Protein AF-A0A927PJQ0-F1 (afdb_monomer_lite)

Secondary structure (DSSP, 8-state):
-HHHHHHHHHHHHHHHHHHHHHHHHHHHHHHHHHHHHHHHHHHHHHHHHHHHTSS-SEEEEEEE----EEEE--HHHHHHHHTS-TT-TTHHHHHHHHS-TTTS-HHHHHHHHHSPTTTTTTEEEEEEEEE-SEEEEEEEEEETTEEEEEEEEEEEEEEE---GGGGGGSPPHHHHHHHHHHIIIII-TTTGGGB-TT-HHHHHHHHT-B-SSEEEEESSSS----SS---GGG-------S---SS-EEEEEE-SSEEEEEEEEEEEEEEEEE-HHHHHHHHHHHHHHHHHHHHHHHHHHHHHHHHHHHHHHHHHHHHHHHHHHH-S--HHHHHHHHT-GGGGBTTB-HHHHHHHHHHHHHHHHS-TT-HHHHHHHHHHHHHHH-PPP--HHHHHHHHHHS-GGGGBTTB-HHHHHHHHHHHHHHHHTTT-HHHHHHHHHHHHHH-

Structure (mmCIF, N/CA/C/O backbone):
data_AF-A0A927PJQ0-F1
#
_entry.id   AF-A0A927PJQ0-F1
#
loop_
_atom_site.group_PDB
_atom_site.id
_atom_site.type_symbol
_atom_site.label_atom_id
_atom_site.label_alt_id
_atom_site.label_comp_id
_atom_site.label_asym_id
_atom_site.label_entity_id
_atom_site.label_seq_id
_atom_site.pdbx_PDB_ins_code
_atom_site.Cartn_x
_atom_site.Cartn_y
_atom_site.Cartn_z
_atom_site.occupancy
_atom_site.B_iso_or_equiv
_atom_site.auth_seq_id
_atom_site.auth_comp_id
_atom_site.auth_asym_id
_atom_site.auth_atom_id
_atom_site.pdbx_PDB_model_num
ATOM 1 N N . MET A 1 1 ? -43.020 -1.971 47.740 1.00 66.44 1 MET A N 1
ATOM 2 C CA . MET A 1 1 ? -41.617 -2.437 47.572 1.00 66.44 1 MET A CA 1
ATOM 3 C C . MET A 1 1 ? -41.436 -3.389 46.393 1.00 66.44 1 MET A C 1
ATOM 5 O O . MET A 1 1 ? -40.556 -3.119 45.593 1.00 66.44 1 MET A O 1
ATOM 9 N N . LYS A 1 2 ? -42.242 -4.454 46.240 1.00 72.25 2 LYS A N 1
ATOM 10 C CA . LYS A 1 2 ? -42.112 -5.414 45.120 1.00 72.25 2 LYS A CA 1
ATOM 11 C C . LYS A 1 2 ? -42.205 -4.730 43.741 1.00 72.25 2 LYS A C 1
ATOM 13 O O . LYS A 1 2 ? -41.282 -4.853 42.950 1.00 72.25 2 LYS A O 1
ATOM 18 N N . ASN A 1 3 ? -43.222 -3.888 43.534 1.00 76.69 3 ASN A N 1
ATOM 19 C CA . ASN A 1 3 ? -43.403 -3.118 42.291 1.00 76.69 3 ASN A CA 1
ATOM 20 C C . ASN A 1 3 ? -42.250 -2.136 42.015 1.00 76.69 3 ASN A C 1
ATOM 22 O O . ASN A 1 3 ? -41.884 -1.923 40.871 1.00 76.69 3 ASN A O 1
ATOM 26 N N . LEU A 1 4 ? -41.633 -1.581 43.062 1.00 76.50 4 LEU A N 1
ATOM 27 C CA . LEU A 1 4 ? -40.524 -0.630 42.939 1.00 76.50 4 LEU A CA 1
ATOM 28 C C . LEU A 1 4 ? -39.221 -1.322 42.500 1.00 76.50 4 LEU A C 1
ATOM 30 O O . LEU A 1 4 ? -38.495 -0.800 41.668 1.00 76.50 4 LEU A O 1
ATOM 34 N N . ILE A 1 5 ? -38.949 -2.520 43.030 1.00 79.31 5 ILE A N 1
ATOM 35 C CA . ILE A 1 5 ? -37.803 -3.343 42.611 1.00 79.31 5 ILE A CA 1
ATOM 36 C C . ILE A 1 5 ? -37.972 -3.773 41.151 1.00 79.31 5 ILE A C 1
ATOM 38 O O . ILE A 1 5 ? -37.015 -3.706 40.389 1.00 79.31 5 ILE A O 1
ATOM 42 N N . ILE A 1 6 ? -39.189 -4.153 40.750 1.00 83.81 6 ILE A N 1
ATOM 43 C CA . ILE A 1 6 ? -39.507 -4.503 39.357 1.00 83.81 6 ILE A CA 1
ATOM 44 C C . ILE A 1 6 ? -39.223 -3.319 38.422 1.00 83.81 6 ILE A C 1
ATOM 46 O O . ILE A 1 6 ? -38.597 -3.513 37.386 1.00 83.81 6 ILE A O 1
ATOM 50 N N . ILE A 1 7 ? -39.605 -2.097 38.812 1.00 86.25 7 ILE A N 1
ATOM 51 C CA . ILE A 1 7 ? -39.316 -0.883 38.033 1.00 86.25 7 ILE A CA 1
ATOM 52 C C . ILE A 1 7 ? -37.805 -0.669 37.878 1.00 86.25 7 ILE A C 1
ATOM 54 O O . ILE A 1 7 ? -37.349 -0.417 36.770 1.00 86.25 7 ILE A O 1
ATOM 58 N N . ILE A 1 8 ? -37.018 -0.806 38.951 1.00 84.19 8 ILE A N 1
ATOM 59 C CA . ILE A 1 8 ? -35.554 -0.635 38.891 1.00 84.19 8 ILE A CA 1
ATOM 60 C C . ILE A 1 8 ? -34.917 -1.680 37.972 1.00 84.19 8 ILE A C 1
ATOM 62 O O . ILE A 1 8 ? -34.094 -1.334 37.131 1.00 84.19 8 ILE A O 1
ATOM 66 N N . VAL A 1 9 ? -35.309 -2.949 38.112 1.00 85.56 9 VAL A N 1
ATOM 67 C CA . VAL A 1 9 ? -34.795 -4.042 37.273 1.00 85.56 9 VAL A CA 1
ATOM 68 C C . VAL A 1 9 ? -35.138 -3.801 35.805 1.00 85.56 9 VAL A C 1
ATOM 70 O O . VAL A 1 9 ? -34.271 -3.939 34.948 1.00 85.56 9 VAL A O 1
ATOM 73 N N . PHE A 1 10 ? -36.368 -3.376 35.511 1.00 89.75 10 PHE A N 1
ATOM 74 C CA . PHE A 1 10 ? -36.773 -3.004 34.159 1.00 89.75 10 PHE A CA 1
ATOM 75 C C . PHE A 1 10 ? -35.923 -1.852 33.604 1.00 89.75 10 PHE A C 1
ATOM 77 O O . PHE A 1 10 ? -35.457 -1.920 32.472 1.00 89.75 10 PHE A O 1
ATOM 84 N N . LEU A 1 11 ? -35.657 -0.827 34.416 1.00 89.44 11 LEU A N 1
ATOM 85 C CA . LEU A 1 11 ? -34.858 0.335 34.023 1.00 89.44 11 LEU A CA 1
ATOM 86 C C . LEU A 1 11 ? -33.400 -0.047 33.723 1.00 89.44 11 LEU A C 1
ATOM 88 O O . LEU A 1 11 ? -32.834 0.436 32.746 1.00 89.44 11 LEU A O 1
ATOM 92 N N . VAL A 1 12 ? -32.822 -0.969 34.500 1.00 89.81 12 VAL A N 1
ATOM 93 C CA . VAL A 1 12 ? -31.501 -1.550 34.215 1.00 89.81 12 VAL A CA 1
ATOM 94 C C . VAL A 1 12 ? -31.517 -2.295 32.880 1.00 89.81 12 VAL A C 1
ATOM 96 O O . VAL A 1 12 ? -30.662 -2.024 32.046 1.00 89.81 12 VAL A O 1
ATOM 99 N N . ILE A 1 13 ? -32.506 -3.163 32.634 1.00 91.06 13 ILE A N 1
ATOM 100 C CA . ILE A 1 13 ? -32.620 -3.914 31.369 1.00 91.06 13 ILE A CA 1
ATOM 101 C C . ILE A 1 13 ? -32.709 -2.964 30.168 1.00 91.06 13 ILE A C 1
ATOM 103 O O . ILE A 1 13 ? -32.013 -3.165 29.174 1.00 91.06 13 ILE A O 1
ATOM 107 N N . VAL A 1 14 ? -33.528 -1.913 30.262 1.00 91.94 14 VAL A N 1
ATOM 108 C CA . VAL A 1 14 ? -33.672 -0.909 29.196 1.00 91.94 14 VAL A CA 1
ATOM 109 C C . VAL A 1 14 ? -32.360 -0.159 28.962 1.00 91.94 14 VAL A C 1
ATOM 111 O O . VAL A 1 14 ? -31.941 -0.021 27.815 1.00 91.94 14 VAL A O 1
ATOM 114 N N . LEU A 1 15 ? -31.677 0.284 30.023 1.00 91.19 15 LEU A N 1
ATOM 115 C CA . LEU A 1 15 ? -30.380 0.960 29.910 1.00 91.19 15 LEU A CA 1
ATOM 116 C C . LEU A 1 15 ? -29.313 0.055 29.287 1.00 91.19 15 LEU A C 1
ATOM 118 O O . LEU A 1 15 ? -28.556 0.508 28.431 1.00 91.19 15 LEU A O 1
ATOM 122 N N . THR A 1 16 ? -29.265 -1.223 29.671 1.00 90.31 16 THR A N 1
ATOM 123 C CA . THR A 1 16 ? -28.353 -2.200 29.064 1.00 90.31 16 THR A CA 1
ATOM 124 C C . THR A 1 16 ? -28.685 -2.419 27.590 1.00 90.31 16 THR A C 1
ATOM 126 O O . THR A 1 16 ? -27.778 -2.442 26.765 1.00 90.31 16 THR A O 1
ATOM 129 N N . GLY A 1 17 ? -29.968 -2.517 27.232 1.00 91.38 17 GLY A N 1
ATOM 130 C CA . GLY A 1 17 ? -30.402 -2.627 25.838 1.00 91.38 17 GLY A CA 1
ATOM 131 C C . GLY A 1 17 ? -29.991 -1.419 24.991 1.00 91.38 17 GLY A C 1
ATOM 132 O O . GLY A 1 17 ? -29.456 -1.589 23.898 1.00 91.38 17 GLY A O 1
ATOM 133 N N . LEU A 1 18 ? -30.162 -0.201 25.516 1.00 90.12 18 LEU A N 1
ATOM 134 C CA . LEU A 1 18 ? -29.728 1.035 24.854 1.00 90.12 18 LEU A CA 1
ATOM 135 C C . LEU A 1 18 ? -28.206 1.111 24.703 1.00 90.12 18 LEU A C 1
ATOM 137 O O . LEU A 1 18 ? -27.717 1.533 23.658 1.00 90.12 18 LEU A O 1
ATOM 141 N N . PHE A 1 19 ? -27.453 0.678 25.714 1.00 91.69 19 PHE A N 1
ATOM 142 C CA . PHE A 1 19 ? -25.995 0.608 25.649 1.00 91.69 19 PHE A CA 1
ATOM 143 C C . PHE A 1 19 ? -25.520 -0.392 24.588 1.00 91.69 19 PHE A C 1
ATOM 145 O O . PHE A 1 19 ? -24.645 -0.068 23.786 1.00 91.69 19 PHE A O 1
ATOM 152 N N . LEU A 1 20 ? -26.156 -1.568 24.519 1.00 90.50 20 LEU A N 1
ATOM 153 C CA . LEU A 1 20 ? -25.865 -2.575 23.499 1.00 90.50 20 LEU A CA 1
ATOM 154 C C . LEU A 1 20 ? -26.170 -2.074 22.084 1.00 90.50 20 LEU A C 1
ATOM 156 O O . LEU A 1 20 ? -25.351 -2.240 21.182 1.00 90.50 20 LEU A O 1
ATOM 160 N N . TYR A 1 21 ? -27.308 -1.403 21.900 1.00 90.62 21 TYR A N 1
ATOM 161 C CA . TYR A 1 21 ? -27.639 -0.734 20.642 1.00 90.62 21 TYR A CA 1
ATOM 162 C C . TYR A 1 21 ? -26.610 0.355 20.287 1.00 90.62 21 TYR A C 1
ATOM 164 O O . TYR A 1 21 ? -26.188 0.479 19.136 1.00 90.62 21 TYR A O 1
ATOM 172 N N . GLY A 1 22 ? -26.140 1.092 21.296 1.00 90.88 22 GLY A N 1
ATOM 173 C CA . GLY A 1 22 ? -25.082 2.088 21.168 1.00 90.88 22 GLY A CA 1
ATOM 174 C C . GLY A 1 22 ? -23.767 1.528 20.617 1.00 90.88 22 GLY A C 1
ATOM 175 O O . GLY A 1 22 ? -23.127 2.220 19.831 1.00 90.88 22 GLY A O 1
ATOM 176 N N . PHE A 1 23 ? -23.375 0.289 20.944 1.00 90.69 23 PHE A N 1
ATOM 177 C CA . PHE A 1 23 ? -22.163 -0.322 20.372 1.00 90.69 23 PHE A CA 1
ATOM 178 C C . PHE A 1 23 ? -22.232 -0.437 18.850 1.00 90.69 23 PHE A C 1
ATOM 180 O O . PHE A 1 23 ? -21.301 -0.015 18.170 1.00 90.69 23 PHE A O 1
ATOM 187 N N . SER A 1 24 ? -23.343 -0.955 18.318 1.00 89.50 24 SER A N 1
ATOM 188 C CA . SER A 1 24 ? -23.518 -1.101 16.868 1.00 89.50 24 SER A CA 1
ATOM 189 C C . SER A 1 24 ? -23.537 0.260 16.167 1.00 89.50 24 SER A C 1
ATOM 191 O O . SER A 1 24 ? -22.940 0.427 15.104 1.00 89.50 24 SER A O 1
ATOM 193 N N . TYR A 1 25 ? -24.151 1.270 16.793 1.00 93.50 25 TYR A N 1
ATOM 194 C CA . TYR A 1 25 ? -24.102 2.638 16.282 1.00 93.50 25 TYR A CA 1
ATOM 195 C C . TYR A 1 25 ? -22.670 3.196 16.254 1.00 93.50 25 TYR A C 1
ATOM 197 O O . TYR A 1 25 ? -22.267 3.785 15.255 1.00 93.50 25 TYR A O 1
ATOM 205 N N . ILE A 1 26 ? -21.887 2.993 17.318 1.00 94.69 26 ILE A N 1
ATOM 206 C CA . ILE A 1 26 ? -20.488 3.445 17.401 1.00 94.69 26 ILE A CA 1
ATOM 207 C C . ILE A 1 26 ? -19.616 2.735 16.360 1.00 94.69 26 ILE A C 1
ATOM 209 O O . ILE A 1 26 ? -18.754 3.372 15.752 1.00 94.69 26 ILE A O 1
ATOM 213 N N . GLU A 1 27 ? -19.845 1.443 16.125 1.00 93.25 27 GLU A N 1
ATOM 214 C CA . GLU A 1 27 ? -19.155 0.684 15.084 1.00 93.25 27 GLU A CA 1
ATOM 215 C C . GLU A 1 27 ? -19.428 1.285 13.701 1.00 93.25 27 GLU A C 1
ATOM 217 O O . GLU A 1 27 ? -18.486 1.710 13.027 1.00 93.25 27 GLU A O 1
ATOM 222 N N . ASN A 1 28 ? -20.702 1.443 13.330 1.00 94.62 28 ASN A N 1
ATOM 223 C CA . ASN A 1 28 ? -21.099 2.046 12.054 1.00 94.62 28 ASN A CA 1
ATOM 224 C C . ASN A 1 28 ? -20.583 3.482 11.906 1.00 94.62 28 ASN A C 1
ATOM 226 O O . ASN A 1 28 ? -20.057 3.846 10.858 1.00 94.62 28 ASN A O 1
ATOM 230 N N . TYR A 1 29 ? -20.666 4.285 12.968 1.00 95.00 29 TYR A N 1
ATOM 231 C CA . TYR A 1 29 ? -20.137 5.647 12.984 1.00 95.00 29 TYR A CA 1
ATOM 232 C C . TYR A 1 29 ? -18.623 5.677 12.742 1.00 95.00 29 TYR A C 1
ATOM 234 O O . TYR A 1 29 ? -18.133 6.521 11.990 1.00 95.00 29 TYR A O 1
ATOM 242 N N . SER A 1 30 ? -17.866 4.752 13.345 1.00 96.12 30 SER A N 1
ATOM 243 C CA . SER A 1 30 ? -16.419 4.676 13.128 1.00 96.12 30 SER A CA 1
ATOM 244 C C . SER A 1 30 ? -16.075 4.270 11.693 1.00 96.12 30 SER A C 1
ATOM 246 O O . SER A 1 30 ? -15.180 4.868 11.099 1.00 96.12 30 SER A O 1
ATOM 248 N N . ILE A 1 31 ? -16.826 3.331 11.106 1.00 95.44 31 ILE A N 1
ATOM 249 C CA . ILE A 1 31 ? -16.685 2.930 9.700 1.00 95.44 31 ILE A CA 1
ATOM 250 C C . ILE A 1 31 ? -16.978 4.109 8.771 1.00 95.44 31 ILE A C 1
ATOM 252 O O . ILE A 1 31 ? -16.152 4.417 7.915 1.00 95.44 31 ILE A O 1
ATOM 256 N N . GLU A 1 32 ? -18.110 4.793 8.951 1.00 96.38 32 GLU A N 1
ATOM 257 C CA . GLU A 1 32 ? -18.508 5.909 8.086 1.00 96.38 32 GLU A CA 1
ATOM 258 C C . GLU A 1 32 ? -17.532 7.082 8.168 1.00 96.38 32 GLU A C 1
ATOM 260 O O . GLU A 1 32 ? -17.075 7.573 7.139 1.00 96.38 32 GLU A O 1
ATOM 265 N N . THR A 1 33 ? -17.099 7.456 9.375 1.00 95.38 33 THR A N 1
ATOM 266 C CA . THR A 1 33 ? -16.136 8.554 9.557 1.00 95.38 33 THR A CA 1
ATOM 267 C C . THR A 1 33 ? -14.821 8.279 8.818 1.00 95.38 33 THR A C 1
ATOM 269 O O . THR A 1 33 ? -14.257 9.157 8.162 1.00 95.38 33 THR A O 1
ATOM 272 N N . VAL A 1 34 ? -14.303 7.048 8.911 1.00 96.25 34 VAL A N 1
ATOM 273 C CA . VAL A 1 34 ? -13.065 6.677 8.210 1.00 96.25 34 VAL A CA 1
ATOM 274 C C . VAL A 1 34 ? -13.312 6.511 6.713 1.00 96.25 34 VAL A C 1
ATOM 276 O O . VAL A 1 34 ? -12.442 6.862 5.921 1.00 96.25 34 VAL A O 1
ATOM 279 N N . ARG A 1 35 ? -14.494 6.042 6.295 1.00 96.19 35 ARG A N 1
ATOM 280 C CA . ARG A 1 35 ? -14.880 5.935 4.881 1.00 96.19 35 ARG A CA 1
ATOM 281 C C . ARG A 1 35 ? -14.951 7.300 4.200 1.00 96.19 35 ARG A C 1
ATOM 283 O O . ARG A 1 35 ? -14.418 7.441 3.101 1.00 96.19 35 ARG A O 1
ATOM 290 N N . GLU A 1 36 ? -15.537 8.305 4.843 1.00 96.62 36 GLU A N 1
ATOM 291 C CA . GLU A 1 36 ? -15.568 9.684 4.338 1.00 96.62 36 GLU A CA 1
ATOM 292 C C . GLU A 1 36 ? -14.152 10.240 4.173 1.00 96.62 36 GLU A C 1
ATOM 294 O O . GLU A 1 36 ? -13.782 10.716 3.097 1.00 96.62 36 GLU A O 1
ATOM 299 N N . LYS A 1 37 ? -13.313 10.086 5.207 1.00 95.81 37 LYS A N 1
ATOM 300 C CA . LYS A 1 37 ? -11.895 10.461 5.145 1.00 95.81 37 LYS A CA 1
ATOM 301 C C . LYS A 1 37 ? -11.156 9.710 4.033 1.00 95.81 37 LYS A C 1
ATOM 303 O O . LYS A 1 37 ? -10.331 10.307 3.346 1.00 95.81 37 LYS A O 1
ATOM 308 N N . SER A 1 38 ? -11.448 8.422 3.846 1.00 95.88 38 SER A N 1
ATOM 309 C CA . SER A 1 38 ? -10.855 7.602 2.787 1.00 95.88 38 SER A CA 1
ATOM 310 C C . SER A 1 38 ? -11.232 8.111 1.412 1.00 95.88 38 SER A C 1
ATOM 312 O O . SER A 1 38 ? -10.355 8.321 0.589 1.00 95.88 38 SER A O 1
ATOM 314 N N . THR A 1 39 ? -12.510 8.400 1.200 1.00 96.88 39 THR A N 1
ATOM 315 C CA . THR A 1 39 ? -13.025 8.903 -0.077 1.00 96.88 39 THR A CA 1
ATOM 316 C C . THR A 1 39 ? -12.398 10.255 -0.426 1.00 96.88 39 THR A C 1
ATOM 318 O O . THR A 1 39 ? -11.998 10.482 -1.564 1.00 96.88 39 THR A O 1
ATOM 321 N N . MET A 1 40 ? -12.246 11.144 0.562 1.00 97.06 40 MET A N 1
ATOM 322 C CA . MET A 1 40 ? -11.575 12.434 0.373 1.00 97.06 40 MET A CA 1
ATOM 323 C C . MET A 1 40 ? -10.096 12.263 -0.004 1.00 97.06 40 MET A C 1
ATOM 325 O O . MET A 1 40 ? -9.610 12.928 -0.915 1.00 97.06 40 MET A O 1
ATOM 329 N N . LEU A 1 41 ? -9.378 11.366 0.679 1.00 95.06 41 LEU A N 1
ATOM 330 C CA . LEU A 1 41 ? -7.971 11.081 0.379 1.00 95.06 41 LEU A CA 1
ATOM 331 C C . LEU A 1 41 ? -7.784 10.351 -0.955 1.00 95.06 41 LEU A C 1
ATOM 333 O O . LEU A 1 41 ? -6.760 10.532 -1.605 1.00 95.06 41 LEU A O 1
ATOM 337 N N . GLU A 1 42 ? -8.754 9.543 -1.373 1.00 95.56 42 GLU A N 1
ATOM 338 C CA . GLU A 1 42 ? -8.776 8.928 -2.697 1.00 95.56 42 GLU A CA 1
ATOM 339 C C . GLU A 1 42 ? -8.892 9.991 -3.785 1.00 95.56 42 GLU A C 1
ATOM 341 O O . GLU A 1 42 ? -8.116 9.989 -4.738 1.00 95.56 42 GLU A O 1
ATOM 346 N N . ALA A 1 43 ? -9.830 10.927 -3.618 1.00 96.25 43 ALA A N 1
ATOM 347 C CA . ALA A 1 43 ? -10.026 12.022 -4.556 1.00 96.25 43 ALA A CA 1
ATOM 348 C C . ALA A 1 43 ? -8.764 12.891 -4.680 1.00 96.25 43 ALA A C 1
ATOM 350 O O . ALA A 1 43 ? -8.313 13.122 -5.796 1.00 96.25 43 ALA A O 1
ATOM 351 N N . ASP A 1 44 ? -8.150 13.291 -3.559 1.00 95.75 44 ASP A N 1
ATOM 352 C CA . ASP A 1 44 ? -6.884 14.047 -3.555 1.00 95.75 44 ASP A CA 1
ATOM 353 C C . ASP A 1 44 ? -5.737 13.271 -4.230 1.00 95.75 44 ASP A C 1
ATOM 355 O O . ASP A 1 44 ? -4.946 13.845 -4.980 1.00 95.75 44 ASP A O 1
ATOM 359 N N . PHE A 1 45 ? -5.657 11.954 -4.007 1.00 93.75 45 PHE A N 1
ATOM 360 C CA . PHE A 1 45 ? -4.655 11.104 -4.649 1.00 93.75 45 PHE A CA 1
ATOM 361 C C . PHE A 1 45 ? -4.825 11.086 -6.171 1.00 93.75 45 PHE A C 1
ATOM 363 O O . PHE A 1 45 ? -3.868 11.352 -6.901 1.00 93.75 45 PHE A O 1
ATOM 370 N N . TYR A 1 46 ? -6.037 10.799 -6.658 1.00 94.62 46 TYR A N 1
ATOM 371 C CA . TYR A 1 46 ? -6.301 10.771 -8.096 1.00 94.62 46 TYR A CA 1
ATOM 372 C C . TYR A 1 46 ? -6.198 12.156 -8.725 1.00 94.62 46 TYR A C 1
ATOM 374 O O . TYR A 1 46 ? -5.695 12.251 -9.834 1.00 94.62 46 TYR A O 1
ATOM 382 N N . GLU A 1 47 ? -6.575 13.228 -8.029 1.00 94.88 47 GLU A N 1
ATOM 383 C CA . GLU A 1 47 ? -6.395 14.594 -8.524 1.00 94.88 47 GLU A CA 1
ATOM 384 C C . GLU A 1 47 ? -4.912 14.905 -8.767 1.00 94.88 47 GLU A C 1
ATOM 386 O O . GLU A 1 47 ? -4.546 15.400 -9.835 1.00 94.88 47 GLU A O 1
ATOM 391 N N . LYS A 1 48 ? -4.032 14.573 -7.814 1.00 92.81 48 LYS A N 1
ATOM 392 C CA . LYS A 1 48 ? -2.578 14.733 -7.981 1.00 92.81 48 LYS A CA 1
ATOM 393 C C . LYS A 1 48 ? -2.044 13.879 -9.124 1.00 92.81 48 LYS A C 1
ATOM 395 O O . LYS A 1 48 ? -1.283 14.379 -9.950 1.00 92.81 48 LYS A O 1
ATOM 400 N N . LEU A 1 49 ? -2.474 12.620 -9.203 1.00 91.94 49 LEU A N 1
ATOM 401 C CA . LEU A 1 49 ? -2.065 11.714 -10.271 1.00 91.94 49 LEU A CA 1
ATOM 402 C C . LEU A 1 49 ? -2.519 12.217 -11.652 1.00 91.94 49 LEU A C 1
ATOM 404 O O . LEU A 1 49 ? -1.723 12.271 -12.587 1.00 91.94 49 LEU A O 1
ATOM 408 N N . ASP A 1 50 ? -3.779 12.623 -11.784 1.00 92.50 50 ASP A N 1
ATOM 409 C CA . ASP A 1 50 ? -4.363 13.149 -13.018 1.00 92.50 50 ASP A CA 1
ATOM 410 C C . ASP A 1 50 ? -3.678 14.453 -13.440 1.00 92.50 50 ASP A C 1
ATOM 412 O O . ASP A 1 50 ? -3.385 14.644 -14.621 1.00 92.50 50 ASP A O 1
ATOM 416 N N . ASN A 1 51 ? -3.347 15.325 -12.483 1.00 91.75 51 ASN A N 1
ATOM 417 C CA . ASN A 1 51 ? -2.603 16.552 -12.749 1.00 91.75 51 ASN A CA 1
ATOM 418 C C . ASN A 1 51 ? -1.203 16.274 -13.319 1.00 91.75 51 ASN A C 1
ATOM 420 O O . ASN A 1 51 ? -0.799 16.959 -14.263 1.00 91.75 51 ASN A O 1
ATOM 424 N N . SER A 1 52 ? -0.499 15.250 -12.825 1.00 90.00 52 SER A N 1
ATOM 425 C CA . SER A 1 52 ? 0.816 14.853 -13.354 1.00 90.00 52 SER A CA 1
ATOM 426 C C . SER A 1 52 ? 0.758 14.351 -14.801 1.00 90.00 52 SER A C 1
ATOM 428 O O . SER A 1 52 ? 1.679 14.604 -15.574 1.00 90.00 52 SER A O 1
ATOM 430 N N . PHE A 1 53 ? -0.340 13.701 -15.204 1.00 89.56 53 PHE A N 1
ATOM 431 C CA . PHE A 1 53 ? -0.538 13.172 -16.564 1.00 89.56 53 PHE A CA 1
ATOM 432 C C . PHE A 1 53 ? -1.452 14.045 -17.445 1.00 89.56 53 PHE A C 1
ATOM 434 O O . PHE A 1 53 ? -1.839 13.641 -18.540 1.00 89.56 53 PHE A O 1
ATOM 441 N N . LYS A 1 54 ? -1.777 15.273 -17.018 1.00 84.19 54 LYS A N 1
ATOM 442 C CA . LYS A 1 54 ? -2.780 16.143 -17.665 1.00 84.19 54 LYS A CA 1
ATOM 443 C C . LYS A 1 54 ? -2.521 16.417 -19.149 1.00 84.19 54 LYS A C 1
ATOM 445 O O . LYS A 1 54 ? -3.464 16.607 -19.914 1.00 84.19 54 LYS A O 1
ATOM 450 N N . LYS A 1 55 ? -1.249 16.505 -19.548 1.00 80.00 55 LYS A N 1
ATOM 451 C CA . LYS A 1 55 ? -0.844 16.791 -20.936 1.00 80.00 55 LYS A CA 1
ATOM 452 C C . LYS A 1 55 ? -0.702 15.526 -21.777 1.00 80.00 55 LYS A C 1
ATOM 454 O O . LYS A 1 55 ? -1.041 15.540 -22.956 1.00 80.00 55 LYS A O 1
ATOM 459 N N . ASN A 1 56 ? -0.155 14.469 -21.190 1.00 81.88 56 ASN A N 1
ATOM 460 C CA . ASN A 1 56 ? 0.123 13.214 -21.865 1.00 81.88 56 ASN A CA 1
ATOM 461 C C . ASN A 1 56 ? 0.126 12.087 -20.829 1.00 81.88 56 ASN A C 1
ATOM 463 O O . ASN A 1 56 ? 0.731 12.219 -19.767 1.00 81.88 56 ASN A O 1
ATOM 467 N N . ASN A 1 57 ? -0.501 10.962 -21.169 1.00 87.06 57 ASN A N 1
ATOM 468 C CA . ASN A 1 57 ? -0.477 9.743 -20.358 1.00 87.06 57 ASN A CA 1
ATOM 469 C C . ASN A 1 57 ? 0.905 9.067 -20.352 1.00 87.06 57 ASN A C 1
ATOM 471 O O . ASN A 1 57 ? 1.144 8.153 -19.566 1.00 87.06 57 ASN A O 1
ATOM 475 N N . ARG A 1 58 ? 1.808 9.507 -21.233 1.00 90.75 58 ARG A N 1
ATOM 476 C CA . ARG A 1 58 ? 3.195 9.060 -21.329 1.00 90.75 58 ARG A CA 1
ATOM 477 C C . ARG A 1 58 ? 4.131 10.230 -21.063 1.00 90.75 58 ARG A C 1
ATOM 479 O O . ARG A 1 58 ? 4.067 11.237 -21.764 1.00 90.75 58 ARG A O 1
ATOM 486 N N . LEU A 1 59 ? 5.003 10.067 -20.079 1.00 91.50 59 LEU A N 1
ATOM 487 C CA . LEU A 1 59 ? 6.063 11.008 -19.730 1.00 91.50 59 LEU A CA 1
ATOM 488 C C . LEU A 1 59 ? 7.400 10.331 -19.998 1.00 91.50 59 LEU A C 1
ATOM 490 O O . LEU A 1 59 ? 7.594 9.190 -19.582 1.00 91.50 59 LEU A O 1
ATOM 494 N N . MET A 1 60 ? 8.300 11.004 -20.705 1.00 92.62 60 MET A N 1
ATOM 495 C CA . MET A 1 60 ? 9.585 10.440 -21.102 1.00 92.62 60 MET A CA 1
ATOM 496 C C . MET A 1 60 ? 10.699 11.467 -20.918 1.00 92.62 60 MET A C 1
ATOM 498 O O . MET A 1 60 ? 10.580 12.604 -21.374 1.00 92.62 60 MET A O 1
ATOM 502 N N . ILE A 1 61 ? 11.783 11.051 -20.268 1.00 93.25 61 ILE A N 1
ATOM 503 C CA . ILE A 1 61 ? 12.978 11.865 -20.024 1.00 93.25 61 ILE A CA 1
ATOM 504 C C . ILE A 1 61 ? 14.233 11.064 -20.348 1.00 93.25 61 ILE A C 1
ATOM 506 O O . ILE A 1 61 ? 14.316 9.876 -20.039 1.00 93.25 61 ILE A O 1
ATOM 510 N N . ALA A 1 62 ? 15.207 11.726 -20.963 1.00 92.38 62 ALA A N 1
ATOM 511 C CA . ALA A 1 62 ? 16.527 11.174 -21.209 1.00 92.38 62 ALA A CA 1
ATOM 512 C C . ALA A 1 62 ? 17.495 11.626 -20.115 1.00 92.38 62 ALA A C 1
ATOM 514 O O . ALA A 1 62 ? 17.521 12.798 -19.743 1.00 92.38 62 ALA A O 1
ATOM 515 N N . GLU A 1 63 ? 18.299 10.690 -19.633 1.00 89.69 63 GLU A N 1
ATOM 516 C CA . GLU A 1 63 ? 19.415 10.947 -18.736 1.00 89.69 63 GLU A CA 1
ATOM 517 C C . GLU A 1 63 ? 20.707 10.653 -19.491 1.00 89.69 63 GLU A C 1
ATOM 519 O O . GLU A 1 63 ? 20.930 9.530 -19.947 1.00 89.69 63 GLU A O 1
ATOM 524 N N . GLU A 1 64 ? 21.550 11.670 -19.637 1.00 88.25 64 GLU A N 1
ATOM 525 C CA . GLU A 1 64 ? 22.841 11.567 -20.310 1.00 88.25 64 GLU A CA 1
ATOM 526 C C . GLU A 1 64 ? 23.958 11.467 -19.270 1.00 88.25 64 GLU A C 1
ATOM 528 O O . GLU A 1 64 ? 24.076 12.300 -18.370 1.00 88.25 64 GLU A O 1
ATOM 533 N N . TYR A 1 65 ? 24.790 10.436 -19.392 1.00 83.88 65 TYR A N 1
ATOM 534 C CA . TYR A 1 65 ? 25.891 10.162 -18.466 1.00 83.88 65 TYR A CA 1
ATOM 535 C C . TYR A 1 65 ? 27.255 10.538 -19.046 1.00 83.88 65 TYR A C 1
ATOM 537 O O . TYR A 1 65 ? 28.214 10.756 -18.297 1.00 83.88 65 TYR A O 1
ATOM 545 N N . GLY A 1 66 ? 27.347 10.600 -20.378 1.00 75.69 66 GLY A N 1
ATOM 546 C CA . GLY A 1 66 ? 28.594 10.803 -21.107 1.00 75.69 66 GLY A CA 1
ATOM 547 C C . GLY A 1 66 ? 29.628 9.693 -20.867 1.00 75.69 66 GLY A C 1
ATOM 548 O O . GLY A 1 66 ? 29.417 8.744 -20.106 1.00 75.69 66 GLY A O 1
ATOM 549 N N . ASN A 1 67 ? 30.796 9.831 -21.505 1.00 80.62 67 ASN A N 1
ATOM 550 C CA . ASN A 1 67 ? 31.929 8.909 -21.350 1.00 80.62 67 ASN A CA 1
ATOM 551 C C . ASN A 1 67 ? 31.557 7.441 -21.618 1.00 80.62 67 ASN A C 1
ATOM 553 O O . ASN A 1 67 ? 31.827 6.570 -20.779 1.00 80.62 67 ASN A O 1
ATOM 557 N N . ALA A 1 68 ? 30.912 7.176 -22.755 1.00 88.50 68 ALA A N 1
ATOM 558 C CA . ALA A 1 68 ? 30.608 5.816 -23.168 1.00 88.50 68 ALA A CA 1
ATOM 559 C C . ALA A 1 68 ? 31.885 5.016 -23.433 1.00 88.50 68 ALA A C 1
ATOM 561 O O . ALA A 1 68 ? 32.952 5.556 -23.731 1.00 88.50 68 ALA A O 1
ATOM 562 N N . SER A 1 69 ? 31.776 3.698 -23.299 1.00 91.50 69 SER A N 1
ATOM 563 C CA . SER A 1 69 ? 32.864 2.792 -23.639 1.00 91.50 69 SER A CA 1
ATOM 564 C C . SER A 1 69 ? 32.350 1.639 -24.476 1.00 91.50 69 SER A C 1
ATOM 566 O O . SER A 1 69 ? 31.276 1.082 -24.229 1.00 91.50 69 SER A O 1
ATOM 568 N N . TYR A 1 70 ? 33.154 1.283 -25.471 1.00 93.12 70 TYR A N 1
ATOM 569 C CA . TYR A 1 70 ? 32.788 0.330 -26.500 1.00 93.12 70 TYR A CA 1
ATOM 570 C C . TYR A 1 70 ? 33.830 -0.776 -26.569 1.00 93.12 70 TYR A C 1
ATOM 572 O O . TYR A 1 70 ? 35.029 -0.521 -26.453 1.00 93.12 70 TYR A O 1
ATOM 580 N N . THR A 1 71 ? 33.397 -2.016 -26.762 1.00 93.69 71 THR A N 1
ATOM 581 C CA . THR A 1 71 ? 34.303 -3.142 -27.009 1.00 93.69 71 THR A CA 1
ATOM 582 C C . THR A 1 71 ? 33.941 -3.823 -28.317 1.00 93.69 71 THR A C 1
ATOM 584 O O . THR A 1 71 ? 32.796 -4.253 -28.469 1.00 93.69 71 THR A O 1
ATOM 587 N N . PRO A 1 72 ? 34.893 -3.941 -29.261 1.00 93.69 72 PRO A N 1
ATOM 588 C CA . PRO A 1 72 ? 34.648 -4.651 -30.504 1.00 93.69 72 PRO A CA 1
ATOM 589 C C . PRO A 1 72 ? 34.312 -6.115 -30.217 1.00 93.69 72 PRO A C 1
ATOM 591 O O . PRO A 1 72 ? 34.881 -6.755 -29.321 1.00 93.69 72 PRO A O 1
ATOM 594 N N . MET A 1 73 ? 33.367 -6.638 -30.982 1.00 92.25 73 MET A N 1
ATOM 595 C CA . MET A 1 73 ? 32.957 -8.032 -30.919 1.00 92.25 73 MET A CA 1
ATOM 596 C C . MET A 1 73 ? 33.592 -8.822 -32.058 1.00 92.25 73 MET A C 1
ATOM 598 O O . MET A 1 73 ? 33.909 -8.276 -33.114 1.00 92.25 73 MET A O 1
ATOM 602 N N . ASP A 1 74 ? 33.759 -10.121 -31.836 1.00 90.94 74 ASP A N 1
ATOM 603 C CA . ASP A 1 74 ? 34.207 -11.039 -32.875 1.00 90.94 74 ASP A CA 1
ATOM 604 C C . ASP A 1 74 ? 33.082 -11.257 -33.900 1.00 90.94 74 ASP A C 1
ATOM 606 O O . ASP A 1 74 ? 32.049 -11.857 -33.591 1.00 90.94 74 ASP A O 1
ATOM 610 N N . ILE A 1 75 ? 33.272 -10.745 -35.120 1.00 89.94 75 ILE A N 1
ATOM 611 C CA . ILE A 1 75 ? 32.267 -10.825 -36.184 1.00 89.94 75 ILE A CA 1
ATOM 612 C C . ILE A 1 75 ? 32.031 -12.265 -36.654 1.00 89.94 75 ILE A C 1
ATOM 614 O O . ILE A 1 75 ? 30.921 -12.590 -37.077 1.00 89.94 75 ILE A O 1
ATOM 618 N N . ASP A 1 76 ? 33.021 -13.153 -36.545 1.00 89.12 76 ASP A N 1
ATOM 619 C CA . ASP A 1 76 ? 32.846 -14.561 -36.897 1.00 89.12 76 ASP A CA 1
ATOM 620 C C . ASP A 1 76 ? 31.942 -15.253 -35.878 1.00 89.12 76 ASP A C 1
ATOM 622 O O . ASP A 1 76 ? 31.041 -16.002 -36.264 1.00 89.12 76 ASP A O 1
ATOM 626 N N . ALA A 1 77 ? 32.090 -14.917 -34.594 1.00 88.31 77 ALA A N 1
ATOM 627 C CA . ALA A 1 77 ? 31.182 -15.366 -33.543 1.00 88.31 77 ALA A CA 1
ATOM 628 C C . ALA A 1 77 ? 29.759 -14.806 -33.731 1.00 88.31 77 ALA A C 1
ATOM 630 O O . ALA A 1 77 ? 28.778 -15.543 -33.613 1.00 88.31 77 ALA A O 1
ATOM 631 N N . VAL A 1 78 ? 29.624 -13.526 -34.099 1.00 89.06 78 VAL A N 1
ATOM 632 C CA . VAL A 1 78 ? 28.323 -12.909 -34.429 1.00 89.06 78 VAL A CA 1
ATOM 633 C C . VAL A 1 78 ? 27.661 -13.631 -35.601 1.00 89.06 78 VAL A C 1
ATOM 635 O O . VAL A 1 78 ? 26.484 -13.970 -35.522 1.00 89.06 78 VAL A O 1
ATOM 638 N N . ASN A 1 79 ? 28.411 -13.908 -36.670 1.00 87.00 79 ASN A N 1
ATOM 639 C CA . ASN A 1 79 ? 27.920 -14.621 -37.848 1.00 87.00 79 ASN A CA 1
ATOM 640 C C . ASN A 1 79 ? 27.562 -16.079 -37.543 1.00 87.00 79 ASN A C 1
ATOM 642 O O . ASN A 1 79 ? 26.599 -16.600 -38.105 1.00 87.00 79 ASN A O 1
ATOM 646 N N . LEU A 1 80 ? 28.331 -16.748 -36.679 1.00 86.00 80 LEU A N 1
ATOM 647 C CA . LEU A 1 80 ? 28.028 -18.094 -36.198 1.00 86.00 80 LEU A CA 1
ATOM 648 C C . LEU A 1 80 ? 26.684 -18.102 -35.470 1.00 86.00 80 LEU A C 1
ATOM 650 O O . LEU A 1 80 ? 25.820 -18.924 -35.775 1.00 86.00 80 LEU A O 1
ATOM 654 N N . ILE A 1 81 ? 26.491 -17.141 -34.565 1.00 84.31 81 ILE A N 1
ATOM 655 C CA . ILE A 1 81 ? 25.235 -16.956 -33.852 1.00 84.31 81 ILE A CA 1
ATOM 656 C C . ILE A 1 81 ? 24.126 -16.636 -34.860 1.00 84.31 81 ILE A C 1
ATOM 658 O O . ILE A 1 81 ? 23.114 -17.323 -34.865 1.00 84.31 81 ILE A O 1
ATOM 662 N N . ASP A 1 82 ? 24.281 -15.681 -35.777 1.00 85.19 82 ASP A N 1
ATOM 663 C CA . ASP A 1 82 ? 23.223 -15.268 -36.719 1.00 85.19 82 ASP A CA 1
ATOM 664 C C . ASP A 1 82 ? 22.776 -16.355 -37.715 1.00 85.19 82 ASP A C 1
ATOM 666 O O . ASP A 1 82 ? 21.666 -16.283 -38.237 1.00 85.19 82 ASP A O 1
ATOM 670 N N . LYS A 1 83 ? 23.607 -17.378 -37.953 1.00 83.00 83 LYS A N 1
ATOM 671 C CA . LYS A 1 83 ? 23.302 -18.535 -38.818 1.00 83.00 83 LYS A CA 1
ATOM 672 C C . LYS A 1 83 ? 22.572 -19.680 -38.109 1.00 83.00 83 LYS A C 1
ATOM 674 O O . LYS A 1 83 ? 22.275 -20.688 -38.749 1.00 83.00 83 LYS A O 1
ATOM 679 N N . ARG A 1 84 ? 22.321 -19.564 -36.805 1.00 77.12 84 ARG A N 1
ATOM 680 C CA . ARG A 1 84 ? 21.642 -20.600 -36.017 1.00 77.12 84 ARG A CA 1
ATOM 681 C C . ARG A 1 84 ? 20.204 -20.836 -36.485 1.00 77.12 84 ARG A C 1
ATOM 683 O O . ARG A 1 84 ? 19.533 -19.913 -36.941 1.00 77.12 84 ARG A O 1
ATOM 690 N N . ASP A 1 85 ? 19.727 -22.062 -36.295 1.00 69.62 85 ASP A N 1
ATOM 691 C CA . ASP A 1 85 ? 18.302 -22.381 -36.400 1.00 69.62 85 ASP A CA 1
ATOM 692 C C . ASP A 1 85 ? 17.540 -21.773 -35.207 1.00 69.62 85 ASP A C 1
ATOM 694 O O . ASP A 1 85 ? 18.072 -21.728 -34.092 1.00 69.62 85 ASP A O 1
ATOM 698 N N . SER A 1 86 ? 16.312 -21.298 -35.429 1.00 62.62 86 SER A N 1
ATOM 699 C CA . SER A 1 86 ? 15.479 -20.698 -34.379 1.00 62.62 86 SER A CA 1
ATOM 700 C C . SER A 1 86 ? 15.119 -21.683 -33.268 1.00 62.62 86 SER A C 1
ATOM 702 O O . SER A 1 86 ? 14.836 -21.248 -32.153 1.00 62.62 86 SER A O 1
ATOM 704 N N . ASP A 1 87 ? 15.185 -22.986 -33.555 1.00 63.69 87 ASP A N 1
ATOM 705 C CA . ASP A 1 87 ? 14.738 -24.061 -32.663 1.00 63.69 87 ASP A CA 1
ATOM 706 C C . ASP A 1 87 ? 15.897 -24.720 -31.878 1.00 63.69 87 ASP A C 1
ATOM 708 O O . ASP A 1 87 ? 15.722 -25.741 -31.211 1.00 63.69 87 ASP A O 1
ATOM 712 N N . ASN A 1 88 ? 17.110 -24.158 -31.945 1.00 65.62 88 ASN A N 1
ATOM 713 C CA . ASN A 1 88 ? 18.301 -24.769 -31.356 1.00 65.62 88 ASN A CA 1
ATOM 714 C C . ASN A 1 88 ? 18.374 -24.595 -29.820 1.00 65.62 88 ASN A C 1
ATOM 716 O O . ASN A 1 88 ? 18.627 -23.502 -29.312 1.00 65.62 88 ASN A O 1
ATOM 720 N N . LEU A 1 89 ? 18.237 -25.700 -29.074 1.00 54.78 89 LEU A N 1
ATOM 721 C CA . LEU A 1 89 ? 18.317 -25.760 -27.602 1.00 54.78 89 LEU A CA 1
ATOM 722 C C . LEU A 1 89 ? 19.680 -25.317 -27.022 1.00 54.78 89 LEU A C 1
ATOM 724 O O . LEU A 1 89 ? 19.721 -24.828 -25.895 1.00 54.78 89 LEU A O 1
ATOM 728 N N . TYR A 1 90 ? 20.780 -25.423 -27.781 1.00 62.25 90 TYR A N 1
ATOM 729 C CA . TYR A 1 90 ? 22.135 -25.025 -27.345 1.00 62.25 90 TYR A CA 1
ATOM 730 C C . TYR A 1 90 ? 22.412 -23.521 -27.444 1.00 62.25 90 TYR A C 1
ATOM 732 O O . TYR A 1 90 ? 23.499 -23.046 -27.123 1.00 62.25 90 TYR A O 1
ATOM 740 N N . TYR A 1 91 ? 21.428 -22.751 -27.891 1.00 68.44 91 TYR A N 1
ATOM 741 C CA . TYR A 1 91 ? 21.574 -21.331 -28.147 1.00 68.44 91 TYR A CA 1
ATOM 742 C C . TYR A 1 91 ? 22.067 -20.516 -26.943 1.00 68.44 91 TYR A C 1
ATOM 744 O O . TYR A 1 91 ? 22.955 -19.677 -27.092 1.00 68.44 91 TYR A O 1
ATOM 752 N N . TRP A 1 92 ? 21.521 -20.776 -25.752 1.00 70.62 92 TRP A N 1
ATOM 753 C CA . TRP A 1 92 ? 21.880 -20.036 -24.541 1.00 70.62 92 TRP A CA 1
ATOM 754 C C . TRP A 1 92 ? 23.343 -20.264 -24.157 1.00 70.62 92 TRP A C 1
ATOM 756 O O . TRP A 1 92 ? 24.057 -19.293 -23.919 1.00 70.62 92 TRP A O 1
ATOM 766 N N . SER A 1 93 ? 23.803 -21.518 -24.203 1.00 72.69 93 SER A N 1
ATOM 767 C CA . SER A 1 93 ? 25.201 -21.873 -23.941 1.00 72.69 93 SER A CA 1
ATOM 768 C C . SER A 1 93 ? 26.148 -21.310 -25.001 1.00 72.69 93 SER A C 1
ATOM 770 O O . SER A 1 93 ? 27.180 -20.753 -24.654 1.00 72.69 93 SER A O 1
ATOM 772 N N . THR A 1 94 ? 25.785 -21.357 -26.288 1.00 77.19 94 THR A N 1
ATOM 773 C CA . THR A 1 94 ? 26.651 -20.847 -27.364 1.00 77.19 94 THR A CA 1
ATOM 774 C C . THR A 1 94 ? 26.834 -19.328 -27.300 1.00 77.19 94 THR A C 1
ATOM 776 O O . THR A 1 94 ? 27.937 -18.838 -27.524 1.00 77.19 94 THR A O 1
ATOM 779 N N . VAL A 1 95 ? 25.788 -18.560 -26.965 1.00 81.62 95 VAL A N 1
ATOM 780 C CA . VAL A 1 95 ? 25.920 -17.101 -26.776 1.00 81.62 95 VAL A CA 1
ATOM 781 C C . VAL A 1 95 ? 26.861 -16.785 -25.613 1.00 81.62 95 VAL A C 1
ATOM 783 O O . VAL A 1 95 ? 27.676 -15.874 -25.726 1.00 81.62 95 VAL A O 1
ATOM 786 N N . GLU A 1 96 ? 26.770 -17.533 -24.515 1.00 80.00 96 GLU A N 1
ATOM 787 C CA . GLU A 1 96 ? 27.605 -17.329 -23.325 1.00 80.00 96 GLU A CA 1
ATOM 788 C C . GLU A 1 96 ? 29.065 -17.743 -23.548 1.00 80.00 96 GLU A C 1
ATOM 790 O O . GLU A 1 96 ? 29.971 -17.078 -23.047 1.00 80.00 96 GLU A O 1
ATOM 795 N N . GLU A 1 97 ? 29.304 -18.785 -24.345 1.00 80.38 97 GLU A N 1
ATOM 796 C CA . GLU A 1 97 ? 30.644 -19.205 -24.768 1.00 80.38 97 GLU A CA 1
ATOM 797 C C . GLU A 1 97 ? 31.299 -18.177 -25.701 1.00 80.38 97 GLU A C 1
ATOM 799 O O . GLU A 1 97 ? 32.465 -17.822 -25.516 1.00 80.38 97 GLU A O 1
ATOM 804 N N . CYS A 1 98 ? 30.557 -17.669 -26.690 1.00 81.56 98 CYS A N 1
ATOM 805 C CA . CYS A 1 98 ? 31.064 -16.672 -27.635 1.00 81.56 98 CYS A CA 1
ATOM 806 C C . CYS A 1 98 ? 31.243 -15.285 -26.997 1.00 81.56 98 CYS A C 1
ATOM 808 O O . CYS A 1 98 ? 32.186 -14.565 -27.334 1.00 81.56 98 CYS A O 1
ATOM 810 N N . PHE A 1 99 ? 3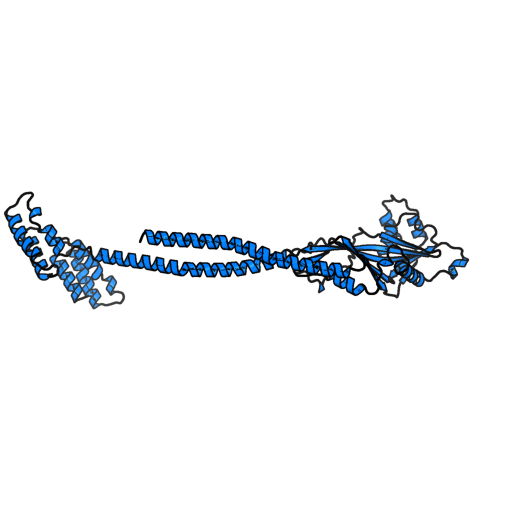0.349 -14.8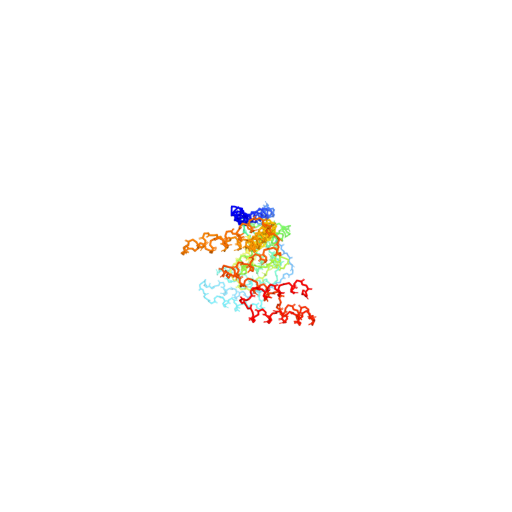98 -26.083 1.00 82.94 99 PHE A N 1
ATOM 811 C CA . PHE A 1 99 ? 30.328 -13.581 -25.447 1.00 82.94 99 PHE A CA 1
ATOM 812 C C . PHE A 1 99 ? 30.198 -13.707 -23.920 1.00 82.94 99 PHE A C 1
ATOM 814 O O . PHE A 1 99 ? 29.126 -13.464 -23.361 1.00 82.94 99 PHE A O 1
ATOM 821 N N . PRO A 1 100 ? 31.291 -14.056 -23.220 1.00 76.00 100 PRO A N 1
ATOM 822 C CA . PRO A 1 100 ? 31.252 -14.303 -21.784 1.00 76.00 100 PRO A CA 1
ATOM 823 C C . PRO A 1 100 ? 30.997 -13.020 -20.980 1.00 76.00 100 PRO A C 1
ATOM 825 O O . PRO A 1 100 ? 31.570 -11.962 -21.265 1.00 76.00 100 PRO A O 1
ATOM 828 N N . TYR A 1 101 ? 30.209 -13.141 -19.906 1.00 68.25 101 TYR A N 1
ATOM 829 C CA . TYR A 1 101 ? 29.774 -12.036 -19.033 1.00 68.25 101 TYR A CA 1
ATOM 830 C C . TYR A 1 101 ? 30.908 -11.193 -18.424 1.00 68.25 101 TYR A C 1
ATOM 832 O O . TYR A 1 101 ? 30.698 -10.042 -18.059 1.00 68.25 101 TYR A O 1
ATOM 840 N N . GLY A 1 102 ? 32.123 -11.738 -18.304 1.00 72.88 102 GLY A N 1
ATOM 841 C CA . GLY A 1 102 ? 33.279 -10.991 -17.792 1.00 72.88 102 GLY A CA 1
ATOM 842 C C . GLY A 1 102 ? 33.864 -9.981 -18.785 1.00 72.88 102 GLY A C 1
ATOM 843 O O . GLY A 1 102 ? 34.587 -9.076 -18.378 1.00 72.88 102 GLY A O 1
ATOM 844 N N . ARG A 1 103 ? 33.574 -10.134 -20.085 1.00 74.00 103 ARG A N 1
ATOM 845 C CA . ARG A 1 103 ? 34.094 -9.270 -21.159 1.00 74.00 103 ARG A CA 1
ATOM 846 C C . ARG A 1 103 ? 33.055 -8.276 -21.678 1.00 74.00 103 ARG A C 1
ATOM 848 O O . ARG A 1 103 ? 33.433 -7.200 -22.133 1.00 74.00 103 ARG A O 1
ATOM 855 N N . TYR A 1 104 ? 31.776 -8.638 -21.616 1.00 80.12 104 TYR A N 1
ATOM 856 C CA . TYR A 1 104 ? 30.658 -7.852 -22.134 1.00 80.12 104 TYR A CA 1
ATOM 857 C C . TYR A 1 104 ? 29.556 -7.748 -21.081 1.00 80.12 104 TYR A C 1
ATOM 859 O O . TYR A 1 104 ? 29.325 -8.696 -20.334 1.00 80.12 104 TYR A O 1
ATOM 867 N N . GLN A 1 105 ? 28.838 -6.622 -21.043 1.00 76.38 105 GLN A N 1
ATOM 868 C CA . GLN A 1 105 ? 27.682 -6.489 -20.154 1.00 76.38 105 GLN A CA 1
ATOM 869 C C . GLN A 1 105 ? 26.624 -7.570 -20.422 1.00 76.38 105 GLN A C 1
ATOM 871 O O . GLN A 1 105 ? 26.406 -7.978 -21.563 1.00 76.38 105 GLN A O 1
ATOM 876 N N . HIS A 1 106 ? 25.886 -7.959 -19.377 1.00 77.19 106 HIS A N 1
ATOM 877 C CA . HIS A 1 106 ? 24.800 -8.942 -19.466 1.00 77.19 106 HIS A CA 1
ATOM 878 C C . HIS A 1 106 ? 23.787 -8.617 -20.578 1.00 77.19 106 HIS A C 1
ATOM 880 O O . HIS A 1 106 ? 23.366 -9.516 -21.308 1.00 77.19 106 HIS A O 1
ATOM 886 N N . LEU A 1 107 ? 23.461 -7.331 -20.768 1.00 79.69 107 LEU A N 1
ATOM 887 C CA . LEU A 1 107 ? 22.543 -6.858 -21.811 1.00 79.69 107 LEU A CA 1
ATOM 888 C C . LEU A 1 107 ? 22.973 -7.262 -23.229 1.00 79.69 107 LEU A C 1
ATOM 890 O O . LEU A 1 107 ? 22.118 -7.508 -24.074 1.00 79.69 107 LEU A O 1
ATOM 894 N N . VAL A 1 108 ? 24.276 -7.395 -23.491 1.00 83.00 108 VAL A N 1
ATOM 895 C CA . VAL A 1 108 ? 24.793 -7.845 -24.792 1.00 83.00 108 VAL A CA 1
ATOM 896 C C . VAL A 1 108 ? 24.388 -9.292 -25.053 1.00 83.00 108 VAL A C 1
ATOM 898 O O . VAL A 1 108 ? 23.923 -9.616 -26.142 1.00 83.00 108 VAL A O 1
ATOM 901 N N . SER A 1 109 ? 24.484 -10.162 -24.044 1.00 81.19 109 SER A N 1
ATOM 902 C CA . SER A 1 109 ? 24.003 -11.541 -24.168 1.00 81.19 109 SER A CA 1
ATOM 903 C C . SER A 1 109 ? 22.488 -11.572 -24.401 1.00 81.19 109 SER A C 1
ATOM 905 O O . SER A 1 109 ? 22.026 -12.268 -25.308 1.00 81.19 109 SER A O 1
ATOM 907 N N . THR A 1 110 ? 21.722 -10.761 -23.653 1.00 80.69 110 THR A N 1
ATOM 908 C CA . THR A 1 110 ? 20.268 -10.608 -23.814 1.00 80.69 110 THR A CA 1
ATOM 909 C C . THR A 1 110 ? 19.919 -10.168 -25.233 1.00 80.69 110 THR A C 1
ATOM 911 O O . THR A 1 110 ? 18.981 -10.698 -25.825 1.00 80.69 110 THR A O 1
ATOM 914 N N . MET A 1 111 ? 20.716 -9.268 -25.820 1.00 86.94 111 MET A N 1
ATOM 915 C CA . MET A 1 111 ? 20.537 -8.812 -27.194 1.00 86.94 111 MET A CA 1
ATOM 916 C C . MET A 1 111 ? 20.544 -9.968 -28.187 1.00 86.94 111 MET A C 1
ATOM 918 O O . MET A 1 111 ? 19.594 -10.128 -28.956 1.00 86.94 111 MET A O 1
ATOM 922 N N . PHE A 1 112 ? 21.597 -10.790 -28.149 1.00 84.88 112 PHE A N 1
ATOM 923 C CA . PHE A 1 112 ? 21.668 -11.959 -29.016 1.00 84.88 112 PHE A CA 1
ATOM 924 C C . PHE A 1 112 ? 20.498 -12.879 -28.743 1.00 84.88 112 PHE A C 1
ATOM 926 O O . PHE A 1 112 ? 19.826 -13.213 -29.709 1.00 84.88 112 PHE A O 1
ATOM 933 N N . LYS A 1 113 ? 20.216 -13.169 -27.461 1.00 79.88 113 LYS A N 1
ATOM 934 C CA . LYS A 1 113 ? 19.142 -14.046 -26.967 1.00 79.88 113 LYS A CA 1
ATOM 935 C C . LYS A 1 113 ? 17.751 -13.674 -27.502 1.00 79.88 113 LYS A C 1
ATOM 937 O O . LYS A 1 113 ? 17.014 -14.566 -27.923 1.00 79.88 113 LYS A O 1
ATOM 942 N N . CYS A 1 114 ? 17.416 -12.389 -27.567 1.00 79.56 114 CYS A N 1
ATOM 943 C CA . CYS A 1 114 ? 16.099 -11.915 -28.002 1.00 79.56 114 CYS A CA 1
ATOM 944 C C . CYS A 1 114 ? 15.953 -11.731 -29.524 1.00 79.56 114 CYS A C 1
ATOM 946 O O . CYS A 1 114 ? 14.831 -11.774 -30.036 1.00 79.56 114 CYS A O 1
ATOM 948 N N . LEU A 1 115 ? 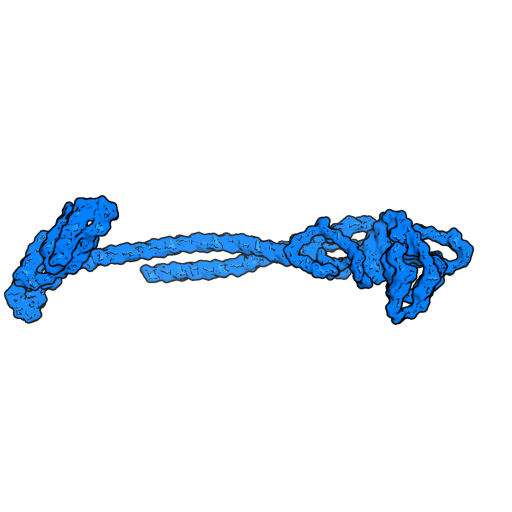17.042 -11.496 -30.263 1.00 81.31 115 LEU A N 1
ATOM 949 C CA . LEU A 1 115 ? 16.972 -11.238 -31.703 1.00 81.31 115 LEU A CA 1
ATOM 950 C C . LEU A 1 115 ? 16.909 -12.533 -32.517 1.00 81.31 115 LEU A C 1
ATOM 952 O O . LEU A 1 115 ? 17.690 -13.460 -32.313 1.00 81.31 115 LEU A O 1
ATOM 956 N N . LYS A 1 116 ? 16.011 -12.573 -33.507 1.00 80.56 116 LYS A N 1
ATOM 957 C CA . LYS A 1 116 ? 15.909 -13.702 -34.447 1.00 80.56 116 LYS A CA 1
ATOM 958 C C . LYS A 1 116 ? 17.170 -13.840 -35.319 1.00 80.56 116 LYS A C 1
ATOM 960 O O . LYS A 1 116 ? 17.803 -12.817 -35.602 1.00 80.56 116 LYS A O 1
ATOM 965 N N . PRO A 1 117 ? 17.496 -15.059 -35.790 1.00 79.88 117 PRO A N 1
ATOM 966 C CA . PRO A 1 117 ? 18.529 -15.270 -36.803 1.00 79.88 117 PRO A CA 1
ATOM 967 C C . PRO A 1 117 ? 18.276 -14.433 -38.068 1.00 79.88 117 PRO A C 1
ATOM 969 O O . PRO A 1 117 ? 17.129 -14.201 -38.454 1.00 79.88 117 PRO A O 1
ATOM 972 N N . GLY A 1 118 ? 19.348 -13.981 -38.711 1.00 81.44 118 GLY A N 1
ATOM 973 C CA . GLY A 1 118 ? 19.345 -13.118 -39.892 1.00 81.44 118 GLY A CA 1
ATOM 974 C C . GLY A 1 118 ? 19.332 -11.613 -39.599 1.00 81.44 118 GLY A C 1
ATOM 975 O O . GLY A 1 118 ? 19.454 -10.821 -40.536 1.00 81.44 118 GLY A O 1
ATOM 976 N N . ASN A 1 119 ? 19.205 -11.194 -38.334 1.00 84.94 119 ASN A N 1
ATOM 977 C CA . ASN A 1 119 ? 19.207 -9.774 -37.972 1.00 84.94 119 ASN A CA 1
ATOM 978 C C . ASN A 1 119 ? 20.599 -9.144 -38.053 1.00 84.94 119 ASN A C 1
ATOM 980 O O . ASN A 1 119 ? 20.688 -7.926 -38.192 1.00 84.94 119 ASN A O 1
ATOM 984 N N . PHE A 1 120 ? 21.672 -9.937 -38.025 1.00 86.50 120 PHE A N 1
ATOM 985 C CA . PHE A 1 120 ? 23.041 -9.428 -38.138 1.00 86.50 120 PHE A CA 1
ATOM 986 C C . PHE A 1 120 ? 23.602 -9.506 -39.568 1.00 86.50 120 PHE A C 1
ATOM 988 O O . PHE A 1 120 ? 24.746 -9.124 -39.823 1.00 86.50 120 PHE A O 1
ATOM 995 N N . LYS A 1 121 ? 22.789 -9.941 -40.539 1.00 83.06 121 LYS A N 1
ATOM 996 C CA . LYS A 1 121 ? 23.184 -10.020 -41.945 1.00 83.06 121 LYS A CA 1
ATOM 997 C C . LYS A 1 121 ? 23.571 -8.647 -42.494 1.00 83.06 121 LYS A C 1
ATOM 999 O O . LYS A 1 121 ? 22.800 -7.693 -42.435 1.00 83.06 121 LYS A O 1
ATOM 1004 N N . GLY A 1 122 ? 24.743 -8.586 -43.125 1.00 82.81 122 GLY A N 1
ATOM 1005 C CA . GLY A 1 122 ? 25.243 -7.355 -43.734 1.00 82.81 122 GLY A CA 1
ATOM 1006 C C . GLY A 1 122 ? 25.841 -6.376 -42.726 1.00 82.81 122 GLY A C 1
ATOM 1007 O O . GLY A 1 122 ? 25.965 -5.205 -43.056 1.00 82.81 122 GLY A O 1
ATOM 1008 N N . ILE A 1 123 ? 26.212 -6.835 -41.530 1.00 88.44 123 ILE A N 1
ATOM 1009 C CA . ILE A 1 123 ? 27.062 -6.092 -40.594 1.00 88.44 123 ILE A CA 1
ATOM 1010 C C . ILE A 1 123 ? 28.532 -6.392 -40.910 1.00 88.44 123 ILE A C 1
ATOM 1012 O O . ILE A 1 123 ? 28.883 -7.529 -41.226 1.00 88.44 123 ILE A O 1
ATOM 1016 N N . ASP A 1 124 ? 29.369 -5.359 -40.855 1.00 87.12 124 ASP A N 1
ATOM 1017 C CA . ASP A 1 124 ? 30.822 -5.440 -41.053 1.00 87.12 124 ASP A CA 1
ATOM 1018 C C . ASP A 1 124 ? 31.556 -5.484 -39.704 1.00 87.12 124 ASP A C 1
ATOM 1020 O O . ASP A 1 124 ? 32.415 -6.328 -39.471 1.00 87.12 124 ASP A O 1
ATOM 1024 N N . GLU A 1 125 ? 31.150 -4.618 -38.774 1.00 91.44 125 GLU A N 1
ATOM 1025 C CA . GLU A 1 125 ? 31.726 -4.496 -37.435 1.00 91.44 125 GLU A CA 1
ATOM 1026 C C . GLU A 1 125 ? 30.605 -4.276 -36.415 1.00 91.44 125 GLU A C 1
ATOM 1028 O O . GLU A 1 125 ? 29.626 -3.590 -36.710 1.00 91.44 125 GLU A O 1
ATOM 1033 N N . ILE A 1 126 ? 30.744 -4.816 -35.202 1.00 93.31 126 ILE A N 1
ATOM 1034 C CA . ILE A 1 126 ? 29.821 -4.546 -34.094 1.00 93.31 126 ILE A CA 1
ATOM 1035 C C . ILE A 1 126 ? 30.580 -4.327 -32.792 1.00 93.31 126 ILE A C 1
ATOM 1037 O O . ILE A 1 126 ? 31.574 -4.992 -32.497 1.00 93.31 126 ILE A O 1
ATOM 1041 N N . TYR A 1 127 ? 30.095 -3.362 -32.024 1.00 94.38 127 TYR A N 1
ATOM 1042 C CA . TYR A 1 127 ? 30.681 -2.881 -30.790 1.00 94.38 127 TYR A CA 1
ATOM 1043 C C . TYR A 1 127 ? 29.650 -2.982 -29.674 1.00 94.38 127 TYR A C 1
ATOM 1045 O O . TYR A 1 127 ? 28.583 -2.373 -29.745 1.00 94.38 127 TYR A O 1
ATOM 1053 N N . ALA A 1 128 ? 29.980 -3.737 -28.634 1.00 94.00 128 ALA A N 1
ATOM 1054 C CA . ALA A 1 128 ? 29.207 -3.793 -27.404 1.00 94.00 128 ALA A CA 1
ATOM 1055 C C . ALA A 1 128 ? 29.406 -2.508 -26.593 1.00 94.00 128 ALA A C 1
ATOM 1057 O O . ALA A 1 128 ? 30.539 -2.046 -26.445 1.00 94.00 128 ALA A O 1
ATOM 1058 N N . ILE A 1 129 ? 28.323 -1.961 -26.043 1.00 92.38 129 ILE A N 1
ATOM 1059 C CA . ILE A 1 129 ? 28.358 -0.804 -25.146 1.00 92.38 129 ILE A CA 1
ATOM 1060 C C . ILE A 1 129 ? 28.544 -1.315 -23.717 1.00 92.38 129 ILE A C 1
ATOM 1062 O O . ILE A 1 129 ? 27.664 -1.962 -23.153 1.00 92.38 129 ILE A O 1
ATOM 1066 N N . ASN A 1 130 ? 29.699 -1.018 -23.124 1.00 86.75 130 ASN A N 1
ATOM 1067 C CA . ASN A 1 130 ? 30.020 -1.430 -21.756 1.00 86.75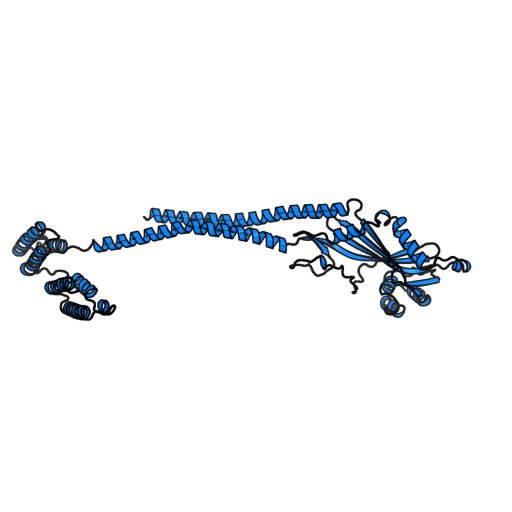 130 ASN A CA 1
ATOM 1068 C C . ASN A 1 130 ? 29.703 -0.365 -20.712 1.00 86.75 130 ASN A C 1
ATOM 1070 O O . ASN A 1 130 ? 29.588 -0.684 -19.532 1.00 86.75 130 ASN A O 1
ATOM 1074 N N . LYS A 1 131 ? 29.613 0.897 -21.121 1.00 88.69 131 LYS A N 1
ATOM 1075 C CA . LYS A 1 131 ? 29.144 1.995 -20.283 1.00 88.69 131 LYS A CA 1
ATOM 1076 C C . LYS A 1 131 ? 28.180 2.820 -21.112 1.00 88.69 131 LYS A C 1
ATOM 1078 O O . LYS A 1 131 ? 28.573 3.341 -22.154 1.00 88.69 131 LYS A O 1
ATOM 1083 N N . GLN A 1 132 ? 26.926 2.879 -20.674 1.00 87.94 132 GLN A N 1
ATOM 1084 C CA . GLN A 1 132 ? 25.866 3.536 -21.424 1.00 87.94 132 GLN A CA 1
ATOM 1085 C C . GLN A 1 132 ? 26.114 5.053 -21.513 1.00 87.94 132 GLN A C 1
ATOM 1087 O O . GLN A 1 132 ? 26.312 5.682 -20.471 1.00 87.94 132 GLN A O 1
ATOM 1092 N N . PRO A 1 133 ? 26.065 5.656 -22.717 1.00 90.00 133 PRO A N 1
ATOM 1093 C CA . PRO A 1 133 ? 26.107 7.113 -22.873 1.00 90.00 133 PRO A CA 1
ATOM 1094 C C . PRO A 1 133 ? 24.856 7.793 -22.310 1.00 90.00 133 PRO A C 1
ATOM 1096 O O . PRO A 1 133 ? 24.937 8.910 -21.803 1.00 90.00 133 PRO A O 1
ATOM 1099 N N . TRP A 1 134 ? 23.710 7.116 -22.401 1.00 92.38 134 TRP A N 1
ATOM 1100 C CA . TRP A 1 134 ? 22.409 7.623 -21.991 1.00 92.38 134 TRP A CA 1
ATOM 1101 C C . TRP A 1 134 ? 21.464 6.483 -21.606 1.00 92.38 134 TRP A C 1
ATOM 1103 O O . TRP A 1 134 ? 21.657 5.330 -22.002 1.00 92.38 134 TRP A O 1
ATOM 1113 N N . GLN A 1 135 ? 20.410 6.823 -20.870 1.00 91.69 135 GLN A N 1
ATOM 1114 C CA . GLN A 1 135 ? 19.206 6.009 -20.739 1.00 91.69 135 GLN A CA 1
ATOM 1115 C C . GLN A 1 135 ? 17.969 6.878 -20.942 1.00 91.69 135 GLN A C 1
ATOM 1117 O O . GLN A 1 135 ? 18.010 8.088 -20.730 1.00 91.69 135 GLN A O 1
ATOM 1122 N N . ILE A 1 136 ? 16.856 6.263 -21.327 1.00 92.25 136 ILE A N 1
ATOM 1123 C CA . ILE A 1 136 ? 15.571 6.958 -21.367 1.00 92.25 136 ILE A CA 1
ATOM 1124 C C . ILE A 1 136 ? 14.609 6.272 -20.416 1.00 92.25 136 ILE A C 1
ATOM 1126 O O . ILE A 1 136 ? 14.413 5.060 -20.485 1.00 92.25 136 ILE A O 1
ATOM 1130 N N . VAL A 1 137 ? 13.995 7.062 -19.548 1.00 91.12 137 VAL A N 1
ATOM 1131 C CA . VAL A 1 137 ? 12.946 6.621 -18.638 1.00 91.12 137 VAL A CA 1
ATOM 1132 C C . VAL A 1 137 ? 11.611 7.046 -19.217 1.00 91.12 137 VAL A C 1
ATOM 1134 O O . VAL A 1 137 ? 11.409 8.217 -19.533 1.00 91.12 137 VAL A O 1
ATOM 1137 N N . MET A 1 138 ? 10.687 6.098 -19.336 1.00 90.25 138 MET A N 1
ATOM 1138 C CA . MET A 1 138 ? 9.311 6.351 -19.735 1.00 90.25 138 MET A CA 1
ATOM 1139 C C . MET A 1 138 ? 8.353 5.847 -18.662 1.00 90.25 138 MET A C 1
ATOM 1141 O O . MET A 1 138 ? 8.361 4.672 -18.295 1.00 90.25 138 MET A O 1
ATOM 1145 N N . VAL A 1 139 ? 7.461 6.728 -18.226 1.00 90.38 139 VAL A N 1
ATOM 1146 C CA . VAL A 1 139 ? 6.334 6.396 -17.361 1.00 90.38 139 VAL A CA 1
ATOM 1147 C C . VAL A 1 139 ? 5.052 6.488 -18.173 1.00 90.38 139 VAL A C 1
ATOM 1149 O O . VAL A 1 139 ? 4.742 7.532 -18.744 1.00 90.38 139 VAL A O 1
ATOM 1152 N N . ASN A 1 140 ? 4.307 5.389 -18.242 1.00 90.25 140 ASN A N 1
ATOM 1153 C CA . ASN A 1 140 ? 3.084 5.286 -19.028 1.00 90.25 140 ASN A CA 1
ATOM 1154 C C . ASN A 1 140 ? 1.900 4.880 -18.151 1.00 90.25 140 ASN A C 1
ATOM 1156 O O . ASN A 1 140 ? 1.864 3.769 -17.619 1.00 90.25 140 ASN A O 1
ATOM 1160 N N . ARG A 1 141 ? 0.898 5.750 -18.062 1.00 89.88 141 ARG A N 1
ATOM 1161 C CA . ARG A 1 141 ? -0.389 5.448 -17.446 1.00 89.88 141 ARG A CA 1
ATOM 1162 C C . ARG A 1 141 ? -1.344 4.888 -18.498 1.00 89.88 141 ARG A C 1
ATOM 1164 O O . ARG A 1 141 ? -1.842 5.604 -19.360 1.00 89.88 141 ARG A O 1
ATOM 1171 N N . THR A 1 142 ? -1.590 3.589 -18.424 1.00 79.25 142 THR A N 1
ATOM 1172 C CA . THR A 1 142 ? -2.424 2.861 -19.400 1.00 79.25 142 THR A CA 1
ATOM 1173 C C . THR A 1 142 ? -3.874 2.743 -18.957 1.00 79.25 142 THR A C 1
ATOM 1175 O O . THR A 1 142 ? -4.784 2.859 -19.773 1.00 79.25 142 THR A O 1
ATOM 1178 N N . GLU A 1 143 ? -4.084 2.535 -17.661 1.00 83.31 143 GLU A N 1
ATOM 1179 C CA . GLU A 1 143 ? -5.386 2.442 -17.013 1.00 83.31 143 GLU A CA 1
ATOM 1180 C C . GLU A 1 143 ? -5.463 3.487 -15.895 1.00 83.31 143 GLU A C 1
ATOM 1182 O O . GLU A 1 143 ? -4.452 4.076 -15.502 1.00 83.31 143 GLU A O 1
ATOM 1187 N N . LYS A 1 144 ? -6.666 3.698 -15.345 1.00 81.12 144 LYS A N 1
ATOM 1188 C CA . LYS A 1 144 ? -6.879 4.640 -14.237 1.00 81.12 144 LYS A CA 1
ATOM 1189 C C . LYS A 1 144 ? -5.895 4.395 -13.085 1.00 81.12 144 LYS A C 1
ATOM 1191 O O . LYS A 1 144 ? -5.335 5.364 -12.568 1.00 81.12 144 LYS A O 1
ATOM 1196 N N . ASP A 1 145 ? -5.635 3.120 -12.792 1.00 83.62 145 ASP A N 1
ATOM 1197 C CA . ASP A 1 145 ? -4.949 2.682 -11.577 1.00 83.62 145 ASP A CA 1
ATOM 1198 C C . ASP A 1 145 ? -3.599 2.009 -11.856 1.00 83.62 145 ASP A C 1
ATOM 1200 O O . ASP A 1 145 ? -2.991 1.503 -10.919 1.00 83.62 145 ASP A O 1
ATOM 1204 N N . LYS A 1 146 ? -3.130 1.966 -13.115 1.00 87.38 146 LYS A N 1
ATOM 1205 C CA . LYS A 1 146 ? -1.888 1.269 -13.495 1.00 87.38 146 LYS A CA 1
ATOM 1206 C C . LYS A 1 146 ? -0.904 2.166 -14.223 1.00 87.38 146 LYS A C 1
ATOM 1208 O O . LYS A 1 146 ? -1.241 2.834 -15.203 1.00 87.38 146 LYS A O 1
ATOM 1213 N N . ILE A 1 147 ? 0.344 2.090 -13.779 1.00 88.88 147 ILE A N 1
ATOM 1214 C CA . ILE A 1 147 ? 1.464 2.861 -14.300 1.00 88.88 147 ILE A CA 1
ATOM 1215 C C . ILE A 1 147 ? 2.604 1.900 -14.628 1.00 88.88 147 ILE A C 1
ATOM 1217 O O . ILE A 1 147 ? 3.057 1.138 -13.778 1.00 88.88 147 ILE A O 1
ATOM 1221 N N . TYR A 1 148 ? 3.084 1.952 -15.863 1.00 86.94 148 TYR A N 1
ATOM 1222 C CA . TYR A 1 148 ? 4.252 1.207 -16.312 1.00 86.94 148 TYR A CA 1
ATOM 1223 C C . TYR A 1 148 ? 5.480 2.098 -16.277 1.00 86.94 148 TYR A C 1
ATOM 1225 O O . TYR A 1 148 ? 5.454 3.205 -16.813 1.00 86.94 148 TYR A O 1
ATOM 1233 N N . TYR A 1 149 ? 6.556 1.586 -15.695 1.00 86.44 149 TYR A N 1
ATOM 1234 C CA . TYR A 1 149 ? 7.870 2.201 -15.739 1.00 86.44 149 TYR A CA 1
ATOM 1235 C C . TYR A 1 149 ? 8.757 1.377 -16.672 1.00 86.44 149 TYR A C 1
ATOM 1237 O O . TYR A 1 149 ? 9.009 0.194 -16.434 1.00 86.44 149 TYR A O 1
ATOM 1245 N N . VAL A 1 150 ? 9.196 1.998 -17.760 1.00 87.31 150 VAL A N 1
ATOM 1246 C CA . VAL A 1 150 ? 9.954 1.361 -18.839 1.00 87.31 150 VAL A CA 1
ATOM 1247 C C . VAL A 1 150 ? 11.257 2.113 -19.029 1.00 87.31 150 VAL A C 1
ATOM 1249 O O . VAL A 1 150 ? 11.264 3.343 -19.046 1.00 87.31 150 VAL A O 1
ATOM 1252 N N . VAL A 1 151 ? 12.348 1.374 -19.207 1.00 88.19 151 VAL A N 1
ATOM 1253 C CA . VAL A 1 151 ? 13.669 1.953 -19.445 1.00 88.19 151 VAL A CA 1
ATOM 1254 C C . VAL A 1 151 ? 14.189 1.515 -20.806 1.00 88.19 151 VAL A C 1
ATOM 1256 O O . VAL A 1 151 ? 14.023 0.363 -21.210 1.00 88.19 151 VAL A O 1
ATOM 1259 N N . PHE A 1 152 ? 14.815 2.457 -21.505 1.00 91.69 152 PHE A N 1
ATOM 1260 C CA . PHE A 1 152 ? 15.496 2.251 -22.773 1.00 91.69 152 PHE A CA 1
ATOM 1261 C C . PHE A 1 152 ? 16.994 2.399 -22.534 1.00 91.69 152 PHE A C 1
ATOM 1263 O O . PHE A 1 152 ? 17.432 3.438 -22.031 1.00 91.69 152 PHE A O 1
ATOM 1270 N N . LYS A 1 153 ? 17.782 1.387 -22.902 1.00 91.19 153 LYS A N 1
ATOM 1271 C CA . LYS A 1 153 ? 19.246 1.419 -22.770 1.00 91.19 153 LYS A CA 1
ATOM 1272 C C . LYS A 1 153 ? 19.917 0.988 -24.071 1.00 91.19 153 LYS A C 1
ATOM 1274 O O . LYS A 1 153 ? 19.556 -0.060 -24.606 1.00 91.19 153 LYS A O 1
ATOM 1279 N N . PRO A 1 154 ? 20.903 1.737 -24.587 1.00 93.00 154 PRO A N 1
ATOM 1280 C CA . PRO A 1 154 ? 21.670 1.308 -25.745 1.00 93.00 154 PRO A CA 1
ATOM 1281 C C . PRO A 1 154 ? 22.569 0.121 -25.355 1.00 93.00 154 PRO A C 1
ATOM 1283 O O . PRO A 1 154 ? 23.135 0.088 -24.260 1.00 93.00 154 PRO A O 1
ATOM 1286 N N . VAL A 1 155 ? 22.677 -0.868 -26.245 1.00 92.62 155 VAL A N 1
ATOM 1287 C CA . VAL A 1 155 ? 23.359 -2.147 -25.980 1.00 92.62 155 VAL A CA 1
ATOM 1288 C C . VAL A 1 155 ? 24.547 -2.375 -26.907 1.00 92.62 155 VAL A C 1
ATOM 1290 O O . VAL A 1 155 ? 25.609 -2.803 -26.455 1.00 92.62 155 VAL A O 1
ATOM 1293 N N . ALA A 1 156 ? 24.387 -2.110 -28.203 1.00 94.31 156 ALA A N 1
ATOM 1294 C CA . ALA A 1 156 ? 25.447 -2.314 -29.183 1.00 94.31 156 ALA A CA 1
ATOM 1295 C C . ALA A 1 156 ? 25.271 -1.413 -30.406 1.00 94.31 156 ALA A C 1
ATOM 1297 O O . ALA A 1 156 ? 24.157 -1.021 -30.747 1.00 94.31 156 ALA A O 1
ATOM 1298 N N . ILE A 1 157 ? 26.372 -1.144 -31.103 1.00 94.94 157 ILE A N 1
ATOM 1299 C CA . ILE A 1 157 ? 26.397 -0.384 -32.354 1.00 94.94 157 ILE A CA 1
ATOM 1300 C C . ILE A 1 157 ? 27.067 -1.240 -33.415 1.00 94.94 157 ILE A C 1
ATOM 1302 O O . ILE A 1 157 ? 28.182 -1.717 -33.220 1.00 94.94 157 ILE A O 1
ATOM 1306 N N . ALA A 1 158 ? 26.385 -1.438 -34.533 1.00 93.38 158 ALA A N 1
ATOM 1307 C CA . ALA A 1 158 ? 26.877 -2.193 -35.668 1.00 93.38 158 ALA A CA 1
ATOM 1308 C C . ALA A 1 158 ? 27.034 -1.294 -36.891 1.00 93.38 158 ALA A C 1
ATOM 1310 O O . ALA A 1 158 ? 26.083 -0.615 -37.270 1.00 93.38 158 ALA A O 1
ATOM 1311 N N . TYR A 1 159 ? 28.187 -1.334 -37.549 1.00 91.75 159 TYR A N 1
ATOM 1312 C CA . TYR A 1 159 ? 28.359 -0.719 -38.860 1.00 91.75 159 TYR A CA 1
ATOM 1313 C C . TYR A 1 159 ? 27.864 -1.661 -39.952 1.00 91.75 159 TYR A C 1
ATOM 1315 O O . TYR A 1 159 ? 28.180 -2.855 -39.966 1.00 91.75 159 TYR A O 1
ATOM 1323 N N . LEU A 1 160 ? 27.076 -1.116 -40.873 1.00 88.19 160 LEU A N 1
ATOM 1324 C CA . LEU A 1 160 ? 26.572 -1.858 -42.019 1.00 88.19 160 LEU A CA 1
ATOM 1325 C C . LEU A 1 160 ? 27.681 -2.033 -43.059 1.00 88.19 160 LEU A C 1
ATOM 1327 O O . LEU A 1 160 ? 28.558 -1.186 -43.225 1.00 88.19 160 LEU A O 1
ATOM 1331 N N . LYS A 1 161 ? 27.623 -3.145 -43.786 1.00 82.88 161 LYS A N 1
ATOM 1332 C CA . LYS A 1 161 ? 28.531 -3.464 -44.882 1.00 82.88 161 LYS A CA 1
ATOM 1333 C C . LYS A 1 161 ? 28.259 -2.511 -46.044 1.00 82.88 161 LYS A C 1
ATOM 1335 O O . LYS A 1 161 ? 27.322 -2.713 -46.812 1.00 82.88 161 LYS A O 1
ATOM 1340 N N . GLY A 1 162 ? 29.071 -1.464 -46.134 1.00 72.25 162 GLY A N 1
ATOM 1341 C CA . GLY A 1 162 ? 29.066 -0.490 -47.222 1.00 72.25 162 GLY A CA 1
ATOM 1342 C C . GLY A 1 162 ? 30.234 -0.684 -48.186 1.00 72.25 162 GLY A C 1
ATOM 1343 O O . GLY A 1 162 ? 31.096 -1.544 -47.986 1.00 72.25 162 GLY A O 1
ATOM 1344 N N . ASP A 1 163 ? 30.275 0.147 -49.228 1.00 63.75 163 ASP A N 1
ATOM 1345 C CA . ASP A 1 163 ? 31.452 0.255 -50.087 1.00 63.75 163 ASP A CA 1
ATOM 1346 C C . ASP A 1 163 ? 32.674 0.641 -49.250 1.00 63.75 163 ASP A C 1
ATOM 1348 O O . ASP A 1 163 ? 32.592 1.497 -48.368 1.00 63.75 163 ASP A O 1
ATOM 1352 N N . PHE A 1 164 ? 33.823 0.029 -49.543 1.00 61.56 164 PHE A N 1
ATOM 1353 C CA . PHE A 1 164 ? 35.071 0.220 -48.792 1.00 61.56 164 PHE A CA 1
ATOM 1354 C C . PHE A 1 164 ? 35.428 1.706 -48.591 1.00 61.56 164 PHE A C 1
ATOM 1356 O O . PHE A 1 164 ? 35.903 2.094 -47.527 1.00 61.56 164 PHE A O 1
ATOM 1363 N N . TYR A 1 165 ? 35.115 2.546 -49.583 1.00 60.72 165 TYR A N 1
ATOM 1364 C CA . TYR A 1 165 ? 35.349 3.993 -49.578 1.00 60.72 165 TYR A CA 1
ATOM 1365 C C . TYR A 1 165 ? 34.481 4.783 -48.586 1.00 60.72 165 TYR A C 1
ATOM 1367 O O . TYR A 1 165 ? 34.814 5.916 -48.257 1.00 60.72 165 TYR A O 1
ATOM 1375 N N . LEU A 1 166 ? 33.380 4.213 -48.091 1.00 64.19 166 LEU A N 1
ATOM 1376 C CA . LEU A 1 166 ? 32.482 4.867 -47.134 1.00 64.19 166 LEU A CA 1
ATOM 1377 C C . LEU A 1 166 ? 32.906 4.655 -45.674 1.00 64.19 166 LEU A C 1
ATOM 1379 O O . LEU A 1 166 ? 32.333 5.281 -44.784 1.00 64.19 166 LEU A O 1
ATOM 1383 N N . ARG A 1 167 ? 33.927 3.823 -45.409 1.00 67.44 167 ARG A N 1
ATOM 1384 C CA . ARG A 1 167 ? 34.439 3.587 -44.047 1.00 67.44 167 ARG A CA 1
ATOM 1385 C C . ARG A 1 167 ? 35.024 4.842 -43.398 1.00 67.44 167 ARG A C 1
ATOM 1387 O O . ARG A 1 167 ? 34.934 4.970 -42.185 1.00 67.44 167 ARG A O 1
ATOM 1394 N N . GLU A 1 168 ? 35.582 5.764 -44.181 1.00 69.38 168 GLU A N 1
ATOM 1395 C CA . GLU A 1 168 ? 36.124 7.040 -43.680 1.00 69.38 168 GLU A CA 1
ATOM 1396 C C . GLU A 1 168 ? 35.035 8.082 -43.380 1.00 69.38 168 GLU A C 1
ATOM 1398 O O . GLU A 1 168 ? 35.281 9.036 -42.651 1.00 69.38 168 GLU A O 1
ATOM 1403 N N . PHE A 1 169 ? 33.823 7.886 -43.909 1.00 75.12 169 PHE A N 1
ATOM 1404 C CA . PHE A 1 169 ? 32.683 8.792 -43.738 1.00 75.12 169 PHE A CA 1
ATOM 1405 C C . PHE A 1 169 ? 31.679 8.299 -42.692 1.00 75.12 169 PHE A C 1
ATOM 1407 O O . PHE A 1 169 ? 30.614 8.897 -42.531 1.00 75.12 169 PHE A O 1
ATOM 1414 N N . ARG A 1 170 ? 31.977 7.187 -42.008 1.00 83.25 170 ARG A N 1
ATOM 1415 C CA . ARG A 1 170 ? 31.099 6.673 -40.959 1.00 83.25 170 ARG A CA 1
ATOM 1416 C C . ARG A 1 170 ? 31.199 7.563 -39.712 1.00 83.25 170 ARG A C 1
ATOM 1418 O O . ARG A 1 170 ? 32.314 7.934 -39.342 1.00 83.25 170 ARG A O 1
ATOM 1425 N N . PRO A 1 171 ? 30.069 7.874 -39.060 1.00 88.81 171 PRO A N 1
ATOM 1426 C CA . PRO A 1 171 ? 30.083 8.593 -37.793 1.00 88.81 171 PRO A CA 1
ATOM 1427 C C . PRO A 1 171 ? 30.841 7.800 -36.727 1.00 88.81 171 PRO A C 1
ATOM 1429 O O . PRO A 1 171 ? 30.941 6.573 -36.805 1.00 88.81 171 PRO A O 1
ATOM 1432 N N . SER A 1 172 ? 31.364 8.495 -35.721 1.00 91.75 172 SER A N 1
ATOM 1433 C CA . SER A 1 172 ? 31.964 7.849 -34.552 1.00 91.75 172 SER A CA 1
ATOM 1434 C C . SER A 1 172 ? 30.918 7.063 -33.745 1.00 91.75 172 SER A C 1
ATOM 1436 O O . SER A 1 172 ? 29.713 7.267 -33.891 1.00 91.75 172 SER A O 1
ATOM 1438 N N . LEU A 1 173 ? 31.355 6.156 -32.863 1.00 92.69 173 LEU A N 1
ATOM 1439 C CA . LEU A 1 173 ? 30.432 5.386 -32.013 1.00 92.69 173 LEU A CA 1
ATOM 1440 C C . LEU A 1 173 ? 29.621 6.288 -31.064 1.00 92.69 173 LEU A C 1
ATOM 1442 O O . LEU A 1 173 ? 28.453 6.001 -30.796 1.00 92.69 173 LEU A O 1
ATOM 1446 N N . ASP A 1 174 ? 30.214 7.391 -30.604 1.00 91.88 174 ASP A N 1
ATOM 1447 C CA . ASP A 1 174 ? 29.524 8.392 -29.788 1.00 91.88 174 ASP A CA 1
ATOM 1448 C C . ASP A 1 174 ? 28.494 9.164 -30.615 1.00 91.88 174 ASP A C 1
ATOM 1450 O O . ASP A 1 174 ? 27.329 9.213 -30.228 1.00 91.88 174 ASP A O 1
ATOM 1454 N N . GLU A 1 175 ? 28.863 9.631 -31.812 1.00 91.38 175 GLU A N 1
ATOM 1455 C CA . GLU A 1 175 ? 27.927 10.280 -32.745 1.00 91.38 175 GLU A CA 1
ATOM 1456 C C . GLU A 1 175 ? 26.757 9.353 -33.118 1.00 91.38 175 GLU A C 1
ATOM 1458 O O . GLU A 1 175 ? 25.610 9.792 -33.206 1.00 91.38 175 GLU A O 1
ATOM 1463 N N . CYS A 1 176 ? 27.016 8.050 -33.289 1.00 92.31 176 CYS A N 1
ATOM 1464 C CA . CYS A 1 176 ? 25.968 7.051 -33.508 1.00 92.31 176 CYS A CA 1
ATOM 1465 C C . CYS A 1 176 ? 24.983 6.983 -32.327 1.00 92.31 176 CYS A C 1
ATOM 1467 O O . CYS A 1 176 ? 23.771 6.860 -32.535 1.00 92.31 176 CYS A O 1
ATOM 1469 N N . SER A 1 177 ? 25.495 7.039 -31.092 1.00 91.50 177 SER A N 1
ATOM 1470 C CA . SER A 1 177 ? 24.683 7.015 -29.870 1.00 91.50 177 SER A CA 1
ATOM 1471 C C . SER A 1 177 ? 23.886 8.299 -29.675 1.00 91.50 177 SER A C 1
ATOM 1473 O O . SER A 1 177 ? 22.705 8.226 -29.336 1.00 91.50 177 SER A O 1
ATOM 1475 N N . GLU A 1 178 ? 24.505 9.456 -29.896 1.00 91.56 178 GLU A N 1
ATOM 1476 C CA . GLU A 1 178 ? 23.866 10.772 -29.798 1.00 91.56 178 GLU A CA 1
ATOM 1477 C C . GLU A 1 178 ? 22.756 10.922 -30.842 1.00 91.56 178 GLU A C 1
ATOM 1479 O O . GLU A 1 178 ? 21.624 11.265 -30.504 1.00 91.56 178 GLU A O 1
ATOM 1484 N N . SER A 1 179 ? 23.036 10.558 -32.097 1.00 91.44 179 SER A N 1
ATOM 1485 C CA . SER A 1 179 ? 22.048 10.612 -33.178 1.00 91.44 179 SER A CA 1
ATOM 1486 C C . SER A 1 179 ? 20.868 9.664 -32.934 1.00 91.44 179 SER A C 1
ATOM 1488 O O . SER A 1 179 ? 19.725 10.004 -33.241 1.00 91.44 179 SER A O 1
ATOM 1490 N N . ALA A 1 180 ? 21.099 8.497 -32.322 1.00 91.62 180 ALA A N 1
ATOM 1491 C CA . ALA A 1 180 ? 20.011 7.595 -31.949 1.00 91.62 180 ALA A CA 1
ATOM 1492 C C . ALA A 1 180 ? 19.124 8.175 -30.833 1.00 91.62 180 ALA A C 1
ATOM 1494 O O . ALA A 1 180 ? 17.899 8.071 -30.916 1.00 91.62 180 ALA A O 1
ATOM 1495 N N . LEU A 1 181 ? 19.718 8.804 -29.813 1.00 92.69 181 LEU A N 1
ATOM 1496 C CA . LEU A 1 181 ? 18.962 9.497 -28.766 1.00 92.69 181 LEU A CA 1
ATOM 1497 C C . LEU A 1 181 ? 18.133 10.642 -29.360 1.00 92.69 181 LEU A C 1
ATOM 1499 O O . LEU A 1 181 ? 16.946 10.785 -29.054 1.00 92.69 181 LEU A O 1
ATOM 1503 N N . GLU A 1 182 ? 18.738 11.429 -30.249 1.00 92.69 182 GLU A N 1
ATOM 1504 C CA . GLU A 1 182 ? 18.057 12.507 -30.958 1.00 92.69 182 GLU A CA 1
ATOM 1505 C C . GLU A 1 182 ? 16.874 11.982 -31.780 1.00 92.69 182 GLU A C 1
ATOM 1507 O O . GLU A 1 182 ? 15.778 12.535 -31.701 1.00 92.69 182 GLU A O 1
ATOM 1512 N N . TYR A 1 183 ? 17.051 10.870 -32.496 1.00 92.62 183 TYR A N 1
ATOM 1513 C CA . TYR A 1 183 ? 15.972 10.242 -33.253 1.00 92.62 183 TYR A CA 1
ATOM 1514 C C . TYR A 1 183 ? 14.798 9.835 -32.349 1.00 92.62 183 TYR A C 1
ATOM 1516 O O . TYR A 1 183 ? 13.660 10.218 -32.628 1.00 92.62 183 TYR A O 1
ATOM 1524 N N . ILE A 1 184 ? 15.046 9.116 -31.243 1.00 91.00 184 ILE A N 1
ATOM 1525 C CA . ILE A 1 184 ? 13.975 8.676 -30.322 1.00 91.00 184 ILE A CA 1
ATOM 1526 C C . ILE A 1 184 ? 13.210 9.878 -29.759 1.00 91.00 184 ILE A C 1
ATOM 1528 O O . ILE A 1 184 ? 11.985 9.846 -29.630 1.00 91.00 184 ILE A O 1
ATOM 1532 N N . THR A 1 185 ? 13.934 10.937 -29.402 1.00 91.19 185 THR A N 1
ATOM 1533 C CA . THR A 1 185 ? 13.363 12.088 -28.696 1.00 91.19 185 THR A CA 1
ATOM 1534 C C . THR A 1 185 ? 12.693 13.096 -29.630 1.00 91.19 185 THR A C 1
ATOM 1536 O O . THR A 1 185 ? 11.716 13.727 -29.225 1.00 91.19 185 THR A O 1
ATOM 1539 N N . LYS A 1 186 ? 13.160 13.243 -30.879 1.00 91.75 186 LYS A N 1
ATOM 1540 C CA . LYS A 1 186 ? 12.682 14.281 -31.812 1.00 91.75 186 LYS A CA 1
ATOM 1541 C C . LYS A 1 186 ? 11.916 13.749 -33.022 1.00 91.75 186 LYS A C 1
ATOM 1543 O O . LYS A 1 186 ? 10.999 14.422 -33.498 1.00 91.75 186 LYS A O 1
ATOM 1548 N N . GLU A 1 187 ? 12.255 12.569 -33.532 1.00 90.75 187 GLU A N 1
ATOM 1549 C CA . GLU A 1 187 ? 11.756 12.089 -34.829 1.00 90.75 187 GLU A CA 1
ATOM 1550 C C . GLU A 1 187 ? 10.787 10.912 -34.717 1.00 90.75 187 GLU A C 1
ATOM 1552 O O . GLU A 1 187 ? 9.788 10.868 -35.449 1.00 90.75 187 GLU A O 1
ATOM 1557 N N . ASP A 1 188 ? 11.047 9.994 -33.784 1.00 90.50 188 ASP A N 1
ATOM 1558 C CA . ASP A 1 188 ? 10.294 8.756 -33.630 1.00 90.50 188 ASP A CA 1
ATOM 1559 C C . ASP A 1 188 ? 8.800 9.026 -33.407 1.00 90.50 188 ASP A C 1
ATOM 1561 O O . ASP A 1 188 ? 8.389 9.797 -32.536 1.00 90.50 188 ASP A O 1
ATOM 1565 N N . LYS A 1 189 ? 7.959 8.397 -34.231 1.00 87.50 189 LYS A N 1
ATOM 1566 C CA . LYS A 1 189 ? 6.517 8.670 -34.249 1.00 87.50 189 LYS A CA 1
ATOM 1567 C C . LYS A 1 189 ? 5.816 8.232 -32.966 1.00 87.50 189 LYS A C 1
ATOM 1569 O O . LYS A 1 189 ? 4.821 8.859 -32.603 1.00 87.50 189 LYS A O 1
ATOM 1574 N N . ASP A 1 190 ? 6.327 7.204 -32.299 1.00 85.12 190 ASP A N 1
ATOM 1575 C CA . ASP A 1 190 ? 5.701 6.614 -31.122 1.00 85.12 190 ASP A CA 1
ATOM 1576 C C . ASP A 1 190 ? 6.147 7.319 -29.836 1.00 85.12 190 ASP A C 1
ATOM 1578 O O . ASP A 1 190 ? 5.357 7.407 -28.883 1.00 85.12 190 ASP A O 1
ATOM 1582 N N . PHE A 1 191 ? 7.377 7.851 -29.819 1.00 87.12 191 PHE A N 1
ATOM 1583 C CA . PHE A 1 191 ? 8.014 8.389 -28.614 1.00 87.12 191 PHE A CA 1
ATOM 1584 C C . PHE A 1 191 ? 8.169 9.913 -28.572 1.00 87.12 191 PHE A C 1
ATOM 1586 O O . PHE A 1 191 ? 8.036 10.477 -27.484 1.00 87.12 191 PHE A O 1
ATOM 1593 N N . LYS A 1 192 ? 8.334 10.617 -29.703 1.00 87.31 192 LYS A N 1
ATOM 1594 C CA . LYS A 1 192 ? 8.637 12.067 -29.693 1.00 87.31 192 LYS A CA 1
ATOM 1595 C C . LYS A 1 192 ? 7.622 12.923 -28.933 1.00 87.31 192 LYS A C 1
ATOM 1597 O O . LYS A 1 192 ? 7.979 13.889 -28.276 1.00 87.31 192 LYS A O 1
ATOM 1602 N N . SER A 1 193 ? 6.334 12.569 -28.997 1.00 87.25 193 SER A N 1
ATOM 1603 C CA . SER A 1 193 ? 5.265 13.319 -28.319 1.00 87.25 193 SER A CA 1
ATOM 1604 C C . SER A 1 193 ? 5.268 13.137 -26.799 1.00 87.25 193 SER A C 1
ATOM 1606 O O . SER A 1 193 ? 4.571 13.859 -26.090 1.00 87.25 193 SER A O 1
ATOM 1608 N N . CYS A 1 194 ? 5.974 12.118 -26.311 1.00 87.94 194 CYS A N 1
ATOM 1609 C CA . CYS A 1 194 ? 6.066 11.760 -24.899 1.00 87.94 194 CYS A CA 1
ATOM 1610 C C . CYS A 1 194 ? 7.265 12.425 -24.218 1.00 87.94 194 CYS A C 1
ATOM 1612 O O . CYS A 1 194 ? 7.297 12.495 -22.991 1.00 87.94 194 CYS A O 1
ATOM 1614 N N . PHE A 1 195 ? 8.244 12.880 -25.002 1.00 89.94 195 PHE A N 1
ATOM 1615 C CA . PHE A 1 195 ? 9.476 13.454 -24.494 1.00 89.94 195 PHE A CA 1
ATOM 1616 C C . PHE A 1 195 ? 9.257 14.870 -23.953 1.00 89.94 195 PHE A C 1
ATOM 1618 O O . PHE A 1 195 ? 8.797 15.760 -24.670 1.00 89.94 195 PHE A O 1
ATOM 1625 N N . ASP A 1 196 ? 9.620 15.080 -22.689 1.00 88.69 196 ASP A N 1
ATOM 1626 C CA . ASP A 1 196 ? 9.668 16.396 -22.054 1.00 88.69 196 ASP A CA 1
ATOM 1627 C C . ASP A 1 196 ? 10.894 16.453 -21.126 1.00 88.69 196 ASP A C 1
ATOM 1629 O O . ASP A 1 196 ? 10.912 15.776 -20.094 1.00 88.69 196 ASP A O 1
ATOM 1633 N N . PRO A 1 197 ? 11.921 17.264 -21.437 1.00 85.31 197 PRO A N 1
ATOM 1634 C CA . PRO A 1 197 ? 13.131 17.343 -20.617 1.00 85.31 197 PRO A CA 1
ATOM 1635 C C . PRO A 1 197 ? 12.857 17.847 -19.190 1.00 85.31 197 PRO A C 1
ATOM 1637 O O . PRO A 1 197 ? 13.672 17.639 -18.297 1.00 85.31 197 PRO A O 1
ATOM 1640 N N . ASN A 1 198 ? 11.701 18.474 -18.944 1.00 86.94 198 ASN A N 1
ATOM 1641 C CA . ASN A 1 198 ? 11.321 18.987 -17.630 1.00 86.94 198 ASN A CA 1
ATOM 1642 C C . ASN A 1 198 ? 10.418 18.025 -16.840 1.00 86.94 198 ASN A C 1
ATOM 1644 O O . ASN A 1 198 ? 9.976 18.380 -15.747 1.00 86.94 198 ASN A O 1
ATOM 1648 N N . CYS A 1 199 ? 10.124 16.820 -17.348 1.00 88.00 199 CYS A N 1
ATOM 1649 C CA . CYS A 1 199 ? 9.233 15.884 -16.654 1.00 88.00 199 CYS A CA 1
ATOM 1650 C C . CYS A 1 199 ? 9.917 15.040 -15.567 1.00 88.00 199 CYS A C 1
ATOM 1652 O O . CYS A 1 199 ? 9.228 14.323 -14.848 1.00 88.00 199 CYS A O 1
ATOM 1654 N N . GLY A 1 200 ? 11.237 15.154 -15.382 1.00 85.81 200 GLY A N 1
ATOM 1655 C CA . GLY A 1 200 ? 11.980 14.429 -14.342 1.00 85.81 200 GLY A CA 1
ATOM 1656 C C . GLY A 1 200 ? 11.408 14.619 -12.927 1.00 85.81 200 GLY A C 1
ATOM 1657 O O . GLY A 1 200 ? 11.081 13.625 -12.274 1.00 85.81 200 GLY A O 1
ATOM 1658 N N . PRO A 1 201 ? 11.200 15.867 -12.456 1.00 87.56 201 PRO A N 1
ATOM 1659 C CA . PRO A 1 201 ? 10.521 16.128 -11.187 1.00 87.56 201 PRO A CA 1
ATOM 1660 C C . PRO A 1 201 ? 9.108 15.537 -11.130 1.00 87.56 201 PRO A C 1
ATOM 1662 O O . PRO A 1 201 ? 8.756 14.919 -10.136 1.00 87.56 201 PRO A O 1
ATOM 1665 N N . ILE A 1 202 ? 8.334 15.632 -12.219 1.00 88.69 202 ILE A N 1
ATOM 1666 C CA . ILE A 1 202 ? 6.966 15.090 -12.290 1.00 88.69 202 ILE A CA 1
ATOM 1667 C C . ILE A 1 202 ? 6.978 13.567 -12.123 1.00 88.69 202 ILE A C 1
ATOM 1669 O O . ILE A 1 202 ? 6.178 13.023 -11.369 1.00 88.69 202 ILE A O 1
ATOM 1673 N N . ILE A 1 203 ? 7.897 12.868 -12.794 1.00 86.44 203 ILE A N 1
ATOM 1674 C CA . ILE A 1 203 ? 8.067 11.417 -12.661 1.00 86.44 203 ILE A CA 1
ATOM 1675 C C . ILE A 1 203 ? 8.409 11.056 -11.212 1.00 86.44 203 ILE A C 1
ATOM 1677 O O . ILE A 1 203 ? 7.816 10.130 -10.658 1.00 86.44 203 ILE A O 1
ATOM 1681 N N . LYS A 1 204 ? 9.314 11.804 -10.573 1.00 85.00 204 LYS A N 1
ATOM 1682 C CA . LYS A 1 204 ? 9.666 11.592 -9.164 1.00 85.00 204 LYS A CA 1
ATOM 1683 C C . LYS A 1 204 ? 8.472 11.832 -8.231 1.00 85.00 204 LYS A C 1
ATOM 1685 O O . LYS A 1 204 ? 8.245 11.039 -7.315 1.00 85.00 204 LYS A O 1
ATOM 1690 N N . ASP A 1 205 ? 7.688 12.874 -8.483 1.00 85.56 205 ASP A N 1
ATOM 1691 C CA . ASP A 1 205 ? 6.489 13.203 -7.707 1.00 85.56 205 ASP A CA 1
ATOM 1692 C C . ASP A 1 205 ? 5.408 12.125 -7.867 1.00 85.56 205 ASP A C 1
ATOM 1694 O O . ASP A 1 205 ? 4.786 11.722 -6.887 1.00 85.56 205 ASP A O 1
ATOM 1698 N N . VAL A 1 206 ? 5.224 11.586 -9.079 1.00 86.88 206 VAL A N 1
ATOM 1699 C CA . VAL A 1 206 ? 4.322 10.451 -9.334 1.00 86.88 206 VAL A CA 1
ATOM 1700 C C . VAL A 1 206 ? 4.776 9.217 -8.559 1.00 86.88 206 VAL A C 1
ATOM 1702 O O . VAL A 1 206 ? 3.965 8.613 -7.866 1.00 86.88 206 VAL A O 1
ATOM 1705 N N . LEU A 1 207 ? 6.055 8.843 -8.642 1.00 82.31 207 LEU A N 1
ATOM 1706 C CA . LEU A 1 207 ? 6.576 7.635 -7.989 1.00 82.31 207 LEU A CA 1
ATOM 1707 C C . LEU A 1 207 ? 6.595 7.726 -6.454 1.00 82.31 207 LEU A C 1
ATOM 1709 O O . LEU A 1 207 ? 6.552 6.697 -5.785 1.00 82.31 207 LEU A O 1
ATOM 1713 N N . SER A 1 208 ? 6.630 8.938 -5.897 1.00 80.94 208 SER A N 1
ATOM 1714 C CA . SER A 1 208 ? 6.539 9.192 -4.451 1.00 80.94 208 SER A CA 1
ATOM 1715 C C . SER A 1 208 ? 5.120 9.510 -3.967 1.00 80.94 208 SER A C 1
ATOM 1717 O O . SER A 1 208 ? 4.911 9.759 -2.774 1.00 80.94 208 SER A O 1
ATOM 1719 N N . LEU A 1 209 ? 4.127 9.478 -4.863 1.00 85.12 209 LEU A N 1
ATOM 1720 C CA . LEU A 1 209 ? 2.750 9.813 -4.538 1.00 85.12 209 LEU A CA 1
ATOM 1721 C C . LEU A 1 209 ? 2.171 8.805 -3.541 1.00 85.12 209 LEU A C 1
ATOM 1723 O O . LEU A 1 209 ? 1.971 7.623 -3.835 1.00 85.12 209 LEU A O 1
ATOM 1727 N N . CYS A 1 210 ? 1.852 9.296 -2.349 1.00 86.06 210 CYS A N 1
ATOM 1728 C CA . CYS A 1 210 ? 1.211 8.514 -1.308 1.00 86.06 210 CYS A CA 1
ATOM 1729 C C . CYS A 1 210 ? 0.415 9.410 -0.355 1.00 86.06 210 CYS A C 1
ATOM 1731 O O . CYS A 1 210 ? 0.636 10.617 -0.238 1.00 86.06 210 CYS A O 1
ATOM 1733 N N . ASN A 1 211 ? -0.532 8.801 0.346 1.00 88.81 211 ASN A N 1
ATOM 1734 C CA . ASN A 1 211 ? -1.169 9.368 1.521 1.00 88.81 211 ASN A CA 1
ATOM 1735 C C . ASN A 1 211 ? -1.428 8.257 2.550 1.00 88.81 211 ASN A C 1
ATOM 1737 O O . ASN A 1 211 ? -0.918 7.143 2.441 1.00 88.81 211 ASN A O 1
ATOM 1741 N N . ARG A 1 212 ? -2.216 8.554 3.589 1.00 85.62 212 ARG A N 1
ATOM 1742 C CA . ARG A 1 212 ? -2.459 7.611 4.688 1.00 85.62 212 ARG A CA 1
ATOM 1743 C C . ARG A 1 212 ? -3.060 6.274 4.231 1.00 85.62 212 ARG A C 1
ATOM 1745 O O . ARG A 1 212 ? -2.780 5.265 4.881 1.00 85.62 212 ARG A O 1
ATOM 1752 N N . TYR A 1 213 ? -3.871 6.265 3.170 1.00 88.62 213 TYR A N 1
ATOM 1753 C CA . TYR A 1 213 ? -4.591 5.073 2.707 1.00 88.62 213 TYR A CA 1
ATOM 1754 C C . TYR A 1 213 ? -4.262 4.652 1.275 1.00 88.62 213 TYR A C 1
ATOM 1756 O O . TYR A 1 213 ? -4.426 3.478 0.973 1.00 88.62 213 TYR A O 1
ATOM 1764 N N . TYR A 1 214 ? -3.788 5.550 0.414 1.00 88.56 214 TYR A N 1
ATOM 1765 C CA . TYR A 1 214 ? -3.535 5.267 -0.999 1.00 88.56 214 TYR A CA 1
ATOM 1766 C C . TYR A 1 214 ? -2.066 5.488 -1.338 1.00 88.56 214 TYR A C 1
ATOM 1768 O O . TYR A 1 214 ? -1.448 6.446 -0.871 1.00 88.56 214 TYR A O 1
ATOM 1776 N N . TYR A 1 215 ? -1.502 4.583 -2.129 1.00 85.88 215 TYR A N 1
ATOM 1777 C CA . TYR A 1 215 ? -0.093 4.598 -2.517 1.00 85.88 215 TYR A CA 1
ATOM 1778 C C . TYR A 1 215 ? 0.116 3.810 -3.814 1.00 85.88 215 TYR A C 1
ATOM 1780 O O . TYR A 1 215 ? -0.752 3.036 -4.213 1.00 85.88 215 TYR A O 1
ATOM 1788 N N . LEU A 1 216 ? 1.264 3.976 -4.471 1.00 83.44 216 LEU A N 1
ATOM 1789 C CA . LEU A 1 216 ? 1.645 3.138 -5.609 1.00 83.44 216 LEU A CA 1
ATOM 1790 C C . LEU A 1 216 ? 2.350 1.860 -5.132 1.00 83.44 216 LEU A C 1
ATOM 1792 O O . LEU A 1 216 ? 3.391 1.916 -4.483 1.00 83.44 216 LEU A O 1
ATOM 1796 N N . GLN A 1 217 ? 1.785 0.701 -5.464 1.00 80.25 217 GLN A N 1
ATOM 1797 C CA . GLN A 1 217 ? 2.309 -0.622 -5.137 1.00 80.25 217 GLN A CA 1
ATOM 1798 C C . GLN A 1 217 ? 2.942 -1.275 -6.368 1.00 80.25 217 GLN A C 1
ATOM 1800 O O . GLN A 1 217 ? 2.261 -1.475 -7.377 1.00 80.25 217 GLN A O 1
ATOM 1805 N N . ASN A 1 218 ? 4.210 -1.680 -6.267 1.00 79.62 218 ASN A N 1
ATOM 1806 C CA . ASN A 1 218 ? 4.858 -2.491 -7.298 1.00 79.62 218 ASN A CA 1
ATOM 1807 C C . ASN A 1 218 ? 4.218 -3.893 -7.353 1.00 79.62 218 ASN A C 1
ATOM 1809 O O . ASN A 1 218 ? 4.147 -4.586 -6.343 1.00 79.62 218 ASN A O 1
ATOM 1813 N N . GLN A 1 219 ? 3.739 -4.295 -8.530 1.00 72.81 219 GLN A N 1
ATOM 1814 C CA . GLN A 1 219 ? 3.075 -5.578 -8.780 1.00 72.81 219 GLN A CA 1
ATOM 1815 C C . GLN A 1 219 ? 4.050 -6.746 -8.987 1.00 72.81 219 GLN A C 1
ATOM 1817 O O . GLN A 1 219 ? 3.620 -7.894 -8.951 1.00 72.81 219 GLN A O 1
ATOM 1822 N N . GLN A 1 220 ? 5.330 -6.467 -9.250 1.00 63.81 220 GLN A N 1
ATOM 1823 C CA . GLN A 1 220 ? 6.353 -7.488 -9.512 1.00 63.81 220 GLN A CA 1
ATOM 1824 C C . GLN A 1 220 ? 7.109 -7.930 -8.254 1.00 63.81 220 GLN A C 1
ATOM 1826 O O . GLN A 1 220 ? 7.846 -8.908 -8.312 1.00 63.81 220 GLN A O 1
ATOM 1831 N N . SER A 1 221 ? 6.936 -7.230 -7.130 1.00 57.66 221 SER A N 1
ATOM 1832 C CA . SER A 1 221 ? 7.473 -7.680 -5.848 1.00 57.66 221 SER A CA 1
ATOM 1833 C C . SER A 1 221 ? 6.506 -8.681 -5.215 1.00 57.66 221 SER A C 1
ATOM 1835 O O . SER A 1 221 ? 5.323 -8.371 -5.038 1.00 57.66 221 SER A O 1
ATOM 1837 N N . ASP A 1 222 ? 7.008 -9.869 -4.863 1.00 43.94 222 ASP A N 1
ATOM 1838 C CA . ASP A 1 222 ? 6.265 -10.870 -4.081 1.00 43.94 222 ASP A CA 1
ATOM 1839 C C . ASP A 1 222 ? 5.889 -10.345 -2.685 1.00 43.94 222 ASP A C 1
ATOM 1841 O O . ASP A 1 222 ? 4.944 -10.844 -2.058 1.00 43.94 222 ASP A O 1
ATOM 1845 N N . ASP A 1 223 ? 6.542 -9.268 -2.234 1.00 45.81 223 ASP A N 1
ATOM 1846 C CA . ASP A 1 223 ? 6.118 -8.501 -1.075 1.00 45.81 223 ASP A CA 1
ATOM 1847 C C . ASP A 1 223 ? 4.851 -7.710 -1.417 1.00 45.81 223 ASP A C 1
ATOM 1849 O O . ASP A 1 223 ? 4.835 -6.503 -1.678 1.00 45.81 223 ASP A O 1
ATOM 1853 N N . LYS A 1 224 ? 3.708 -8.391 -1.320 1.00 44.56 224 LYS A N 1
ATOM 1854 C CA . LYS A 1 224 ? 2.470 -7.716 -0.936 1.00 44.56 224 LYS A CA 1
ATOM 1855 C C . LYS A 1 224 ? 2.742 -7.126 0.442 1.00 44.56 224 LYS A C 1
ATOM 1857 O O . LYS A 1 224 ? 2.608 -7.838 1.427 1.00 44.56 224 LYS A O 1
ATOM 1862 N N . TYR A 1 225 ? 3.176 -5.864 0.507 1.00 49.59 225 TYR A N 1
ATOM 1863 C CA . TYR A 1 225 ? 3.508 -5.158 1.748 1.00 49.59 225 TYR A CA 1
ATOM 1864 C C . TYR A 1 225 ? 2.279 -5.070 2.663 1.00 49.59 225 TYR A C 1
ATOM 1866 O O . TYR A 1 225 ? 1.557 -4.077 2.718 1.00 49.59 225 TYR A O 1
ATOM 1874 N N . THR A 1 226 ? 2.010 -6.158 3.375 1.00 40.50 226 THR A N 1
ATOM 1875 C CA . THR A 1 226 ? 0.966 -6.284 4.372 1.00 40.50 226 THR A CA 1
ATOM 1876 C C . THR A 1 226 ? 1.613 -6.069 5.731 1.00 40.50 226 THR A C 1
ATOM 1878 O O . THR A 1 226 ? 2.089 -7.017 6.347 1.00 40.50 226 THR A O 1
ATOM 1881 N N . GLY A 1 227 ? 1.623 -4.828 6.223 1.00 42.56 227 GLY A N 1
ATOM 1882 C CA . GLY A 1 227 ? 1.590 -4.630 7.677 1.00 42.56 227 GLY A CA 1
ATOM 1883 C C . GLY A 1 227 ? 2.573 -3.668 8.333 1.00 42.56 227 GLY A C 1
ATOM 1884 O O . GLY A 1 227 ? 2.453 -3.477 9.537 1.00 42.56 227 GLY A O 1
ATOM 1885 N N . THR A 1 228 ? 3.481 -2.999 7.632 1.00 38.00 228 THR A N 1
ATOM 1886 C CA . THR A 1 228 ? 4.314 -1.959 8.262 1.00 38.00 228 THR A CA 1
ATOM 1887 C C . THR A 1 228 ? 4.427 -0.747 7.354 1.00 38.00 228 THR A C 1
ATOM 1889 O O . THR A 1 228 ? 4.401 -0.864 6.134 1.00 38.00 228 THR A O 1
ATOM 1892 N N . SER A 1 229 ? 4.440 0.438 7.966 1.00 41.19 229 SER A N 1
ATOM 1893 C CA . SER A 1 229 ? 4.544 1.739 7.306 1.00 41.19 229 SER A CA 1
ATOM 1894 C C . SER A 1 229 ? 5.613 1.714 6.214 1.00 41.19 229 SER A C 1
ATOM 1896 O O . SER A 1 229 ? 6.805 1.694 6.517 1.00 41.19 229 SER A O 1
ATOM 1898 N N . PHE A 1 230 ? 5.177 1.703 4.957 1.00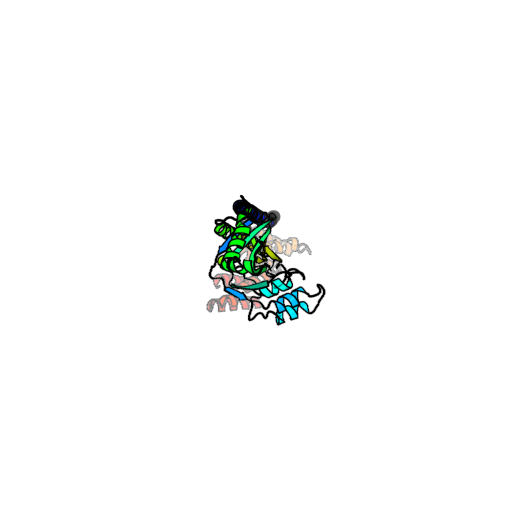 45.00 230 PHE A N 1
ATOM 1899 C CA . PHE A 1 230 ? 6.067 1.806 3.816 1.00 45.00 230 PHE A CA 1
ATOM 1900 C C . PHE A 1 230 ? 6.731 3.185 3.857 1.00 45.00 230 PHE A C 1
ATOM 1902 O O . PHE A 1 230 ? 6.051 4.209 3.751 1.00 45.00 230 PHE A O 1
ATOM 1909 N N . ASN A 1 231 ? 8.045 3.215 4.079 1.00 42.00 231 ASN A N 1
ATOM 1910 C CA . ASN A 1 231 ? 8.820 4.443 4.011 1.00 42.00 231 ASN A CA 1
ATOM 1911 C C . ASN A 1 231 ? 9.261 4.666 2.557 1.00 42.00 231 ASN A C 1
ATOM 1913 O O . ASN A 1 231 ? 10.219 4.053 2.086 1.00 42.00 231 ASN A O 1
ATOM 1917 N N . PHE A 1 232 ? 8.547 5.545 1.850 1.00 42.44 232 PHE A N 1
ATOM 1918 C CA . PHE A 1 232 ? 8.876 5.927 0.473 1.00 42.44 232 PHE A CA 1
ATOM 1919 C C . PHE A 1 232 ? 10.238 6.626 0.357 1.00 42.44 232 PHE A C 1
ATOM 1921 O O . PHE A 1 232 ? 10.834 6.578 -0.713 1.00 42.44 232 PHE A O 1
ATOM 1928 N N . GLU A 1 233 ? 10.778 7.214 1.433 1.00 35.22 233 GLU A N 1
ATOM 1929 C CA . GLU A 1 233 ? 12.119 7.819 1.398 1.00 35.22 233 GLU A CA 1
ATOM 1930 C C . GLU A 1 233 ? 13.227 6.771 1.209 1.00 35.22 233 GLU A C 1
ATOM 1932 O O . GLU A 1 233 ? 14.305 7.100 0.719 1.00 35.22 233 GLU A O 1
ATOM 1937 N N . SER A 1 234 ? 12.958 5.506 1.558 1.00 36.91 234 SER A N 1
ATOM 1938 C CA . SER A 1 234 ? 13.873 4.377 1.353 1.00 36.91 234 SER A CA 1
ATOM 1939 C C . SER A 1 234 ? 13.549 3.522 0.127 1.00 36.91 234 SER A C 1
ATOM 1941 O O . SER A 1 234 ? 14.299 2.592 -0.159 1.00 36.91 234 SER A O 1
ATOM 1943 N N . PHE A 1 235 ? 12.462 3.807 -0.603 1.00 40.50 235 PHE A N 1
ATOM 1944 C CA . PHE A 1 235 ? 12.165 3.093 -1.845 1.00 40.50 235 PHE A CA 1
ATOM 1945 C C . PHE A 1 235 ? 13.100 3.593 -2.947 1.00 40.50 235 PHE A C 1
ATOM 1947 O O . PHE A 1 235 ? 12.818 4.561 -3.651 1.00 40.50 235 PHE A O 1
ATOM 1954 N N . GLN A 1 236 ? 14.238 2.924 -3.089 1.00 38.03 236 GLN A N 1
ATOM 1955 C CA . GLN A 1 236 ? 14.929 2.882 -4.365 1.00 38.03 236 GLN A CA 1
ATOM 1956 C C . GLN A 1 236 ? 14.241 1.795 -5.181 1.00 38.03 236 GLN A C 1
ATOM 1958 O O . GLN A 1 236 ? 14.032 0.693 -4.676 1.00 38.03 236 GLN A O 1
ATOM 1963 N N . ALA A 1 237 ? 13.853 2.109 -6.419 1.00 39.00 237 ALA A N 1
ATOM 1964 C CA . ALA A 1 237 ? 13.583 1.056 -7.381 1.00 39.00 237 ALA A CA 1
ATOM 1965 C C . ALA A 1 237 ? 14.868 0.230 -7.433 1.00 39.00 237 ALA A C 1
ATOM 1967 O O . ALA A 1 237 ? 15.882 0.718 -7.928 1.00 39.00 237 ALA A O 1
ATOM 1968 N N . GLU A 1 238 ? 14.859 -0.947 -6.810 1.00 33.22 238 GLU A N 1
ATOM 1969 C CA . GLU A 1 238 ? 15.960 -1.877 -6.962 1.00 33.22 238 GLU A CA 1
ATOM 1970 C C . GLU A 1 238 ? 16.104 -2.083 -8.468 1.00 33.22 238 GLU A C 1
ATOM 1972 O O . GLU A 1 238 ? 15.170 -2.537 -9.140 1.00 33.22 238 GLU A O 1
ATOM 1977 N N . ASP A 1 239 ? 17.256 -1.674 -9.008 1.00 35.34 239 ASP A N 1
ATOM 1978 C CA . ASP A 1 239 ? 17.769 -2.237 -10.246 1.00 35.34 239 ASP A CA 1
ATOM 1979 C C . ASP A 1 239 ? 17.816 -3.734 -9.956 1.00 35.34 239 ASP A C 1
ATOM 1981 O O . ASP A 1 239 ? 18.738 -4.221 -9.296 1.00 35.34 239 ASP A O 1
ATOM 1985 N N . SER A 1 240 ? 16.752 -4.440 -10.340 1.00 35.41 240 SER A N 1
ATOM 1986 C CA . SER A 1 240 ? 16.648 -5.887 -10.237 1.00 35.41 240 SER A CA 1
ATOM 1987 C C . SER A 1 240 ? 17.703 -6.459 -11.175 1.00 35.41 240 SER A C 1
ATOM 1989 O O . SER A 1 240 ? 17.476 -6.809 -12.327 1.00 35.41 240 SER A O 1
ATOM 1991 N N . SER A 1 241 ? 18.923 -6.485 -10.656 1.00 34.50 241 SER A N 1
ATOM 1992 C CA . SER A 1 241 ? 20.128 -7.029 -11.261 1.00 34.50 241 SER A CA 1
ATOM 1993 C C . SER A 1 241 ? 20.115 -8.559 -11.238 1.00 34.50 241 SER A C 1
ATOM 1995 O O . SER A 1 241 ? 21.068 -9.196 -11.681 1.00 34.50 241 SER A O 1
ATOM 1997 N N . GLU A 1 242 ? 19.008 -9.164 -10.801 1.00 36.12 242 GLU A N 1
ATOM 1998 C CA . GLU A 1 242 ? 18.850 -10.602 -10.678 1.00 36.12 242 GLU A CA 1
ATOM 1999 C C . GLU A 1 242 ? 17.731 -11.129 -11.593 1.00 36.12 242 GLU A C 1
ATOM 2001 O O . GLU A 1 242 ? 16.537 -11.052 -11.320 1.00 36.12 242 GL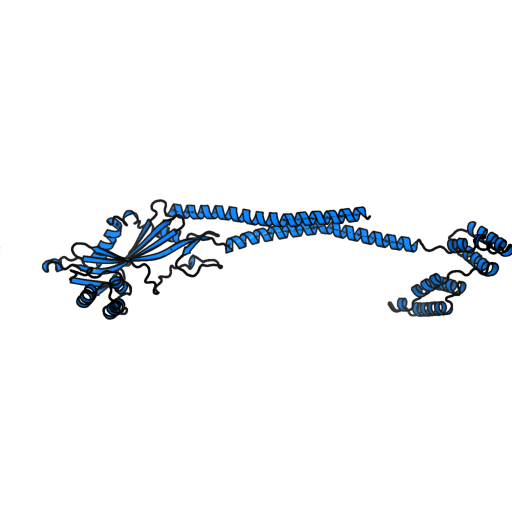U A O 1
ATOM 2006 N N . GLN A 1 243 ? 18.179 -11.694 -12.717 1.00 37.94 243 GLN A N 1
ATOM 2007 C CA . GLN A 1 243 ? 17.664 -12.926 -13.331 1.00 37.94 243 GLN A CA 1
ATOM 2008 C C . GLN A 1 243 ? 16.181 -13.047 -13.737 1.00 37.94 243 GLN A C 1
ATOM 2010 O O . GLN A 1 243 ? 15.725 -14.163 -13.980 1.00 37.94 243 GLN A O 1
ATOM 2015 N N . ASN A 1 244 ? 15.439 -11.965 -13.970 1.00 36.34 244 ASN A N 1
ATOM 2016 C CA . ASN A 1 244 ? 14.162 -12.073 -14.688 1.00 36.34 244 ASN A CA 1
ATOM 2017 C C . ASN A 1 244 ? 14.317 -11.724 -16.174 1.00 36.34 244 ASN A C 1
ATOM 2019 O O . ASN A 1 244 ? 14.146 -10.589 -16.597 1.00 36.34 244 ASN A O 1
ATOM 2023 N N . VAL A 1 245 ? 14.556 -12.744 -17.007 1.00 46.44 245 VAL A N 1
ATOM 2024 C CA . VAL A 1 245 ? 14.571 -12.655 -18.488 1.00 46.44 245 VAL A CA 1
ATOM 2025 C C . VAL A 1 245 ? 13.168 -12.355 -19.077 1.00 46.44 245 VAL A C 1
ATOM 2027 O O . VAL A 1 245 ? 12.956 -12.360 -20.288 1.00 46.44 245 VAL A O 1
ATOM 2030 N N . TYR A 1 246 ? 12.176 -12.044 -18.242 1.00 50.81 246 TYR A N 1
ATOM 2031 C CA . TYR A 1 246 ? 10.805 -11.771 -18.655 1.00 50.81 246 TYR A CA 1
ATOM 2032 C C . TYR A 1 246 ? 10.581 -10.269 -18.860 1.00 50.81 246 TYR A C 1
ATOM 2034 O O . TYR A 1 246 ? 10.198 -9.555 -17.941 1.00 50.81 246 TYR A O 1
ATOM 2042 N N . GLY A 1 247 ? 10.774 -9.793 -20.093 1.00 61.81 247 GLY A N 1
ATOM 2043 C CA . GLY A 1 247 ? 10.296 -8.465 -20.503 1.00 61.81 247 GLY A CA 1
ATOM 2044 C C . GLY A 1 247 ? 11.232 -7.659 -21.395 1.00 61.81 247 GLY A C 1
ATOM 2045 O O . GLY A 1 247 ? 10.756 -6.714 -22.022 1.00 61.81 247 GLY A O 1
ATOM 2046 N N . HIS A 1 248 ? 12.508 -8.040 -21.496 1.00 79.12 248 HIS A N 1
ATOM 2047 C CA . HIS A 1 248 ? 13.470 -7.398 -22.395 1.00 79.12 248 HIS A CA 1
ATOM 2048 C C . HIS A 1 248 ? 13.009 -7.496 -23.852 1.00 79.12 248 HIS A C 1
ATOM 2050 O O . HIS A 1 248 ? 12.675 -8.576 -24.354 1.00 79.12 248 HIS A O 1
ATOM 2056 N N . ARG A 1 249 ? 12.980 -6.356 -24.538 1.00 83.19 249 ARG A N 1
ATOM 2057 C CA . ARG A 1 249 ? 12.638 -6.250 -25.954 1.00 83.19 249 ARG A CA 1
ATOM 2058 C C . ARG A 1 249 ? 13.716 -5.451 -26.648 1.00 83.19 249 ARG A C 1
ATOM 2060 O O . ARG A 1 249 ? 13.814 -4.239 -26.494 1.00 83.19 249 ARG A O 1
ATOM 2067 N N . ILE A 1 250 ? 14.484 -6.148 -27.467 1.00 87.75 250 ILE A N 1
ATOM 2068 C CA . ILE A 1 250 ? 15.534 -5.531 -28.260 1.00 87.75 250 ILE A CA 1
ATOM 2069 C C . ILE A 1 250 ? 14.914 -4.930 -29.507 1.00 87.75 250 ILE A C 1
ATOM 2071 O O . ILE A 1 250 ? 14.256 -5.620 -30.289 1.00 87.75 250 ILE A O 1
ATOM 2075 N N . SER A 1 251 ? 15.169 -3.648 -29.692 1.00 88.12 251 SER A N 1
ATOM 2076 C CA . SER A 1 251 ? 14.851 -2.912 -30.901 1.00 88.12 251 SER A CA 1
ATOM 2077 C C . SER A 1 251 ? 16.131 -2.288 -31.445 1.00 88.12 251 SER A C 1
ATOM 2079 O O . SER A 1 251 ? 17.207 -2.386 -30.847 1.00 88.12 251 SER A O 1
ATOM 2081 N N . TRP A 1 252 ? 16.042 -1.682 -32.619 1.00 89.50 252 TRP A N 1
ATOM 2082 C CA . TRP A 1 252 ? 17.171 -0.985 -33.201 1.00 89.50 252 TRP A CA 1
ATOM 2083 C C . TRP A 1 252 ? 16.741 0.232 -33.998 1.00 89.50 252 TRP A C 1
ATOM 2085 O O . TRP A 1 252 ? 15.705 0.239 -34.659 1.00 89.50 252 TRP A O 1
ATOM 2095 N N . ILE A 1 253 ? 17.594 1.246 -33.967 1.00 88.94 253 ILE A N 1
ATOM 2096 C CA . ILE A 1 253 ? 17.536 2.389 -34.871 1.00 88.94 253 ILE A CA 1
ATOM 2097 C C . ILE A 1 253 ? 18.597 2.154 -35.924 1.00 88.94 253 ILE A C 1
ATOM 2099 O O . ILE A 1 253 ? 19.701 1.706 -35.614 1.00 88.94 253 ILE A O 1
ATOM 2103 N N . TYR A 1 254 ? 18.257 2.411 -37.177 1.00 80.38 254 TYR A N 1
ATOM 2104 C CA . TYR A 1 254 ? 19.205 2.281 -38.267 1.00 80.38 254 TYR A CA 1
ATOM 2105 C C . TYR A 1 254 ? 19.171 3.525 -39.138 1.00 80.38 254 TYR A C 1
ATOM 2107 O O . TYR A 1 254 ? 18.122 4.134 -39.346 1.00 80.38 254 TYR A O 1
ATOM 2115 N N . ASN A 1 255 ? 20.326 3.843 -39.698 1.00 77.81 255 ASN A N 1
ATOM 2116 C CA . ASN A 1 255 ? 20.431 4.663 -40.892 1.00 77.81 255 ASN A CA 1
ATOM 2117 C C . ASN A 1 255 ? 21.216 3.874 -41.957 1.00 77.81 255 ASN A C 1
ATOM 2119 O O . ASN A 1 255 ? 21.393 2.661 -41.840 1.00 77.81 255 ASN A O 1
ATOM 2123 N N . ASN A 1 256 ? 21.680 4.537 -43.014 1.00 80.31 256 ASN A N 1
ATOM 2124 C CA . ASN A 1 256 ? 22.421 3.866 -44.087 1.00 80.31 256 ASN A CA 1
ATOM 2125 C C . ASN A 1 256 ? 23.851 3.431 -43.694 1.00 80.31 256 ASN A C 1
ATOM 2127 O O . ASN A 1 256 ? 24.483 2.713 -44.463 1.00 80.31 256 ASN A O 1
ATOM 2131 N N . TYR A 1 257 ? 24.363 3.845 -42.529 1.00 84.38 257 TYR A N 1
ATOM 2132 C CA . TYR A 1 257 ? 25.748 3.615 -42.095 1.00 84.38 257 TYR A CA 1
ATOM 2133 C C . TYR A 1 257 ? 25.855 2.661 -40.905 1.00 84.38 257 TYR A C 1
ATOM 2135 O O . TYR A 1 257 ? 26.772 1.840 -40.850 1.00 84.38 257 TYR A O 1
ATOM 2143 N N . TYR A 1 258 ? 24.933 2.756 -39.950 1.00 91.00 258 TYR A N 1
ATOM 2144 C CA . TYR A 1 258 ? 24.979 1.973 -38.724 1.00 91.00 258 TYR A CA 1
ATOM 2145 C C . TYR A 1 258 ? 23.592 1.541 -38.256 1.00 91.00 258 TYR A C 1
ATOM 2147 O O . TYR A 1 258 ? 22.550 2.037 -38.693 1.00 91.00 258 TYR A O 1
ATOM 2155 N N . ARG A 1 259 ? 23.607 0.603 -37.315 1.00 92.50 259 ARG A N 1
ATOM 2156 C CA . ARG A 1 259 ? 22.462 0.173 -36.534 1.00 92.50 259 ARG A CA 1
ATOM 2157 C C . ARG A 1 259 ? 22.822 0.204 -35.056 1.00 92.50 259 ARG A C 1
ATOM 2159 O O . ARG A 1 259 ? 23.748 -0.485 -34.637 1.00 92.50 259 ARG A O 1
ATOM 2166 N N . LEU A 1 260 ? 22.082 0.978 -34.272 1.00 94.00 260 LEU A N 1
ATOM 2167 C CA . LEU A 1 260 ? 22.175 0.970 -32.819 1.00 94.00 260 LEU A CA 1
ATOM 2168 C C . LEU A 1 260 ? 21.072 0.081 -32.261 1.00 94.00 260 LEU A C 1
ATOM 2170 O O . LEU A 1 260 ? 19.890 0.345 -32.467 1.00 94.00 260 LEU A O 1
ATOM 2174 N N . TYR A 1 261 ? 21.473 -0.967 -31.554 1.00 93.62 261 TYR A N 1
ATOM 2175 C CA . TYR A 1 261 ? 20.586 -1.839 -30.804 1.00 93.62 261 TYR A CA 1
ATOM 2176 C C . TYR A 1 261 ? 20.379 -1.267 -29.409 1.00 93.62 261 TYR A C 1
ATOM 2178 O O . TYR A 1 261 ? 21.345 -0.925 -28.722 1.00 93.62 261 TYR A O 1
ATOM 2186 N N . TYR A 1 262 ? 19.127 -1.198 -28.981 1.00 92.19 262 TYR A N 1
ATOM 2187 C CA . TYR A 1 262 ? 18.752 -0.772 -27.643 1.00 92.19 262 TYR A CA 1
ATOM 2188 C C . TYR A 1 262 ? 17.728 -1.739 -27.061 1.00 92.19 262 TYR A C 1
ATOM 2190 O O . TYR A 1 262 ? 16.899 -2.315 -27.768 1.00 92.19 262 TYR A O 1
ATOM 2198 N N . ASP A 1 263 ? 17.817 -1.930 -25.757 1.00 89.94 263 ASP A N 1
ATOM 2199 C CA . ASP A 1 263 ? 16.884 -2.727 -24.988 1.00 89.94 263 ASP A CA 1
ATOM 2200 C C . ASP A 1 263 ? 15.779 -1.837 -24.432 1.00 89.94 263 ASP A C 1
ATOM 2202 O O . ASP A 1 263 ? 16.042 -0.735 -23.950 1.00 89.94 263 ASP A O 1
ATOM 2206 N N . VAL A 1 264 ? 14.550 -2.334 -24.508 1.00 87.50 264 VAL A N 1
ATOM 2207 C CA . VAL A 1 264 ? 13.363 -1.767 -23.882 1.00 87.50 264 VAL A CA 1
ATOM 2208 C C . VAL A 1 264 ? 12.868 -2.791 -22.882 1.00 87.50 264 VAL A C 1
ATOM 2210 O O . VAL A 1 264 ? 12.342 -3.834 -23.276 1.00 87.50 264 VAL A O 1
ATOM 2213 N N . TYR A 1 265 ? 13.005 -2.496 -21.594 1.00 80.81 265 TYR A N 1
ATOM 2214 C CA . TYR A 1 265 ? 12.578 -3.421 -20.553 1.00 80.81 265 TYR A CA 1
ATOM 2215 C C . TYR A 1 265 ? 11.655 -2.730 -19.538 1.00 80.81 265 TYR A C 1
ATOM 2217 O O . TYR A 1 265 ? 11.918 -1.601 -19.107 1.00 80.81 265 TYR A O 1
ATOM 2225 N N . PRO A 1 266 ? 10.524 -3.367 -19.181 1.00 78.25 266 PRO A N 1
ATOM 2226 C CA . PRO A 1 266 ? 9.647 -2.873 -18.132 1.00 78.25 266 PRO A CA 1
ATOM 2227 C C . PRO A 1 266 ? 10.312 -3.133 -16.777 1.00 78.25 266 PRO A C 1
ATOM 2229 O O . PRO A 1 266 ? 10.389 -4.278 -16.344 1.00 78.25 266 PRO A O 1
ATOM 2232 N N . LEU A 1 267 ? 10.785 -2.078 -16.112 1.00 75.25 267 LEU A N 1
ATOM 2233 C CA . LEU A 1 267 ? 11.431 -2.196 -14.800 1.00 75.25 267 LEU A CA 1
ATOM 2234 C C . LEU A 1 267 ? 10.409 -2.484 -13.696 1.00 75.25 267 LEU A C 1
ATOM 2236 O O . LEU A 1 267 ? 10.712 -3.200 -12.752 1.00 75.25 267 LEU A O 1
ATOM 2240 N N . ALA A 1 268 ? 9.221 -1.879 -13.788 1.00 78.50 268 ALA A N 1
ATOM 2241 C CA . ALA A 1 268 ? 8.182 -2.036 -12.782 1.00 78.50 268 ALA A CA 1
ATOM 2242 C C . ALA A 1 268 ? 6.790 -1.752 -13.350 1.00 78.50 268 ALA A C 1
ATOM 2244 O O . ALA A 1 268 ? 6.602 -0.942 -14.263 1.00 78.50 268 ALA A O 1
ATOM 2245 N N . THR A 1 269 ? 5.790 -2.400 -12.756 1.00 82.88 269 THR A N 1
ATOM 2246 C CA . THR A 1 269 ? 4.380 -2.038 -12.932 1.00 82.88 269 THR A CA 1
ATOM 2247 C C . THR A 1 269 ? 3.826 -1.636 -11.579 1.00 82.88 269 THR A C 1
ATOM 2249 O O . THR A 1 269 ? 3.808 -2.447 -10.657 1.00 82.88 269 THR A O 1
ATOM 2252 N N . PHE A 1 270 ? 3.360 -0.401 -11.462 1.00 83.00 270 PHE A N 1
ATOM 2253 C CA . PHE A 1 270 ? 2.727 0.107 -10.257 1.00 83.00 270 PHE A CA 1
ATOM 2254 C C . PHE A 1 270 ? 1.212 0.067 -10.407 1.00 83.00 270 PHE A C 1
ATOM 2256 O O . PHE A 1 270 ? 0.679 0.434 -11.456 1.00 83.00 270 PHE A O 1
ATOM 2263 N N . ALA A 1 271 ? 0.525 -0.348 -9.348 1.00 86.81 271 ALA A N 1
ATOM 2264 C CA . ALA A 1 271 ? -0.915 -0.194 -9.221 1.00 86.81 271 ALA A CA 1
ATOM 2265 C C . ALA A 1 271 ? -1.261 0.633 -7.985 1.00 86.81 271 ALA A C 1
ATOM 2267 O O . ALA A 1 271 ? -0.512 0.625 -7.009 1.00 86.81 271 ALA A O 1
ATOM 2268 N N . VAL A 1 272 ? -2.398 1.323 -7.997 1.00 88.69 272 VAL A N 1
ATOM 2269 C CA . VAL A 1 272 ? -2.890 2.006 -6.794 1.00 88.69 272 VAL A CA 1
ATOM 2270 C C . VAL A 1 272 ? -3.277 0.961 -5.743 1.00 88.69 272 VAL A C 1
ATOM 2272 O O . VAL A 1 272 ? -4.177 0.148 -5.948 1.00 88.69 272 VAL A O 1
ATOM 2275 N N . GLY A 1 273 ? -2.564 0.968 -4.620 1.00 85.31 273 GLY A N 1
ATOM 2276 C CA . GLY A 1 273 ? -2.786 0.108 -3.465 1.00 85.31 273 GLY A CA 1
ATOM 2277 C C . GLY A 1 273 ? -3.583 0.811 -2.369 1.00 85.31 273 GLY A C 1
ATOM 2278 O O . GLY A 1 273 ? -3.532 2.034 -2.226 1.00 85.31 273 GLY A O 1
ATOM 2279 N N . PHE A 1 274 ? -4.296 0.017 -1.565 1.00 87.00 274 PHE A N 1
ATOM 2280 C CA . PHE A 1 274 ? -5.058 0.490 -0.410 1.00 87.00 274 PHE A CA 1
ATOM 2281 C C . PHE A 1 274 ? -4.468 -0.038 0.902 1.00 87.00 274 PHE A C 1
ATOM 2283 O O . PHE A 1 274 ? -4.416 -1.246 1.149 1.00 87.00 274 PHE A O 1
ATOM 2290 N N . ASN A 1 275 ? -4.058 0.871 1.783 1.00 85.25 275 ASN A N 1
ATOM 2291 C CA . ASN A 1 275 ? -3.485 0.557 3.083 1.00 85.25 275 ASN A CA 1
ATOM 2292 C C . ASN A 1 275 ? -4.591 0.256 4.104 1.00 85.25 275 ASN A C 1
ATOM 2294 O O . ASN A 1 275 ? -4.988 1.095 4.920 1.00 85.25 275 ASN A O 1
ATOM 2298 N N . LYS A 1 276 ? -5.061 -0.995 4.072 1.00 86.19 276 LYS A N 1
ATOM 2299 C CA . LYS A 1 276 ? -6.077 -1.503 5.000 1.00 86.19 276 LYS A CA 1
ATOM 2300 C C . LYS A 1 276 ? -5.640 -1.428 6.466 1.00 86.19 276 LYS A C 1
ATOM 2302 O O . LYS A 1 276 ? -6.474 -1.213 7.337 1.00 86.19 276 LYS A O 1
ATOM 2307 N N . TYR A 1 277 ? -4.343 -1.547 6.742 1.00 83.38 277 TYR A N 1
ATOM 2308 C CA . TYR A 1 277 ? -3.811 -1.480 8.101 1.00 83.38 277 TYR A CA 1
ATOM 2309 C C . TYR A 1 277 ? -4.042 -0.104 8.742 1.00 83.38 277 TYR A C 1
ATOM 2311 O O . TYR A 1 277 ? -4.622 -0.013 9.823 1.00 83.38 277 TYR A O 1
ATOM 2319 N N . ASN A 1 278 ? -3.672 0.977 8.051 1.00 85.31 278 ASN A N 1
ATOM 2320 C CA . ASN A 1 278 ? -3.920 2.339 8.531 1.00 85.31 278 ASN A CA 1
ATOM 2321 C C . ASN A 1 278 ? -5.419 2.653 8.633 1.00 85.31 278 ASN A C 1
ATOM 2323 O O . ASN A 1 278 ? -5.833 3.366 9.549 1.00 85.31 278 ASN A O 1
ATOM 2327 N N . TYR A 1 279 ? -6.226 2.122 7.709 1.00 90.75 279 TYR A N 1
ATOM 2328 C CA . TYR A 1 279 ? -7.683 2.230 7.769 1.00 90.75 279 TYR A CA 1
ATOM 2329 C C . TYR A 1 279 ? -8.237 1.581 9.047 1.00 90.75 279 TYR A C 1
ATOM 2331 O O . TYR A 1 279 ? -8.975 2.219 9.799 1.00 90.75 279 TYR A O 1
ATOM 2339 N N . ASP A 1 280 ? -7.836 0.340 9.335 1.00 90.19 280 ASP A N 1
ATOM 2340 C CA . ASP A 1 280 ? -8.294 -0.398 10.513 1.00 90.19 280 ASP A CA 1
ATOM 2341 C C . ASP A 1 280 ? -7.789 0.226 11.822 1.00 90.19 280 ASP A C 1
ATOM 2343 O O . ASP A 1 280 ? -8.547 0.280 12.791 1.00 90.19 280 ASP A O 1
ATOM 2347 N N . ILE A 1 281 ? -6.565 0.769 11.857 1.00 90.50 281 ILE A N 1
ATOM 2348 C CA . ILE A 1 281 ? -6.061 1.536 13.008 1.00 90.50 281 ILE A CA 1
ATOM 2349 C C . ILE A 1 281 ? -6.937 2.755 13.288 1.00 90.50 281 ILE A C 1
ATOM 2351 O O . ILE A 1 281 ? -7.351 2.950 14.430 1.00 90.50 281 ILE A O 1
ATOM 2355 N N . ASP A 1 282 ? -7.229 3.572 12.275 1.00 92.38 282 ASP A N 1
ATOM 2356 C CA . ASP A 1 282 ? -8.026 4.789 12.462 1.00 92.38 282 ASP A CA 1
ATOM 2357 C C . ASP A 1 282 ? -9.457 4.458 12.891 1.00 92.38 282 ASP A C 1
ATOM 2359 O O . ASP A 1 282 ? -9.993 5.086 13.809 1.00 92.38 282 ASP A O 1
ATOM 2363 N N . LYS A 1 283 ? -10.048 3.427 12.276 1.00 95.56 283 LYS A N 1
ATOM 2364 C CA . LYS A 1 283 ? -11.373 2.909 12.634 1.00 95.56 283 LYS A CA 1
ATOM 2365 C C . LYS A 1 283 ? -11.396 2.466 14.091 1.00 95.56 283 LYS A C 1
ATOM 2367 O O . LYS A 1 283 ? -12.234 2.929 14.864 1.00 95.56 283 LYS A O 1
ATOM 2372 N N . ASN A 1 284 ? -10.434 1.634 14.489 1.00 95.00 284 ASN A N 1
ATOM 2373 C CA . ASN A 1 284 ? -10.330 1.127 15.853 1.00 95.00 284 ASN A CA 1
ATOM 2374 C C . ASN A 1 284 ? -10.048 2.249 16.858 1.00 95.00 284 ASN A C 1
ATOM 2376 O O . ASN A 1 284 ? -10.581 2.215 17.961 1.00 95.00 284 ASN A O 1
ATOM 2380 N N . ALA A 1 285 ? -9.268 3.271 16.498 1.00 95.50 285 ALA A N 1
ATOM 2381 C CA . ALA A 1 285 ? -9.021 4.423 17.363 1.00 95.50 285 ALA A CA 1
ATOM 2382 C C . ALA A 1 285 ? -10.308 5.221 17.635 1.00 95.50 285 ALA A C 1
ATOM 2384 O O . ALA A 1 285 ? -10.586 5.574 18.785 1.00 95.50 285 ALA A O 1
ATOM 2385 N N . ILE A 1 286 ? -11.122 5.470 16.603 1.00 95.31 286 ILE A N 1
ATOM 2386 C CA . ILE A 1 286 ? -12.416 6.156 16.743 1.00 95.31 286 ILE A CA 1
ATOM 2387 C C . ILE A 1 286 ? -13.390 5.294 17.552 1.00 95.31 286 ILE A C 1
ATOM 2389 O O . ILE A 1 286 ? -13.989 5.790 18.509 1.00 95.31 286 ILE A O 1
ATOM 2393 N N . TYR A 1 287 ? -13.504 4.008 17.217 1.00 96.19 287 TYR A N 1
ATOM 2394 C CA . TYR A 1 287 ? -14.337 3.051 17.941 1.00 96.19 287 TYR A CA 1
ATOM 2395 C C . TYR A 1 287 ? -13.964 2.998 19.429 1.00 96.19 287 TYR A C 1
ATOM 2397 O O . TYR A 1 287 ? -14.809 3.243 20.289 1.00 96.19 287 TYR A O 1
ATOM 2405 N N . ASN A 1 288 ? -12.680 2.798 19.743 1.00 95.31 288 ASN A N 1
ATOM 2406 C CA . ASN A 1 288 ? -12.177 2.708 21.114 1.00 95.31 288 ASN A CA 1
ATOM 2407 C C . ASN A 1 288 ? -12.376 4.008 21.906 1.00 95.31 288 ASN A C 1
ATOM 2409 O O . ASN A 1 288 ? -12.639 3.976 23.109 1.00 95.31 288 ASN A O 1
ATOM 2413 N N . LYS A 1 289 ? -12.296 5.171 21.255 1.00 95.75 289 LYS A N 1
ATOM 2414 C CA . LYS A 1 289 ? -12.595 6.449 21.907 1.00 95.75 289 LYS A CA 1
ATOM 2415 C C . LYS A 1 289 ? -14.063 6.517 22.335 1.00 95.75 289 LYS A C 1
ATOM 2417 O O . LYS A 1 289 ? -14.356 6.785 23.500 1.00 95.75 289 LYS A O 1
ATOM 2422 N N . TRP A 1 290 ? -14.985 6.259 21.413 1.00 94.38 290 TRP A N 1
ATOM 2423 C CA . TRP A 1 290 ? -16.421 6.396 21.670 1.00 94.38 290 TRP A CA 1
ATOM 2424 C C . TRP A 1 290 ? -16.981 5.293 22.559 1.00 94.38 290 TRP A C 1
ATOM 2426 O O . TRP A 1 290 ? -17.821 5.572 23.414 1.00 94.38 290 TRP A O 1
ATOM 2436 N N . ILE A 1 291 ? -16.475 4.068 22.428 1.00 94.38 291 ILE A N 1
ATOM 2437 C CA . ILE A 1 291 ? -16.862 2.959 23.294 1.00 94.38 291 ILE A CA 1
ATOM 2438 C C . ILE A 1 291 ? -16.462 3.223 24.746 1.00 94.38 291 ILE A C 1
ATOM 2440 O O . ILE A 1 291 ? -17.240 2.952 25.659 1.00 94.38 291 ILE A O 1
ATOM 2444 N N . THR A 1 292 ? -15.287 3.823 24.965 1.00 93.69 292 THR A N 1
ATOM 2445 C CA . THR A 1 292 ? -14.801 4.182 26.301 1.00 93.69 292 THR A CA 1
ATOM 2446 C C . THR A 1 292 ? -15.682 5.266 26.911 1.00 93.69 292 THR A C 1
ATOM 2448 O O . THR A 1 292 ? -16.139 5.119 28.043 1.00 93.69 292 THR A O 1
ATOM 2451 N N . ILE A 1 293 ? -16.000 6.317 26.146 1.00 93.44 293 ILE A N 1
ATOM 2452 C CA . ILE A 1 293 ? -16.911 7.385 26.584 1.00 93.44 293 ILE A CA 1
ATOM 2453 C C . ILE A 1 293 ? -18.293 6.811 26.930 1.00 93.44 293 ILE A C 1
ATOM 2455 O O . ILE A 1 293 ? -18.818 7.082 28.010 1.00 93.44 293 ILE A O 1
ATOM 2459 N N . SER A 1 294 ? -18.862 5.980 26.053 1.00 92.25 294 SER A N 1
ATOM 2460 C CA . SER A 1 294 ? -20.174 5.361 26.269 1.00 92.25 294 SER A CA 1
ATOM 2461 C C . SER A 1 294 ? -20.178 4.446 27.499 1.00 92.25 294 SER A C 1
ATOM 2463 O O . SER A 1 294 ? -21.099 4.499 28.312 1.00 92.25 294 SER A O 1
ATOM 2465 N N . SER A 1 295 ? -19.107 3.672 27.703 1.00 92.75 295 SER A N 1
ATOM 2466 C CA . SER A 1 295 ? -18.949 2.800 28.875 1.00 92.75 295 SER A CA 1
ATOM 2467 C C . SER A 1 295 ? -18.894 3.598 30.179 1.00 92.75 295 SER A C 1
ATOM 2469 O O . SER A 1 295 ? -19.542 3.224 31.156 1.00 92.75 295 SER A O 1
ATOM 2471 N N . ILE A 1 296 ? -18.179 4.729 30.196 1.00 94.12 296 ILE A N 1
ATOM 2472 C CA . ILE A 1 296 ? -18.131 5.628 31.359 1.00 94.12 296 ILE A CA 1
ATOM 2473 C C . ILE A 1 296 ? -19.528 6.185 31.662 1.00 94.12 296 ILE A C 1
ATOM 2475 O O . ILE A 1 296 ? -19.967 6.144 32.812 1.00 94.12 296 ILE A O 1
ATOM 2479 N N . ILE A 1 297 ? -20.252 6.659 30.642 1.00 92.56 297 ILE A N 1
ATOM 2480 C CA . ILE A 1 297 ? -21.619 7.183 30.797 1.00 92.56 297 ILE A CA 1
ATOM 2481 C C . ILE A 1 297 ? -22.556 6.098 31.345 1.00 92.56 297 ILE A C 1
ATOM 2483 O O . ILE A 1 297 ? -23.316 6.353 32.279 1.00 92.56 297 ILE A O 1
ATOM 2487 N N . TYR A 1 298 ? -22.474 4.877 30.817 1.00 93.00 298 TYR A N 1
ATOM 2488 C CA . TYR A 1 298 ? -23.282 3.748 31.270 1.00 93.00 298 TYR A CA 1
ATOM 2489 C C . TYR A 1 298 ? -23.044 3.415 32.751 1.00 93.00 298 TYR A C 1
ATOM 2491 O O . TYR A 1 298 ? -24.000 3.267 33.517 1.00 93.00 298 TYR A O 1
ATOM 2499 N N . VAL A 1 299 ? -21.781 3.371 33.192 1.00 92.56 299 VAL A N 1
ATOM 2500 C CA . VAL A 1 299 ? -21.436 3.135 34.605 1.00 92.56 299 VAL A CA 1
ATOM 2501 C C . VAL A 1 299 ? -21.952 4.266 35.499 1.00 92.56 299 VAL A C 1
ATOM 2503 O O . VAL A 1 299 ? -22.537 3.995 36.551 1.00 92.56 299 VAL A O 1
ATOM 2506 N N . LEU A 1 300 ? -21.798 5.525 35.076 1.00 92.75 300 LEU A N 1
ATOM 2507 C CA . LEU A 1 300 ? -22.303 6.686 35.816 1.00 92.75 300 LEU A CA 1
ATOM 2508 C C . LEU A 1 300 ? -23.832 6.671 35.963 1.00 92.75 300 LEU A C 1
ATOM 2510 O O . LEU A 1 300 ? -24.337 7.069 37.010 1.00 92.75 300 LEU A O 1
ATOM 2514 N N . LEU A 1 301 ? -24.567 6.173 34.964 1.00 90.06 301 LEU A N 1
ATOM 2515 C CA . LEU A 1 301 ? -26.026 6.027 35.029 1.00 90.06 301 LEU A CA 1
ATOM 2516 C C . LEU A 1 301 ? -26.471 4.873 35.941 1.00 90.06 301 LEU A C 1
ATOM 2518 O O . LEU A 1 301 ? -27.504 4.979 36.604 1.00 90.06 301 LEU A O 1
ATOM 2522 N N . LEU A 1 302 ? -25.701 3.784 36.013 1.00 90.25 302 LEU A N 1
ATOM 2523 C CA . LEU A 1 302 ? -26.030 2.634 36.859 1.00 90.25 302 LEU A CA 1
ATOM 2524 C C . LEU A 1 302 ? -25.673 2.826 38.337 1.00 90.25 302 LEU A C 1
ATOM 2526 O O . LEU A 1 302 ? -26.380 2.305 39.201 1.00 90.25 302 LEU A O 1
ATOM 2530 N N . LEU A 1 303 ? -24.608 3.566 38.656 1.00 90.62 303 LEU A N 1
ATOM 2531 C CA . LEU A 1 303 ? -24.147 3.764 40.037 1.00 90.62 303 LEU A CA 1
ATOM 2532 C C . LEU A 1 303 ? -25.263 4.244 40.993 1.00 90.62 303 LEU A C 1
ATOM 2534 O O . LEU A 1 303 ? -25.463 3.598 42.027 1.00 90.62 303 LEU A O 1
ATOM 2538 N N . PRO A 1 304 ? -26.050 5.295 40.677 1.00 88.88 304 PRO A N 1
ATOM 2539 C CA . PRO A 1 304 ? -27.147 5.751 41.531 1.00 88.88 304 PRO A CA 1
ATOM 2540 C C . PRO A 1 304 ? -28.212 4.677 41.757 1.00 88.88 304 PRO A C 1
ATOM 2542 O O . PRO A 1 304 ? -28.703 4.528 42.877 1.00 88.88 304 PRO A O 1
ATOM 2545 N N . LEU A 1 305 ? -28.544 3.899 40.719 1.00 86.50 305 LEU A N 1
ATOM 2546 C CA . LEU A 1 305 ? -29.518 2.808 40.806 1.00 86.50 305 LEU A CA 1
ATOM 2547 C C . LEU A 1 305 ? -29.034 1.727 41.779 1.00 86.50 305 LEU A C 1
ATOM 2549 O O . LEU A 1 305 ? -29.809 1.284 42.628 1.00 86.50 305 LEU A O 1
ATOM 2553 N N . PHE A 1 306 ? -27.751 1.356 41.720 1.00 86.12 306 PHE A N 1
ATOM 2554 C CA . PHE A 1 306 ? -27.151 0.394 42.649 1.00 86.12 306 PHE A CA 1
ATOM 2555 C C . PHE A 1 306 ? -27.107 0.912 44.090 1.00 86.12 306 PHE A C 1
ATOM 2557 O O . PHE A 1 306 ? -27.527 0.197 45.005 1.00 86.12 306 PHE A O 1
ATOM 2564 N N . PHE A 1 307 ? -26.663 2.154 44.311 1.00 87.50 307 PHE A N 1
ATOM 2565 C CA . PHE A 1 307 ? -26.661 2.760 45.648 1.00 87.50 307 PHE A CA 1
ATOM 2566 C C . PHE A 1 307 ? -28.071 2.843 46.236 1.00 87.50 307 PHE A C 1
ATOM 2568 O O . PHE A 1 307 ? -28.278 2.556 47.419 1.00 87.50 307 PHE A O 1
ATOM 2575 N N . TRP A 1 308 ? -29.060 3.183 45.412 1.00 83.94 308 TRP A N 1
ATOM 2576 C CA . TRP A 1 308 ? -30.446 3.272 45.846 1.00 83.94 308 TRP A CA 1
ATOM 2577 C C . TRP A 1 308 ? -31.046 1.898 46.160 1.00 83.94 308 TRP A C 1
ATOM 2579 O O . TRP A 1 308 ? -31.706 1.730 47.190 1.00 83.94 308 TRP A O 1
ATOM 2589 N N . LEU A 1 309 ? -30.751 0.884 45.342 1.00 84.19 309 LEU A N 1
ATOM 2590 C CA . LEU A 1 309 ? -31.145 -0.498 45.612 1.00 84.19 309 LEU A CA 1
ATOM 2591 C C . LEU A 1 309 ? -30.541 -0.996 46.938 1.00 84.19 309 LEU A C 1
ATOM 2593 O O . LEU A 1 309 ? -31.259 -1.546 47.776 1.00 84.19 309 LEU A O 1
ATOM 2597 N N . ALA A 1 310 ? -29.251 -0.737 47.175 1.00 84.06 310 ALA A N 1
ATOM 2598 C CA . ALA A 1 310 ? -28.570 -1.081 48.423 1.00 84.06 310 ALA A CA 1
ATOM 2599 C C . ALA A 1 310 ? -29.192 -0.370 49.639 1.00 84.06 310 ALA A C 1
ATOM 2601 O O . ALA A 1 310 ? -29.427 -0.997 50.679 1.00 84.06 310 ALA A O 1
ATOM 2602 N N . TYR A 1 311 ? -29.535 0.916 49.505 1.00 85.38 311 TYR A N 1
ATOM 2603 C CA . TYR A 1 311 ? -30.251 1.672 50.535 1.00 85.38 311 TYR A CA 1
ATOM 2604 C C . TYR A 1 311 ? -31.612 1.042 50.870 1.00 85.38 311 TYR A C 1
ATOM 2606 O O . TYR A 1 311 ? -31.932 0.841 52.047 1.00 85.38 311 TYR A O 1
ATOM 2614 N N . LEU A 1 312 ? -32.400 0.673 49.854 1.00 81.50 312 LEU A N 1
ATOM 2615 C CA . LEU A 1 312 ? -33.704 0.030 50.040 1.00 81.50 312 LEU A CA 1
ATOM 2616 C C . LEU A 1 312 ? -33.580 -1.328 50.748 1.00 81.50 312 LEU A C 1
ATOM 2618 O O . LEU A 1 312 ? -34.366 -1.621 51.655 1.00 81.50 312 LEU A O 1
ATOM 2622 N N . ILE A 1 313 ? -32.575 -2.133 50.389 1.00 79.88 313 ILE A N 1
ATOM 2623 C CA . ILE A 1 313 ? -32.292 -3.424 51.034 1.00 79.88 313 ILE A CA 1
ATOM 2624 C C . ILE A 1 313 ? -31.917 -3.219 52.510 1.00 79.88 313 ILE A C 1
ATOM 2626 O O . ILE A 1 313 ? -32.491 -3.872 53.388 1.00 79.88 313 ILE A O 1
ATOM 2630 N N . LYS A 1 314 ? -31.023 -2.265 52.812 1.00 79.88 314 LYS A N 1
ATOM 2631 C CA . LYS A 1 314 ? -30.604 -1.945 54.188 1.00 79.88 314 LYS A CA 1
ATOM 2632 C C . LYS A 1 314 ? -31.774 -1.445 55.039 1.00 79.88 314 LYS A C 1
ATOM 2634 O O . LYS A 1 314 ? -31.944 -1.890 56.176 1.00 79.88 314 LYS A O 1
ATOM 2639 N N . LYS A 1 315 ? -32.628 -0.578 54.481 1.00 78.00 315 LYS A N 1
ATOM 2640 C CA . LYS A 1 315 ? -33.845 -0.085 55.145 1.00 78.00 315 LYS A CA 1
ATOM 2641 C C . LYS A 1 315 ? -34.811 -1.228 55.472 1.00 78.00 315 LYS A C 1
ATOM 2643 O O . LYS A 1 315 ? -35.307 -1.292 56.594 1.00 78.00 315 LYS A O 1
ATOM 2648 N N . LYS A 1 316 ? -35.041 -2.161 54.540 1.00 70.88 316 LYS A N 1
ATOM 2649 C CA . LYS A 1 316 ? -35.897 -3.339 54.767 1.00 70.88 316 LYS A CA 1
ATOM 2650 C C . LYS A 1 316 ? -35.334 -4.261 55.852 1.00 70.88 316 LYS A C 1
ATOM 2652 O O . LYS A 1 316 ? -36.102 -4.720 56.692 1.00 70.88 316 LYS A O 1
ATOM 2657 N N . SER A 1 317 ? -34.021 -4.503 55.851 1.00 65.62 317 SER A N 1
ATOM 2658 C CA . SER A 1 317 ? -33.354 -5.300 56.889 1.00 65.62 317 SER A CA 1
ATOM 2659 C C . SER A 1 317 ? -33.576 -4.696 58.277 1.00 65.62 317 SER A C 1
ATOM 2661 O O . SER A 1 317 ? -34.076 -5.390 59.158 1.00 65.62 317 SER A O 1
ATOM 2663 N N . LYS A 1 318 ? -33.340 -3.382 58.429 1.00 64.81 318 LYS A N 1
ATOM 2664 C CA . LYS A 1 318 ? -33.560 -2.646 59.685 1.00 64.81 318 LYS A CA 1
ATOM 2665 C C . LYS A 1 318 ? -35.020 -2.691 60.149 1.00 64.81 318 LYS A C 1
ATOM 2667 O O . LYS A 1 318 ? -35.284 -2.878 61.329 1.00 64.81 318 LYS A O 1
ATOM 2672 N N . ILE A 1 319 ? -35.978 -2.551 59.228 1.00 60.53 319 ILE A N 1
ATOM 2673 C CA . ILE A 1 319 ? -37.413 -2.659 59.543 1.00 60.53 319 ILE A CA 1
ATOM 2674 C C . ILE A 1 319 ? -37.772 -4.084 59.987 1.00 60.53 319 ILE A C 1
ATOM 2676 O O . ILE A 1 319 ? -38.526 -4.243 60.939 1.00 60.53 319 ILE A O 1
ATOM 2680 N N . LYS A 1 320 ? -37.210 -5.119 59.349 1.00 53.84 320 LYS A N 1
ATOM 2681 C CA . LYS A 1 320 ? -37.423 -6.518 59.744 1.00 53.84 320 LYS A CA 1
ATOM 2682 C C . LYS A 1 320 ? -36.872 -6.795 61.146 1.00 53.84 320 LYS A C 1
ATOM 2684 O O . LYS A 1 320 ? -37.572 -7.416 61.933 1.00 53.84 320 LYS A O 1
ATOM 2689 N N . THR A 1 321 ? -35.680 -6.291 61.480 1.00 53.56 321 THR A N 1
ATOM 2690 C CA . THR A 1 321 ? -35.109 -6.418 62.836 1.00 53.56 321 THR A CA 1
ATOM 2691 C C . THR A 1 321 ? -35.958 -5.683 63.872 1.00 53.56 321 THR A C 1
ATOM 2693 O O . THR A 1 321 ? -36.271 -6.251 64.908 1.00 53.56 321 THR A O 1
ATOM 2696 N N . LEU A 1 322 ? -36.406 -4.457 63.578 1.00 49.75 322 LEU A N 1
ATOM 2697 C CA . LEU A 1 322 ? -37.270 -3.681 64.479 1.00 49.75 322 LEU A CA 1
ATOM 2698 C C . LEU A 1 322 ? -38.653 -4.320 64.690 1.00 49.75 322 LEU A C 1
ATOM 2700 O O . LEU A 1 322 ? -39.182 -4.260 65.794 1.00 49.75 322 LEU A O 1
ATOM 2704 N N . LEU A 1 323 ? -39.231 -4.945 63.660 1.00 43.44 323 LEU A N 1
ATOM 2705 C CA . LEU A 1 323 ? -40.494 -5.685 63.769 1.00 43.44 323 LEU A CA 1
ATOM 2706 C C . LEU A 1 323 ? -40.337 -6.985 64.567 1.00 43.44 323 LEU A C 1
ATOM 2708 O O . LEU A 1 323 ? -41.230 -7.329 65.330 1.00 43.44 323 LEU A O 1
ATOM 2712 N N . GLN A 1 324 ? -39.200 -7.671 64.437 1.00 41.34 324 GLN A N 1
ATOM 2713 C CA . GLN A 1 324 ? -38.899 -8.893 65.188 1.00 41.34 324 GLN A CA 1
ATOM 2714 C C . GLN A 1 324 ? -38.602 -8.601 66.672 1.00 41.34 324 GLN A C 1
ATOM 2716 O O . GLN A 1 324 ? -38.969 -9.389 67.532 1.00 41.34 324 GLN A O 1
ATOM 2721 N N . ILE A 1 325 ? -38.019 -7.434 66.978 1.00 43.72 325 ILE A N 1
ATOM 2722 C CA . ILE A 1 325 ? -37.840 -6.925 68.353 1.00 43.72 325 ILE A CA 1
ATOM 2723 C C . ILE A 1 325 ? -39.185 -6.519 68.985 1.00 43.72 325 ILE A C 1
ATOM 2725 O O . ILE A 1 325 ? -39.355 -6.645 70.192 1.00 43.72 325 ILE A O 1
ATOM 2729 N N . LYS A 1 326 ? -40.158 -6.061 68.184 1.00 37.53 326 LYS A N 1
ATOM 2730 C CA . LYS A 1 326 ? -41.505 -5.696 68.659 1.00 37.53 326 LYS A CA 1
ATOM 2731 C C . LYS A 1 326 ? -42.464 -6.880 68.834 1.00 37.53 326 LYS A C 1
ATOM 2733 O O . LYS A 1 326 ? -43.493 -6.689 69.464 1.00 37.53 326 LYS A O 1
ATOM 2738 N N . SER A 1 327 ? -42.166 -8.067 68.293 1.00 33.62 327 SER A N 1
ATOM 2739 C CA . SER A 1 327 ? -43.025 -9.262 68.408 1.00 33.62 327 SER A CA 1
ATOM 2740 C C . SER A 1 327 ? -42.595 -10.210 69.541 1.00 33.62 327 SER A C 1
ATOM 2742 O O . SER A 1 327 ? -42.645 -11.433 69.395 1.00 33.62 327 SER A O 1
ATOM 2744 N N . TYR A 1 328 ? -42.131 -9.645 70.654 1.00 40.09 328 TYR A N 1
ATOM 2745 C CA . TYR A 1 328 ? -41.964 -10.353 71.918 1.00 40.09 328 TYR A CA 1
ATOM 2746 C C . TYR A 1 328 ? -43.159 -9.997 72.803 1.00 40.09 328 TYR A C 1
ATOM 2748 O O . TYR A 1 328 ? -43.350 -8.821 73.108 1.00 40.09 328 TYR A O 1
ATOM 2756 N N . SER A 1 329 ? -43.955 -10.996 73.184 1.00 51.12 329 SER A N 1
ATOM 2757 C CA . SER A 1 329 ? -45.069 -10.830 74.115 1.00 51.12 329 SER A CA 1
ATOM 2758 C C . SER A 1 329 ? -44.530 -10.320 75.447 1.00 51.12 329 SER A C 1
ATOM 2760 O O . SER A 1 329 ? -43.718 -10.995 76.084 1.00 51.12 329 SER A O 1
ATOM 2762 N N . SER A 1 330 ? -44.910 -9.113 75.857 1.00 65.94 330 SER A N 1
ATOM 2763 C CA . SER A 1 330 ? -44.575 -8.606 77.190 1.00 65.94 330 SER A CA 1
ATOM 2764 C C . SER A 1 330 ? -45.066 -9.601 78.254 1.00 65.94 330 SER A C 1
ATOM 2766 O O . SER A 1 330 ? -46.015 -10.345 78.012 1.00 65.94 330 SER A O 1
ATOM 2768 N N . LEU A 1 331 ? -44.446 -9.631 79.443 1.00 69.69 331 LEU A N 1
ATOM 2769 C CA . LEU A 1 331 ? -44.923 -10.444 80.581 1.00 69.69 331 LEU A CA 1
ATOM 2770 C C . LEU A 1 331 ? -46.440 -10.264 80.801 1.00 69.69 331 LEU A C 1
ATOM 2772 O O . LEU A 1 331 ? -47.141 -11.204 81.154 1.00 69.69 331 LEU A O 1
ATOM 2776 N N . TYR A 1 332 ? -46.945 -9.065 80.506 1.00 73.06 332 TYR A N 1
ATOM 2777 C CA . TYR A 1 332 ? -48.361 -8.723 80.456 1.00 73.06 332 TYR A CA 1
ATOM 2778 C C . TYR A 1 332 ? -49.189 -9.590 79.485 1.00 73.06 332 TYR A C 1
ATOM 2780 O O . TYR A 1 332 ? -50.222 -10.125 79.878 1.00 73.06 332 TYR A O 1
ATOM 2788 N N . GLU A 1 333 ? -48.747 -9.765 78.237 1.00 75.25 333 GLU A N 1
ATOM 2789 C CA . GLU A 1 333 ? -49.444 -10.585 77.235 1.00 75.25 333 GLU A CA 1
ATOM 2790 C C . GLU A 1 333 ? -49.418 -12.080 77.589 1.00 75.25 333 GLU A C 1
ATOM 2792 O O . GLU A 1 333 ? -50.446 -12.747 77.483 1.00 75.25 333 GLU A O 1
ATOM 2797 N N . GLU A 1 334 ? -48.288 -12.602 78.084 1.00 78.12 334 GLU A N 1
ATOM 2798 C CA . GLU A 1 334 ? -48.202 -14.006 78.525 1.00 78.12 334 GLU A CA 1
ATOM 2799 C C . GLU A 1 334 ? -49.087 -14.270 79.759 1.00 78.12 334 GLU A C 1
ATOM 2801 O O . GLU A 1 334 ? -49.728 -15.319 79.862 1.00 78.12 334 GLU A O 1
ATOM 2806 N N . LEU A 1 335 ? -49.173 -13.306 80.685 1.00 80.56 335 LEU A N 1
ATOM 2807 C CA . LEU A 1 335 ? -50.075 -13.371 81.835 1.00 80.56 335 LEU A CA 1
ATOM 2808 C C . LEU A 1 335 ? -51.548 -13.342 81.411 1.00 80.56 335 LEU A C 1
ATOM 2810 O O . LEU A 1 335 ? -52.330 -14.117 81.961 1.00 80.56 335 LEU A O 1
ATOM 2814 N N . LEU A 1 336 ? -51.926 -12.504 80.437 1.00 83.50 336 LEU A N 1
ATOM 2815 C CA . LEU A 1 336 ? -53.286 -12.489 79.887 1.00 83.50 336 LEU A CA 1
ATOM 2816 C C . LEU A 1 336 ? -53.644 -13.836 79.256 1.00 83.50 336 LEU A C 1
ATOM 2818 O O . LEU A 1 336 ? -54.700 -14.388 79.545 1.00 83.50 336 LEU A O 1
ATOM 2822 N N . GLU A 1 337 ? -52.763 -14.400 78.436 1.00 83.19 337 GLU A N 1
ATOM 2823 C CA . GLU A 1 337 ? -53.041 -15.671 77.770 1.00 83.19 337 GLU A CA 1
ATOM 2824 C C . GLU A 1 337 ? -53.200 -16.817 78.778 1.00 83.19 337 GLU A C 1
ATOM 2826 O O . GLU A 1 337 ? -54.196 -17.543 78.753 1.00 83.19 337 GLU A O 1
ATOM 2831 N N . LYS A 1 338 ? -52.246 -16.966 79.706 1.00 82.81 338 LYS A N 1
ATOM 2832 C CA . LYS A 1 338 ? -52.212 -18.117 80.618 1.00 82.81 338 LYS A CA 1
ATOM 2833 C C . LYS A 1 338 ? -53.195 -18.005 81.779 1.00 82.81 338 LYS A C 1
ATOM 2835 O O . LYS A 1 338 ? -53.752 -19.020 82.194 1.00 82.81 338 LYS A O 1
ATOM 2840 N N . CYS A 1 339 ? -53.438 -16.798 82.294 1.00 85.94 339 CYS A N 1
ATOM 2841 C CA . CYS A 1 339 ? -54.348 -16.582 83.422 1.00 85.94 339 CYS A CA 1
ATOM 2842 C C . CYS A 1 339 ? -55.808 -16.373 82.995 1.00 85.94 339 CYS A C 1
ATOM 2844 O O . CYS A 1 339 ? -56.617 -16.045 83.862 1.00 85.94 339 CYS A O 1
ATOM 2846 N N . ASN A 1 340 ? -56.159 -16.541 81.714 1.00 87.38 340 ASN A N 1
ATOM 2847 C CA . ASN A 1 340 ? -57.539 -16.435 81.237 1.00 87.38 340 ASN A CA 1
ATOM 2848 C C . ASN A 1 340 ? -58.434 -17.526 81.879 1.00 87.38 340 ASN A C 1
ATOM 2850 O O . ASN A 1 340 ? -58.113 -18.713 81.755 1.00 87.38 340 ASN A O 1
ATOM 2854 N N . PRO A 1 341 ? -59.569 -17.166 82.518 1.00 85.94 341 PRO A N 1
ATOM 2855 C CA . PRO A 1 341 ? -60.494 -18.123 83.139 1.00 85.94 341 PRO A CA 1
ATOM 2856 C C . PRO A 1 341 ? -61.014 -19.212 82.203 1.00 85.94 341 PRO A C 1
ATOM 2858 O O . PRO A 1 341 ? -61.344 -20.303 82.669 1.00 85.94 341 PRO A O 1
ATOM 2861 N N . GLU A 1 342 ? -61.063 -18.944 80.895 1.00 86.44 342 GLU A N 1
ATOM 2862 C CA . GLU A 1 342 ? -61.452 -19.918 79.871 1.00 86.44 342 GLU A CA 1
ATOM 2863 C C . GLU A 1 342 ? -60.579 -21.184 79.909 1.00 86.44 342 GLU A C 1
ATOM 2865 O O . GLU A 1 342 ? -61.098 -22.292 79.762 1.00 86.44 342 GLU A O 1
ATOM 2870 N N . ASN A 1 343 ? -59.288 -21.048 80.237 1.00 85.94 343 ASN A N 1
ATOM 2871 C CA . ASN A 1 343 ? -58.341 -22.167 80.321 1.00 85.94 343 ASN A CA 1
ATOM 2872 C C . ASN A 1 343 ? -58.694 -23.180 81.426 1.00 85.94 343 ASN A C 1
ATOM 2874 O O . ASN A 1 343 ? -58.211 -24.309 81.406 1.00 85.94 343 ASN A O 1
ATOM 2878 N N . PHE A 1 344 ? -59.543 -22.795 82.384 1.00 85.06 344 PHE A N 1
ATOM 2879 C CA . PHE A 1 344 ? -59.958 -23.626 83.520 1.00 85.06 344 PHE A CA 1
ATOM 2880 C C . PHE A 1 344 ? -61.418 -24.095 83.419 1.00 85.06 344 PHE A C 1
ATOM 2882 O O . PHE A 1 344 ? -61.959 -24.674 84.365 1.00 85.06 344 PHE A O 1
ATOM 2889 N N . MET A 1 345 ? -62.067 -23.854 82.274 1.00 81.69 345 MET A N 1
ATOM 2890 C CA . MET A 1 345 ? -63.440 -24.290 82.006 1.00 81.69 345 MET A CA 1
ATOM 2891 C C . MET A 1 345 ? -63.525 -25.731 81.475 1.00 81.69 345 MET A C 1
ATOM 2893 O O . MET A 1 345 ? -64.620 -26.294 81.460 1.00 81.69 345 MET A O 1
ATOM 2897 N N . ASN A 1 346 ? -62.409 -26.349 81.059 1.00 78.12 346 ASN A N 1
ATOM 2898 C CA . ASN A 1 346 ? -62.402 -27.704 80.495 1.00 78.12 346 ASN A CA 1
ATOM 2899 C C . ASN A 1 346 ? -61.161 -28.542 80.905 1.00 78.12 346 ASN A C 1
ATOM 2901 O O . ASN A 1 346 ? -60.096 -28.364 80.315 1.00 78.12 346 ASN A O 1
ATOM 2905 N N . PRO A 1 347 ? -61.286 -29.491 81.858 1.00 79.25 347 PRO A N 1
ATOM 2906 C CA . PRO A 1 347 ? -62.482 -29.771 82.654 1.00 79.25 347 PRO A CA 1
ATOM 2907 C C . PRO A 1 347 ? -62.797 -28.611 83.607 1.00 79.25 347 PRO A C 1
ATOM 2909 O O . PRO A 1 347 ? -61.892 -27.969 84.135 1.00 79.25 347 PRO A O 1
ATOM 2912 N N . TYR A 1 348 ? -64.083 -28.344 83.830 1.00 84.81 348 TYR A N 1
ATOM 2913 C CA . TYR A 1 348 ? -64.522 -27.239 84.681 1.00 84.81 348 TYR A CA 1
ATOM 2914 C C . TYR A 1 348 ? -64.045 -27.411 86.128 1.00 84.81 348 TYR A C 1
ATOM 2916 O O . TYR A 1 348 ? -64.357 -28.411 86.779 1.00 84.81 348 TYR A O 1
ATOM 2924 N N . ASN A 1 349 ? -63.343 -26.404 86.650 1.00 84.69 349 ASN A N 1
ATOM 2925 C CA . ASN A 1 349 ? -62.947 -26.333 88.053 1.00 84.69 349 ASN A CA 1
ATOM 2926 C C . ASN A 1 349 ? -63.324 -24.965 88.641 1.00 84.69 349 ASN A C 1
ATOM 2928 O O . ASN A 1 349 ? -62.660 -23.962 88.388 1.00 84.69 349 ASN A O 1
ATOM 2932 N N . GLN A 1 350 ? -64.388 -24.933 89.449 1.00 85.94 350 GLN A N 1
ATOM 2933 C CA . GLN A 1 350 ? -64.946 -23.702 90.017 1.00 85.94 350 GLN A CA 1
ATOM 2934 C C . GLN A 1 350 ? -63.922 -22.880 90.819 1.00 85.94 350 GLN A C 1
ATOM 2936 O O . GLN A 1 350 ? -63.880 -21.659 90.678 1.00 85.94 350 GLN A O 1
ATOM 2941 N N . ASP A 1 351 ? -63.089 -23.533 91.633 1.00 88.44 351 ASP A N 1
ATOM 2942 C CA . ASP A 1 351 ? -62.070 -22.869 92.456 1.00 88.44 351 ASP A CA 1
ATOM 2943 C C . ASP A 1 351 ? -60.961 -22.252 91.584 1.00 88.44 351 ASP A C 1
ATOM 2945 O O . ASP A 1 351 ? -60.583 -21.094 91.772 1.00 88.44 351 ASP A O 1
ATOM 2949 N N . MET A 1 352 ? -60.505 -22.976 90.555 1.00 85.44 352 MET A N 1
ATOM 2950 C CA . MET A 1 352 ? -59.489 -22.481 89.614 1.00 85.44 352 MET A CA 1
ATOM 2951 C C . MET A 1 352 ? -60.020 -21.337 88.745 1.00 85.44 352 MET A C 1
ATOM 2953 O O . MET A 1 352 ? -59.325 -20.340 88.566 1.00 85.44 352 MET A O 1
ATOM 2957 N N . VAL A 1 353 ? -61.268 -21.424 88.270 1.00 86.19 353 VAL A N 1
ATOM 2958 C CA . VAL A 1 353 ? -61.929 -20.355 87.503 1.00 86.19 353 VAL A CA 1
ATOM 2959 C C . VAL A 1 353 ? -62.072 -19.085 88.346 1.00 86.19 353 VAL A C 1
ATOM 2961 O O . VAL A 1 353 ? -61.794 -17.993 87.856 1.00 86.19 353 VAL A O 1
ATOM 2964 N N . GLN A 1 354 ? -62.450 -19.198 89.625 1.00 86.62 354 GLN A N 1
ATOM 2965 C CA . GLN A 1 354 ? -62.544 -18.040 90.523 1.00 86.62 354 GLN A CA 1
ATOM 2966 C C . GLN A 1 354 ? -61.174 -17.401 90.786 1.00 86.62 354 GLN A C 1
ATOM 2968 O O . GLN A 1 354 ? -61.032 -16.182 90.661 1.00 86.62 354 GLN A O 1
ATOM 2973 N N . LYS A 1 355 ? -60.152 -18.210 91.094 1.00 90.31 355 LYS A N 1
ATOM 2974 C CA . LYS A 1 355 ? -58.772 -17.737 91.304 1.00 90.31 355 LYS A CA 1
ATOM 2975 C C . LYS A 1 355 ? -58.197 -17.071 90.052 1.00 90.31 355 LYS A C 1
ATOM 2977 O O . LYS A 1 355 ? -57.601 -15.999 90.149 1.00 90.31 355 LYS A O 1
ATOM 2982 N N . SER A 1 356 ? -58.418 -17.671 88.886 1.00 89.00 356 SER A N 1
ATOM 2983 C CA . SER A 1 356 ? -58.003 -17.138 87.589 1.00 89.00 356 SER A CA 1
ATOM 2984 C C . SER A 1 356 ? -58.733 -15.847 87.244 1.00 89.00 356 SER A C 1
ATOM 2986 O O . SER A 1 356 ? -58.077 -14.896 86.842 1.00 89.00 356 SER A O 1
ATOM 2988 N N . ASN A 1 357 ? -60.038 -15.739 87.504 1.00 89.25 357 ASN A N 1
ATOM 2989 C CA . ASN A 1 357 ? -60.794 -14.513 87.238 1.00 89.25 357 ASN A CA 1
ATOM 2990 C C . ASN A 1 357 ? -60.302 -13.325 88.080 1.00 89.25 357 ASN A C 1
ATOM 2992 O O . ASN A 1 357 ? -60.176 -12.217 87.563 1.00 89.25 357 ASN A O 1
ATOM 2996 N N . ILE A 1 358 ? -59.956 -13.554 89.353 1.00 90.19 358 ILE A N 1
ATOM 2997 C CA . ILE A 1 358 ? -59.370 -12.520 90.222 1.00 90.19 358 ILE A CA 1
ATOM 2998 C C . ILE A 1 358 ? -58.021 -12.038 89.667 1.00 90.19 358 ILE A C 1
ATOM 3000 O O . ILE A 1 358 ? -57.785 -10.832 89.578 1.00 90.19 358 ILE A O 1
ATOM 3004 N N . LEU A 1 359 ? -57.138 -12.964 89.276 1.00 89.06 359 LEU A N 1
ATOM 3005 C CA . LEU A 1 359 ? -55.825 -12.614 88.721 1.00 89.06 359 LEU A CA 1
ATOM 3006 C C . LEU A 1 359 ? -55.950 -11.936 87.352 1.00 89.06 359 LEU A C 1
ATOM 3008 O O . LEU A 1 359 ? -55.306 -10.918 87.120 1.00 89.06 359 LEU A O 1
ATOM 3012 N N . TYR A 1 360 ? -56.830 -12.434 86.484 1.00 87.19 360 TYR A N 1
ATOM 3013 C CA . TYR A 1 360 ? -57.087 -11.888 85.153 1.00 87.19 360 TYR A CA 1
ATOM 3014 C C . TYR A 1 360 ? -57.619 -10.453 85.205 1.00 87.19 360 TYR A C 1
ATOM 3016 O O . TYR A 1 360 ? -57.115 -9.581 84.499 1.00 87.19 360 TYR A O 1
ATOM 3024 N N . GLN A 1 361 ? -58.564 -10.160 86.107 1.00 86.50 361 GLN A N 1
ATOM 3025 C CA . GLN A 1 361 ? -59.026 -8.788 86.337 1.00 86.50 361 GLN A CA 1
ATOM 3026 C C . GLN A 1 361 ? -57.893 -7.881 86.821 1.00 86.50 361 GLN A C 1
ATOM 3028 O O . GLN A 1 361 ? -57.762 -6.757 86.341 1.00 86.50 361 GLN A O 1
ATOM 3033 N N . ARG A 1 362 ? -57.038 -8.380 87.720 1.00 87.69 362 ARG A N 1
ATOM 3034 C CA . ARG A 1 362 ? -55.898 -7.620 88.239 1.00 87.69 362 ARG A CA 1
ATOM 3035 C C . ARG A 1 362 ? -54.871 -7.297 87.147 1.00 87.69 362 ARG A C 1
ATOM 3037 O O . ARG A 1 362 ? -54.349 -6.184 87.140 1.00 87.69 362 ARG A O 1
ATOM 3044 N N . ILE A 1 363 ? -54.650 -8.211 86.198 1.00 86.25 363 ILE A N 1
ATOM 3045 C CA . ILE A 1 363 ? -53.821 -7.977 85.002 1.00 86.25 363 ILE A CA 1
ATOM 3046 C C . ILE A 1 363 ? -54.462 -6.903 84.119 1.00 86.25 363 ILE A C 1
ATOM 3048 O O . ILE A 1 363 ? -53.798 -5.931 83.772 1.00 86.25 363 ILE A O 1
ATOM 3052 N N . LEU A 1 364 ? -55.762 -7.003 83.823 1.00 82.50 364 LEU A N 1
ATOM 3053 C CA . LEU A 1 364 ? -56.472 -6.010 83.003 1.00 82.50 364 LEU A CA 1
ATOM 3054 C C . LEU A 1 364 ? -56.438 -4.597 83.605 1.00 82.50 364 LEU A C 1
ATOM 3056 O O . LEU A 1 364 ? -56.398 -3.619 82.864 1.00 82.50 364 LEU A O 1
ATOM 3060 N N . THR A 1 365 ? -56.432 -4.482 84.935 1.00 82.94 365 THR A N 1
ATOM 3061 C CA . THR A 1 365 ? -56.316 -3.194 85.640 1.00 82.94 365 THR A CA 1
ATOM 3062 C C . THR A 1 365 ? -54.878 -2.698 85.819 1.00 82.94 365 THR A C 1
ATOM 3064 O O . THR A 1 365 ? -54.680 -1.554 86.221 1.00 82.94 365 THR A O 1
ATOM 3067 N N . SER A 1 366 ? -53.875 -3.540 85.557 1.00 79.88 366 SER A N 1
ATOM 3068 C CA . SER A 1 366 ? -52.457 -3.177 85.657 1.00 79.88 366 SER A CA 1
ATOM 3069 C C . SER A 1 366 ? -51.950 -2.497 84.381 1.00 79.88 366 SER A C 1
ATOM 3071 O O . SER A 1 366 ? -52.453 -2.755 83.286 1.00 79.88 366 SER A O 1
ATOM 3073 N N . HIS A 1 367 ? -50.939 -1.632 84.507 1.00 72.75 367 HIS A N 1
ATOM 3074 C CA . HIS A 1 367 ? -50.270 -1.053 83.341 1.00 72.75 367 HIS A CA 1
ATOM 3075 C C . HIS A 1 367 ? -49.277 -2.074 82.750 1.00 72.75 367 HIS A C 1
ATOM 3077 O O . HIS A 1 367 ? -48.515 -2.660 83.521 1.00 72.75 367 HIS A O 1
ATOM 3083 N N . PRO A 1 368 ? -49.202 -2.255 81.415 1.00 69.62 368 PRO A N 1
ATOM 3084 C CA . PRO A 1 368 ? -48.287 -3.214 80.774 1.00 69.62 368 PRO A CA 1
ATOM 3085 C C . PRO A 1 368 ? -46.794 -3.045 81.103 1.00 69.62 368 PRO A C 1
ATOM 3087 O O . PRO A 1 368 ? -46.021 -3.978 80.909 1.00 69.62 368 PRO A O 1
ATOM 3090 N N . ASP A 1 369 ? -46.406 -1.874 81.612 1.00 64.44 369 ASP A N 1
ATOM 3091 C CA . ASP A 1 369 ? -45.026 -1.524 81.977 1.00 64.44 369 ASP A CA 1
ATOM 3092 C C . ASP A 1 369 ? -44.748 -1.590 83.498 1.00 64.44 369 ASP A C 1
ATOM 3094 O O . ASP A 1 369 ? -43.623 -1.334 83.932 1.00 64.44 369 ASP A O 1
ATOM 3098 N N . ASP A 1 370 ? -45.745 -1.921 84.334 1.00 70.50 370 ASP A N 1
ATOM 3099 C CA . ASP A 1 370 ? -45.574 -2.046 85.791 1.00 70.50 370 ASP A CA 1
ATOM 3100 C C . ASP A 1 370 ? -45.017 -3.428 86.166 1.00 70.50 370 ASP A C 1
ATOM 3102 O O . ASP A 1 370 ? -45.722 -4.332 86.624 1.00 70.50 370 ASP A O 1
ATOM 3106 N N . ASN A 1 371 ? -43.712 -3.595 85.945 1.00 66.38 371 ASN A N 1
ATOM 3107 C CA . ASN A 1 371 ? -43.023 -4.873 86.127 1.00 66.38 371 ASN A CA 1
ATOM 3108 C C . ASN A 1 371 ? -43.172 -5.445 87.544 1.00 66.38 371 ASN A C 1
ATOM 3110 O O . ASN A 1 371 ? -43.347 -6.650 87.691 1.00 66.38 371 ASN A O 1
ATOM 3114 N N . ASN A 1 372 ? -43.154 -4.617 88.591 1.00 70.00 372 ASN A N 1
ATOM 3115 C CA . ASN A 1 372 ? -43.239 -5.111 89.970 1.00 70.00 372 ASN A CA 1
ATOM 3116 C C . ASN A 1 372 ? -44.609 -5.736 90.259 1.00 70.00 372 ASN A C 1
ATOM 3118 O O . ASN A 1 372 ? -44.700 -6.798 90.882 1.00 70.00 372 ASN A O 1
ATOM 3122 N N . LEU A 1 373 ? -45.680 -5.100 89.773 1.00 78.88 373 LEU A N 1
ATOM 3123 C CA . LEU A 1 373 ? -47.030 -5.626 89.915 1.00 78.88 373 LEU A CA 1
ATOM 3124 C C . LEU A 1 373 ? -47.213 -6.905 89.087 1.00 78.88 373 LEU A C 1
ATOM 3126 O O . LEU A 1 373 ? -47.740 -7.889 89.609 1.00 78.88 373 LEU A O 1
ATOM 3130 N N . LEU A 1 374 ? -46.725 -6.933 87.845 1.00 79.69 374 LEU A N 1
ATOM 3131 C CA . LEU A 1 374 ? -46.820 -8.107 86.969 1.00 79.69 374 LEU A CA 1
ATOM 3132 C C . LEU A 1 374 ? -46.053 -9.318 87.516 1.00 79.69 374 LEU A C 1
ATOM 3134 O O . LEU A 1 374 ? -46.570 -10.434 87.479 1.00 79.69 374 LEU A O 1
ATOM 3138 N N . LEU A 1 375 ? -44.879 -9.104 88.114 1.00 75.19 375 LEU A N 1
ATOM 3139 C CA . LEU A 1 375 ? -44.120 -10.150 88.807 1.00 75.19 375 LEU A CA 1
ATOM 3140 C C . LEU A 1 375 ? -44.886 -10.716 90.007 1.00 75.19 375 LEU A C 1
ATOM 3142 O O . LEU A 1 375 ? -44.960 -11.933 90.182 1.00 75.19 375 LEU A O 1
ATOM 3146 N N . SER A 1 376 ? -45.525 -9.852 90.804 1.00 80.00 376 SER A N 1
ATOM 3147 C CA . SER A 1 376 ? -46.351 -10.311 91.929 1.00 80.00 376 SER A CA 1
ATOM 3148 C C . SER A 1 376 ? -47.527 -11.177 91.461 1.00 80.00 376 SER A C 1
ATOM 3150 O O . SER A 1 376 ? -47.801 -12.223 92.050 1.00 80.00 376 SER A O 1
ATOM 3152 N N . ILE A 1 377 ? -48.170 -10.793 90.353 1.00 84.56 377 ILE A N 1
ATOM 3153 C CA . ILE A 1 377 ? -49.286 -11.540 89.769 1.00 84.56 377 ILE A CA 1
ATOM 3154 C C . ILE A 1 377 ? -48.809 -12.885 89.219 1.00 84.56 377 ILE A C 1
ATOM 3156 O O . ILE A 1 377 ? -49.486 -13.890 89.423 1.00 84.56 377 ILE A O 1
ATOM 3160 N N . ARG A 1 378 ? -47.638 -12.940 88.576 1.00 82.75 378 ARG A N 1
ATOM 3161 C CA . ARG A 1 378 ? -47.057 -14.201 88.102 1.00 82.75 378 ARG A CA 1
ATOM 3162 C C . ARG A 1 378 ? -46.813 -15.180 89.246 1.00 82.75 378 ARG A C 1
ATOM 3164 O O . ARG A 1 378 ? -47.171 -16.349 89.134 1.00 82.75 378 ARG A O 1
ATOM 3171 N N . ASN A 1 379 ? -46.244 -14.712 90.351 1.00 79.44 379 ASN A N 1
ATOM 3172 C CA . ASN A 1 379 ? -45.962 -15.571 91.501 1.00 79.44 379 ASN A CA 1
ATOM 3173 C C . ASN A 1 379 ? -47.259 -16.099 92.127 1.00 79.44 379 ASN A C 1
ATOM 3175 O O . ASN A 1 379 ? -47.348 -17.266 92.518 1.00 79.44 379 ASN A O 1
ATOM 3179 N N . GLU A 1 380 ? -48.310 -15.278 92.148 1.00 82.94 380 GLU A N 1
ATOM 3180 C CA . GLU A 1 380 ? -49.649 -15.730 92.519 1.00 82.94 380 GLU A CA 1
ATOM 3181 C C . GLU A 1 380 ? -50.237 -16.725 91.509 1.00 82.94 380 GLU A C 1
ATOM 3183 O O . GLU A 1 380 ? -50.865 -17.693 91.922 1.00 82.94 380 GLU A O 1
ATOM 3188 N N . ALA A 1 381 ? -50.016 -16.547 90.207 1.00 85.62 381 ALA A N 1
ATOM 3189 C CA . ALA A 1 381 ? -50.467 -17.481 89.177 1.00 85.62 381 ALA A CA 1
ATOM 3190 C C . ALA A 1 381 ? -49.754 -18.842 89.280 1.00 85.62 381 ALA A C 1
ATOM 3192 O O . ALA A 1 381 ? -50.402 -19.886 89.211 1.00 85.62 381 ALA A O 1
ATOM 3193 N N . HIS A 1 382 ? -48.445 -18.852 89.531 1.00 82.81 382 HIS A N 1
ATOM 3194 C CA . HIS A 1 382 ? -47.690 -20.080 89.778 1.00 82.81 382 HIS A CA 1
ATOM 3195 C C . HIS A 1 382 ? -48.186 -20.791 91.048 1.00 82.81 382 HIS A C 1
ATOM 3197 O O . HIS A 1 382 ? -48.486 -21.979 91.022 1.00 82.81 382 HIS A O 1
ATOM 3203 N N . THR A 1 383 ? -48.359 -20.067 92.157 1.00 81.06 383 THR A N 1
ATOM 3204 C CA . THR A 1 383 ? -48.764 -20.677 93.440 1.00 81.06 383 THR A CA 1
ATOM 3205 C C . THR A 1 383 ? -50.238 -21.084 93.500 1.00 81.06 383 THR A C 1
ATOM 3207 O O . THR A 1 383 ? -50.560 -22.119 94.079 1.00 81.06 383 THR A O 1
ATOM 3210 N N . LYS A 1 384 ? -51.149 -20.286 92.928 1.00 84.62 384 LYS A N 1
ATOM 3211 C CA . LYS A 1 384 ? -52.603 -20.503 93.026 1.00 84.62 384 LYS A CA 1
ATOM 3212 C C . LYS A 1 384 ? -53.179 -21.318 91.874 1.00 84.62 384 LYS A C 1
ATOM 3214 O O . LYS A 1 384 ? -54.192 -21.979 92.089 1.00 84.62 384 LYS A O 1
ATOM 3219 N N . LEU A 1 385 ? -52.580 -21.244 90.683 1.00 84.19 385 LEU A N 1
ATOM 3220 C CA . LEU A 1 385 ? -53.077 -21.899 89.464 1.00 84.19 385 LEU A CA 1
ATOM 3221 C C . LEU A 1 385 ? -52.102 -22.938 88.891 1.00 84.19 385 LEU A C 1
ATOM 3223 O O . LEU A 1 385 ? -52.444 -23.596 87.913 1.00 84.19 385 LEU A O 1
ATOM 3227 N N . ASN A 1 386 ? -50.913 -23.103 89.487 1.00 81.00 386 ASN A N 1
ATOM 3228 C CA . ASN A 1 386 ? -49.859 -24.006 89.010 1.00 81.00 386 ASN A CA 1
ATOM 3229 C C . ASN A 1 386 ? -49.456 -23.751 87.542 1.00 81.00 386 ASN A C 1
ATOM 3231 O O . ASN A 1 386 ? -49.136 -24.677 86.796 1.00 81.00 386 ASN A O 1
ATOM 3235 N N . ILE A 1 387 ? -49.511 -22.487 87.109 1.00 82.06 387 ILE A N 1
ATOM 3236 C CA . ILE A 1 387 ? -49.122 -22.077 85.758 1.00 82.06 387 ILE A CA 1
ATOM 3237 C C . ILE A 1 387 ? -47.598 -21.964 85.688 1.00 82.06 387 ILE A C 1
ATOM 3239 O O . ILE A 1 387 ? -46.991 -21.194 86.432 1.00 82.06 387 ILE A O 1
ATOM 3243 N N . MET A 1 388 ? -46.997 -22.682 84.739 1.00 72.44 388 MET A N 1
ATOM 3244 C CA . MET A 1 388 ? -45.581 -22.553 84.398 1.00 72.44 388 MET A CA 1
ATOM 3245 C C . MET A 1 388 ? -45.383 -21.500 83.302 1.00 72.44 388 MET A C 1
ATOM 3247 O O . MET A 1 388 ? -46.084 -21.482 82.282 1.00 72.44 388 MET A O 1
ATOM 3251 N N . PHE A 1 389 ? -44.409 -20.619 83.502 1.00 72.94 389 PHE A N 1
ATOM 3252 C CA . PHE A 1 389 ? -44.052 -19.551 82.566 1.00 72.94 389 PHE A CA 1
ATOM 3253 C C . PHE A 1 389 ? -42.833 -19.957 81.732 1.00 72.94 389 PHE A C 1
ATOM 3255 O O . PHE A 1 389 ? -42.000 -20.728 82.203 1.00 72.94 389 PHE A O 1
ATOM 3262 N N . ASP A 1 390 ? -42.758 -19.515 80.472 1.00 68.50 390 ASP A N 1
ATOM 3263 C CA . ASP A 1 390 ? -41.679 -19.943 79.569 1.00 68.50 390 ASP A CA 1
ATOM 3264 C C . ASP A 1 390 ? -40.332 -19.341 79.997 1.00 68.50 390 ASP A C 1
ATOM 3266 O O . ASP A 1 390 ? -40.088 -18.141 79.867 1.00 68.50 390 ASP A O 1
ATOM 3270 N N . THR A 1 391 ? -39.426 -20.186 80.490 1.00 69.75 391 THR A N 1
ATOM 3271 C CA . THR A 1 391 ? -38.094 -19.771 80.948 1.00 69.75 391 THR A CA 1
ATOM 3272 C C . THR A 1 391 ? -37.064 -19.698 79.825 1.00 69.75 391 THR A C 1
ATOM 3274 O O . THR A 1 391 ? -36.017 -19.068 79.995 1.00 69.75 391 THR A O 1
ATOM 3277 N N . ASN A 1 392 ? -37.336 -20.285 78.651 1.00 70.38 392 ASN A N 1
ATOM 3278 C CA . ASN A 1 392 ? -36.326 -20.455 77.603 1.00 70.38 392 ASN A CA 1
ATOM 3279 C C . ASN A 1 392 ? -35.807 -19.121 77.064 1.00 70.38 392 ASN A C 1
ATOM 3281 O O . ASN A 1 392 ? -34.636 -19.017 76.693 1.00 70.38 392 ASN A O 1
ATOM 3285 N N . LYS A 1 393 ? -36.651 -18.088 77.021 1.00 66.44 393 LYS A N 1
ATOM 3286 C CA . LYS A 1 393 ? -36.255 -16.770 76.509 1.00 66.44 393 LYS A CA 1
ATOM 3287 C C . LYS A 1 393 ? -35.409 -15.988 77.512 1.00 66.44 393 LYS A C 1
ATOM 3289 O O . LYS A 1 393 ? -34.395 -15.425 77.106 1.00 66.44 393 LYS A O 1
ATOM 3294 N N . LEU A 1 394 ? -35.766 -16.012 78.802 1.00 70.44 394 LEU A N 1
ATOM 3295 C CA . LEU A 1 394 ? -34.936 -15.456 79.882 1.00 70.44 394 LEU A CA 1
ATOM 3296 C C . LEU A 1 394 ? -33.580 -16.159 79.923 1.00 70.44 394 LEU A C 1
ATOM 3298 O O . LEU A 1 394 ? -32.541 -15.506 79.898 1.00 70.44 394 LEU A O 1
ATOM 3302 N N . TYR A 1 395 ? -33.599 -17.489 79.874 1.00 77.38 395 TYR A N 1
ATOM 3303 C CA . TYR A 1 395 ? -32.406 -18.317 79.798 1.00 77.38 395 TYR A CA 1
ATOM 3304 C C . TYR A 1 395 ? -31.518 -17.937 78.603 1.00 77.38 395 TYR A C 1
ATOM 3306 O O . TYR A 1 395 ? -30.337 -17.647 78.778 1.00 77.38 395 TYR A O 1
ATOM 3314 N N . THR A 1 396 ? -32.088 -17.844 77.397 1.00 77.00 396 THR A N 1
ATOM 3315 C CA . THR A 1 396 ? -31.334 -17.474 76.185 1.00 77.00 396 THR A CA 1
ATOM 3316 C C . THR A 1 396 ? -30.761 -16.059 76.283 1.00 77.00 396 THR A C 1
ATOM 3318 O O . THR A 1 396 ? -29.591 -15.852 75.972 1.00 77.00 396 THR A O 1
ATOM 3321 N N . PHE A 1 397 ? -31.543 -15.091 76.772 1.00 76.56 397 PHE A N 1
ATOM 3322 C CA . PHE A 1 397 ? -31.079 -13.719 76.989 1.00 76.56 397 PHE A CA 1
ATOM 3323 C C . PHE A 1 397 ? -29.895 -13.660 77.965 1.00 76.56 397 PHE A C 1
ATOM 3325 O O . PHE A 1 397 ? -28.911 -12.968 77.699 1.00 76.56 397 PHE A O 1
ATOM 3332 N N . ILE A 1 398 ? -29.959 -14.407 79.071 1.00 81.00 398 ILE A N 1
ATOM 3333 C CA . ILE A 1 398 ? -28.878 -14.471 80.060 1.00 81.00 398 ILE A CA 1
ATOM 3334 C C . ILE A 1 398 ? -27.625 -15.102 79.449 1.00 81.00 398 ILE A C 1
ATOM 3336 O O . ILE A 1 398 ? -26.543 -14.538 79.597 1.00 81.00 398 ILE A O 1
ATOM 3340 N N . LEU A 1 399 ? -27.751 -16.206 78.704 1.00 84.75 399 LEU A N 1
ATOM 3341 C CA . LEU A 1 399 ? -26.603 -16.824 78.032 1.00 84.75 399 LEU A CA 1
ATOM 3342 C C . LEU A 1 399 ? -25.970 -15.899 76.986 1.00 84.75 399 LEU A C 1
ATOM 3344 O O . LEU A 1 399 ? -24.755 -15.907 76.802 1.00 84.75 399 LEU A O 1
ATOM 3348 N N . GLU A 1 400 ? -26.763 -15.087 76.291 1.00 82.50 400 GLU A N 1
ATOM 3349 C CA . GLU A 1 400 ? -26.227 -14.120 75.336 1.00 82.50 400 GLU A CA 1
ATOM 3350 C C . GLU A 1 400 ? -25.518 -12.952 76.023 1.00 82.50 400 GLU A C 1
ATOM 3352 O O . GLU A 1 400 ? -24.477 -12.511 75.537 1.00 82.50 400 GLU A O 1
ATOM 3357 N N . LYS A 1 401 ? -26.064 -12.430 77.127 1.00 81.25 401 LYS A N 1
ATOM 3358 C CA . LYS A 1 401 ? -25.552 -11.219 77.789 1.00 81.25 401 LYS A CA 1
ATOM 3359 C C . LYS A 1 401 ? -24.452 -11.485 78.804 1.00 81.25 401 LYS A C 1
ATOM 3361 O O . LYS A 1 401 ? -23.496 -10.727 78.853 1.00 81.25 401 LYS A O 1
ATOM 3366 N N . ALA A 1 402 ? -24.549 -12.564 79.568 1.00 84.12 402 ALA A N 1
ATOM 3367 C CA . ALA A 1 402 ? -23.542 -12.959 80.544 1.00 84.12 402 ALA A CA 1
ATOM 3368 C C . ALA A 1 402 ? -22.474 -13.890 79.941 1.00 84.12 402 ALA A C 1
ATOM 3370 O O . ALA A 1 402 ? -21.747 -14.543 80.677 1.00 84.12 402 ALA A O 1
ATOM 3371 N N . ASN A 1 403 ? -22.358 -13.991 78.609 1.00 87.50 403 ASN A N 1
ATOM 3372 C CA . ASN A 1 403 ? -21.368 -14.870 77.987 1.00 87.50 403 ASN A CA 1
ATOM 3373 C C . ASN A 1 403 ? -19.938 -14.419 78.342 1.00 87.50 403 ASN A C 1
ATOM 3375 O O . ASN A 1 403 ? -19.524 -13.348 77.883 1.00 87.50 403 ASN A O 1
ATOM 3379 N N . PRO A 1 404 ? -19.131 -15.237 79.046 1.00 84.69 404 PRO A N 1
ATOM 3380 C CA . PRO A 1 404 ? -17.786 -14.841 79.464 1.00 84.69 404 PRO A CA 1
ATOM 3381 C C . PRO A 1 404 ? -16.895 -14.403 78.292 1.00 84.69 404 PRO A C 1
ATOM 3383 O O . PRO A 1 404 ? -16.067 -13.507 78.435 1.00 84.69 404 PRO A O 1
ATOM 3386 N N . LYS A 1 405 ? -17.112 -14.956 77.088 1.00 86.38 405 LYS A N 1
ATOM 3387 C CA . LYS A 1 405 ? -16.342 -14.601 75.883 1.00 86.38 405 LYS A CA 1
ATOM 3388 C C . LYS A 1 405 ? -16.444 -13.121 75.504 1.00 86.38 405 LYS A C 1
ATOM 3390 O O . LYS A 1 405 ? -15.506 -12.606 74.901 1.00 86.38 405 LYS A O 1
ATOM 3395 N N . GLN A 1 406 ? -17.537 -12.438 75.850 1.00 84.31 406 GLN A N 1
ATOM 3396 C CA . GLN A 1 406 ? -17.716 -11.012 75.545 1.00 84.31 406 GLN A CA 1
ATOM 3397 C C . GLN A 1 406 ? -16.797 -10.105 76.372 1.00 84.31 406 GLN A C 1
ATOM 3399 O O . GLN A 1 406 ? -16.500 -8.994 75.944 1.00 84.31 406 GLN A O 1
ATOM 3404 N N . TYR A 1 407 ? -16.304 -10.589 77.515 1.00 84.69 407 TYR A N 1
ATOM 3405 C CA . TYR A 1 407 ? -15.501 -9.813 78.467 1.00 84.69 407 TYR A CA 1
ATOM 3406 C C . TYR A 1 407 ? -14.014 -10.202 78.463 1.00 84.69 407 TYR A C 1
ATOM 3408 O O . TYR A 1 407 ? -13.233 -9.712 79.276 1.00 84.69 407 TYR A O 1
ATOM 3416 N N . ILE A 1 408 ? -13.614 -11.080 77.536 1.00 83.44 408 ILE A N 1
ATOM 3417 C CA . ILE A 1 408 ? -12.211 -11.446 77.293 1.00 83.44 408 ILE A CA 1
ATOM 3418 C C . ILE A 1 408 ? -11.545 -10.453 76.327 1.00 83.44 408 ILE A C 1
ATOM 3420 O O . ILE A 1 408 ? -10.342 -10.234 76.428 1.00 83.44 408 ILE A O 1
ATOM 3424 N N . ASN A 1 409 ? -12.307 -9.830 75.417 1.00 72.75 409 ASN A N 1
ATOM 3425 C CA . ASN A 1 409 ? -11.789 -8.894 74.413 1.00 72.75 409 ASN A CA 1
ATOM 3426 C C . ASN A 1 409 ? -12.732 -7.688 74.209 1.00 72.75 409 ASN A C 1
ATOM 3428 O O . ASN A 1 409 ? -13.688 -7.802 73.439 1.00 72.75 409 ASN A O 1
ATOM 3432 N N . PRO A 1 410 ? -12.449 -6.520 74.823 1.00 72.12 410 PRO A N 1
ATOM 3433 C CA . PRO A 1 410 ? -11.306 -6.226 75.697 1.00 72.12 410 PRO A CA 1
ATOM 3434 C C . PRO A 1 410 ? -11.405 -6.944 77.054 1.00 72.12 410 PRO A C 1
ATOM 3436 O O . PRO A 1 410 ? -12.501 -7.127 77.578 1.00 72.12 410 PRO A O 1
ATOM 3439 N N . TYR A 1 411 ? -10.260 -7.340 77.617 1.00 84.88 411 TYR A N 1
ATOM 3440 C CA . TYR A 1 411 ? -10.202 -8.068 78.887 1.00 84.88 411 TYR A CA 1
ATOM 3441 C C . TYR A 1 411 ? -10.674 -7.192 80.054 1.00 84.88 411 TYR A C 1
ATOM 3443 O O . TYR A 1 411 ? -10.070 -6.157 80.342 1.00 84.88 411 TYR A O 1
ATOM 3451 N N . ASN A 1 412 ? -11.738 -7.619 80.737 1.00 85.19 412 ASN A N 1
ATOM 3452 C CA . ASN A 1 412 ? -12.231 -6.996 81.963 1.00 85.19 412 ASN A CA 1
ATOM 3453 C C . ASN A 1 412 ? -12.412 -8.075 83.048 1.00 85.19 412 ASN A C 1
ATOM 3455 O O . ASN A 1 412 ? -13.403 -8.804 82.995 1.00 85.19 412 ASN A O 1
ATOM 3459 N N . PRO A 1 413 ? -11.479 -8.204 84.012 1.00 87.31 413 PRO A N 1
ATOM 3460 C CA . PRO A 1 413 ? -11.486 -9.302 84.982 1.00 87.31 413 PRO A CA 1
ATOM 3461 C C . PRO A 1 413 ? -12.713 -9.288 85.904 1.00 87.31 413 PRO A C 1
ATOM 3463 O O . PRO A 1 413 ? -13.277 -10.349 86.171 1.00 87.31 413 PRO A O 1
ATOM 3466 N N . ASP A 1 414 ? -13.171 -8.108 86.331 1.00 85.44 414 ASP A N 1
ATOM 3467 C CA . ASP A 1 414 ? -14.311 -7.973 87.244 1.00 85.44 414 ASP A CA 1
ATOM 3468 C C . ASP A 1 414 ? -15.616 -8.378 86.549 1.00 85.44 414 ASP A C 1
ATOM 3470 O O . ASP A 1 414 ? -16.368 -9.216 87.051 1.00 85.44 414 ASP A O 1
ATOM 3474 N N . LYS A 1 415 ? -15.849 -7.863 85.332 1.00 87.25 415 LYS A N 1
ATOM 3475 C CA . LYS A 1 415 ? -17.026 -8.236 84.534 1.00 87.25 415 LYS A CA 1
ATOM 3476 C C . LYS A 1 415 ? -16.975 -9.682 84.064 1.00 87.25 415 LYS A C 1
ATOM 3478 O O . LYS A 1 415 ? -18.013 -10.328 84.011 1.00 87.25 415 LYS A O 1
ATOM 3483 N N . LEU A 1 416 ? -15.792 -10.207 83.747 1.00 88.31 416 LEU A N 1
ATOM 3484 C CA . LEU A 1 416 ? -15.618 -11.606 83.360 1.00 88.31 416 LEU A CA 1
ATOM 3485 C C . LEU A 1 416 ? -15.998 -12.555 84.503 1.00 88.31 416 LEU A C 1
ATOM 3487 O O . LEU A 1 416 ? -16.688 -13.541 84.258 1.00 88.31 416 LEU A O 1
ATOM 3491 N N . SER A 1 417 ? -15.581 -12.245 85.735 1.00 89.31 417 SER A N 1
ATOM 3492 C CA . SER A 1 417 ? -15.924 -13.030 86.925 1.00 89.31 417 SER A CA 1
ATOM 3493 C C . SER A 1 417 ? -17.437 -13.042 87.173 1.00 89.31 417 SER A C 1
ATOM 3495 O O . SER A 1 417 ? -18.041 -14.111 87.268 1.00 89.31 417 SER A O 1
ATOM 3497 N N . ILE A 1 418 ? -18.063 -11.859 87.167 1.00 89.25 418 ILE A N 1
ATOM 3498 C CA . ILE A 1 418 ? -19.512 -11.691 87.367 1.00 89.25 418 ILE A CA 1
ATOM 3499 C C . ILE A 1 418 ? -20.306 -12.381 86.250 1.00 89.25 418 ILE A C 1
ATOM 3501 O O . ILE A 1 418 ? -21.255 -13.116 86.516 1.00 89.25 418 ILE A O 1
ATOM 3505 N N . ALA A 1 419 ? -19.902 -12.192 84.992 1.00 88.81 419 ALA A N 1
ATOM 3506 C CA . ALA A 1 419 ? -20.531 -12.839 83.848 1.00 88.81 419 ALA A CA 1
ATOM 3507 C C . ALA A 1 419 ? -20.439 -14.365 83.952 1.00 88.81 419 ALA A C 1
ATOM 3509 O O . ALA A 1 419 ? -21.435 -15.047 83.741 1.00 88.81 419 ALA A O 1
ATOM 3510 N N . ASN A 1 420 ? -19.285 -14.908 84.349 1.00 90.75 420 ASN A N 1
ATOM 3511 C CA . ASN A 1 420 ? -19.108 -16.347 84.528 1.00 90.75 420 ASN A CA 1
ATOM 3512 C C . ASN A 1 420 ? -19.971 -16.921 85.664 1.00 90.75 420 ASN A C 1
ATOM 3514 O O . ASN A 1 420 ? -20.530 -18.008 85.509 1.00 90.75 420 ASN A O 1
ATOM 3518 N N . GLU A 1 421 ? -20.124 -16.193 86.772 1.00 91.56 421 GLU A N 1
ATOM 3519 C CA . GLU A 1 421 ? -21.018 -16.568 87.874 1.00 91.56 421 GLU A CA 1
ATOM 3520 C C . GLU A 1 421 ? -22.485 -16.597 87.414 1.00 91.56 421 GLU A C 1
ATOM 3522 O O . GLU A 1 421 ? -23.165 -17.612 87.567 1.00 91.56 421 GLU A O 1
ATOM 3527 N N . ILE A 1 422 ? -22.954 -15.516 86.777 1.00 90.50 422 ILE A N 1
ATOM 3528 C CA . ILE A 1 422 ? -24.328 -15.392 86.271 1.00 90.50 422 ILE A CA 1
ATOM 3529 C C . ILE A 1 422 ? -24.621 -16.458 85.205 1.00 90.50 422 ILE A C 1
ATOM 3531 O O . ILE A 1 422 ? -25.680 -17.086 85.225 1.00 90.50 422 ILE A O 1
ATOM 3535 N N . TYR A 1 423 ? -23.684 -16.687 84.285 1.00 89.38 423 TYR A N 1
ATOM 3536 C CA . TYR A 1 423 ? -23.813 -17.668 83.208 1.00 89.38 423 TYR A CA 1
ATOM 3537 C C . TYR A 1 423 ? -23.895 -19.101 83.747 1.00 89.38 423 TYR A C 1
ATOM 3539 O O . TYR A 1 423 ? -24.730 -19.882 83.292 1.00 89.38 423 TYR A O 1
ATOM 3547 N N . SER A 1 424 ? -23.074 -19.438 84.746 1.00 89.25 424 SER A N 1
ATOM 3548 C CA . SER A 1 424 ? -23.101 -20.755 85.395 1.00 89.25 424 SER A CA 1
ATOM 3549 C C . SER A 1 424 ? -24.408 -20.965 86.165 1.00 89.25 424 SER A C 1
ATOM 3551 O O . SER A 1 424 ? -25.079 -21.980 85.973 1.00 89.25 424 SER A O 1
ATOM 3553 N N . ALA A 1 425 ? -24.834 -19.964 86.943 1.00 88.06 425 ALA A N 1
ATOM 3554 C CA . ALA A 1 425 ? -26.092 -20.007 87.685 1.00 88.06 425 ALA A CA 1
ATOM 3555 C C . ALA A 1 425 ? -27.311 -20.174 86.761 1.00 88.06 425 ALA A C 1
ATOM 3557 O O . ALA A 1 425 ? -28.250 -20.895 87.102 1.00 88.06 425 ALA A O 1
ATOM 3558 N N . ALA A 1 426 ? -27.293 -19.558 85.574 1.00 86.12 426 ALA A N 1
ATOM 3559 C CA . ALA A 1 426 ? -28.359 -19.707 84.589 1.00 86.12 426 ALA A CA 1
ATOM 3560 C C . ALA A 1 426 ? -28.436 -21.128 84.013 1.00 86.12 426 ALA A C 1
ATOM 3562 O O . ALA A 1 426 ? -29.536 -21.644 83.832 1.00 86.12 426 ALA A O 1
ATOM 3563 N N . ILE A 1 427 ? -27.289 -21.772 83.749 1.00 87.00 427 ILE A N 1
ATOM 3564 C CA . ILE A 1 427 ? -27.224 -23.161 83.259 1.00 87.00 427 ILE A CA 1
ATOM 3565 C C . ILE A 1 427 ? -27.845 -24.130 84.262 1.00 87.00 427 ILE A C 1
ATOM 3567 O O . ILE A 1 427 ? -28.636 -24.984 83.865 1.00 87.00 427 ILE A O 1
ATOM 3571 N N . GLU A 1 428 ? -27.516 -23.981 85.542 1.00 85.81 428 GLU A N 1
ATOM 3572 C CA . GLU A 1 428 ? -28.001 -24.869 86.603 1.00 85.81 428 GLU A CA 1
ATOM 3573 C C . GLU A 1 428 ? -29.496 -24.681 86.905 1.00 85.81 428 GLU A C 1
ATOM 3575 O O . GLU A 1 428 ? -30.150 -25.605 87.380 1.00 85.81 428 GLU A O 1
ATOM 3580 N N . ASN A 1 429 ? -30.056 -23.508 86.590 1.00 83.38 429 ASN A N 1
ATOM 3581 C CA . ASN A 1 429 ? -31.411 -23.110 86.977 1.00 83.38 429 ASN A CA 1
ATOM 3582 C C . ASN A 1 429 ? -32.307 -22.771 85.774 1.00 83.38 429 ASN A C 1
ATOM 3584 O O . ASN A 1 429 ? -33.180 -21.909 85.872 1.00 83.38 429 ASN A O 1
ATOM 3588 N N . LYS A 1 430 ? -32.111 -23.457 84.639 1.00 77.25 430 LYS A N 1
ATOM 3589 C CA . LYS A 1 430 ? -32.812 -23.202 83.363 1.00 77.25 430 LYS A CA 1
ATOM 3590 C C . LYS A 1 430 ? -34.342 -23.118 83.483 1.00 77.25 430 LYS A C 1
ATOM 3592 O O . LYS A 1 430 ? -34.969 -22.349 82.757 1.00 77.25 430 LYS A O 1
ATOM 3597 N N . ASP A 1 431 ? -34.939 -23.896 84.376 1.00 71.56 431 ASP A N 1
ATOM 3598 C CA . ASP A 1 431 ? -36.397 -23.984 84.515 1.00 71.56 431 ASP A CA 1
ATOM 3599 C C . ASP A 1 431 ? -36.934 -23.162 85.703 1.00 71.56 431 ASP A C 1
ATOM 3601 O O . ASP A 1 431 ? -38.135 -23.149 85.961 1.00 71.56 431 ASP A O 1
ATOM 3605 N N . ASN A 1 432 ? -36.067 -22.434 86.421 1.00 74.12 432 ASN A N 1
ATOM 3606 C CA . ASN A 1 432 ? -36.452 -21.614 87.568 1.00 74.12 432 ASN A CA 1
ATOM 3607 C C . ASN A 1 432 ? -36.574 -20.135 87.171 1.00 74.12 432 ASN A C 1
ATOM 3609 O O . ASN A 1 432 ? -35.592 -19.392 87.155 1.00 74.12 432 ASN A O 1
ATOM 3613 N N . VAL A 1 433 ? -37.801 -19.706 86.864 1.00 72.75 433 VAL A N 1
ATOM 3614 C CA . VAL A 1 433 ? -38.089 -18.342 86.391 1.00 72.75 433 VAL A CA 1
ATOM 3615 C C . VAL A 1 433 ? -37.663 -17.255 87.386 1.00 72.75 433 VAL A C 1
ATOM 3617 O O . VAL A 1 433 ? -37.088 -16.252 86.970 1.00 72.75 433 VAL A O 1
ATOM 3620 N N . ASP A 1 434 ? -37.862 -17.470 88.691 1.00 66.81 434 ASP A N 1
ATOM 3621 C CA . ASP A 1 434 ? -37.560 -16.473 89.725 1.00 66.81 434 ASP A CA 1
ATOM 3622 C C . ASP A 1 434 ? -36.049 -16.249 89.866 1.00 66.81 434 ASP A C 1
ATOM 3624 O O . ASP A 1 434 ? -35.582 -15.112 89.982 1.00 66.81 434 ASP A O 1
ATOM 3628 N N . LEU A 1 435 ? -35.262 -17.330 89.795 1.00 77.88 435 LEU A N 1
ATOM 3629 C CA . LEU A 1 435 ? -33.802 -17.231 89.794 1.00 77.88 435 LEU A CA 1
ATOM 3630 C C . LEU A 1 435 ? -33.287 -16.580 88.511 1.00 77.88 435 LEU A C 1
ATOM 3632 O O . LEU A 1 435 ? -32.437 -15.694 88.587 1.00 77.88 435 LEU A O 1
ATOM 3636 N N . LEU A 1 436 ? -33.812 -16.965 87.343 1.00 76.56 436 LEU A N 1
ATOM 3637 C CA . LEU A 1 436 ? -33.393 -16.374 86.070 1.00 76.56 436 LEU A CA 1
ATOM 3638 C C . LEU A 1 436 ? -33.675 -14.868 86.019 1.00 76.56 436 LEU A C 1
ATOM 3640 O O . LEU A 1 436 ? -32.853 -14.105 85.521 1.00 76.56 436 LEU A O 1
ATOM 3644 N N . GLU A 1 437 ? -34.776 -14.394 86.588 1.00 70.50 437 GLU A N 1
ATOM 3645 C CA . GLU A 1 437 ? -35.036 -12.955 86.666 1.00 70.50 437 GLU A CA 1
ATOM 3646 C C . GLU A 1 437 ? -34.146 -12.223 87.659 1.00 70.50 437 GLU A C 1
ATOM 3648 O O . GLU A 1 437 ? -33.661 -11.132 87.350 1.00 70.50 437 GLU A O 1
ATOM 3653 N N . GLY A 1 438 ? -33.859 -12.838 88.809 1.00 73.69 438 GLY A N 1
ATOM 3654 C CA . GLY A 1 438 ? -32.841 -12.329 89.724 1.00 73.69 438 GLY A CA 1
ATOM 3655 C C . GLY A 1 438 ? -31.493 -12.150 89.019 1.00 73.69 438 GLY A C 1
ATOM 3656 O O . GLY A 1 438 ? -30.821 -11.133 89.207 1.00 73.69 438 GLY A O 1
ATOM 3657 N N . LEU A 1 439 ? -31.130 -13.088 88.138 1.00 81.19 439 LEU A N 1
ATOM 3658 C CA . LEU A 1 439 ? -29.936 -12.997 87.299 1.00 81.19 439 LEU A CA 1
ATOM 3659 C C . LEU A 1 439 ? -30.036 -11.880 86.250 1.00 81.19 439 LEU A C 1
ATOM 3661 O O . LEU A 1 439 ? -29.061 -11.158 86.057 1.00 81.19 439 LEU A O 1
ATOM 3665 N N . VAL A 1 440 ? -31.194 -11.660 85.619 1.00 76.12 440 VAL A N 1
ATOM 3666 C CA . VAL A 1 440 ? -31.402 -10.523 84.698 1.00 76.12 440 VAL A CA 1
ATOM 3667 C C . VAL A 1 440 ? -31.216 -9.177 85.405 1.00 76.12 440 VAL A C 1
ATOM 3669 O O . VAL A 1 440 ? -30.574 -8.280 84.856 1.00 76.12 440 VAL A O 1
ATOM 3672 N N . GLU A 1 441 ? -31.717 -9.026 86.631 1.00 73.81 441 GLU A N 1
ATOM 3673 C CA . GLU A 1 441 ? -31.519 -7.804 87.421 1.00 73.81 441 GLU A CA 1
ATOM 3674 C C . GLU A 1 441 ? -30.078 -7.638 87.922 1.00 73.81 441 GLU A C 1
ATOM 3676 O O . GLU A 1 441 ? -29.613 -6.511 88.111 1.00 73.81 441 GLU A O 1
ATOM 3681 N N . ARG A 1 442 ? -29.334 -8.735 88.113 1.00 80.19 442 ARG A N 1
ATOM 3682 C CA . ARG A 1 442 ? -27.879 -8.670 88.329 1.00 80.19 442 ARG A CA 1
ATOM 3683 C C . ARG A 1 442 ? -27.154 -8.214 87.068 1.00 80.19 442 ARG A C 1
ATOM 3685 O O . ARG A 1 442 ? -26.364 -7.283 87.160 1.00 80.19 442 ARG A O 1
ATOM 3692 N N . ILE A 1 443 ? -27.486 -8.754 85.890 1.00 79.88 443 ILE A N 1
ATOM 3693 C CA . ILE A 1 443 ? -26.905 -8.313 84.607 1.00 79.88 443 ILE A CA 1
ATOM 3694 C C . ILE A 1 443 ? -27.081 -6.802 84.431 1.00 79.88 443 ILE A C 1
ATOM 3696 O O . ILE A 1 443 ? -26.107 -6.116 84.164 1.00 79.88 443 ILE A O 1
ATOM 3700 N N . LYS A 1 444 ? -28.288 -6.258 84.638 1.00 76.88 444 LYS A N 1
ATOM 3701 C CA . LYS A 1 444 ? -28.553 -4.813 84.468 1.00 76.88 444 LYS A CA 1
ATOM 3702 C C . LYS A 1 444 ? -27.761 -3.912 85.422 1.00 76.88 444 LYS A C 1
ATOM 3704 O O . LYS A 1 444 ? -27.550 -2.744 85.103 1.00 76.88 444 LYS A O 1
ATOM 3709 N N . ARG A 1 445 ? -27.397 -4.413 86.606 1.00 77.00 445 ARG A N 1
ATOM 3710 C CA . ARG A 1 445 ? -26.686 -3.643 87.640 1.00 77.00 445 ARG A CA 1
ATOM 3711 C C . ARG A 1 445 ? -25.172 -3.811 87.570 1.00 77.00 445 ARG A C 1
ATOM 3713 O O . ARG A 1 445 ? -24.454 -2.872 87.895 1.00 77.00 445 ARG A O 1
ATOM 3720 N N . GLU A 1 446 ? -24.706 -4.997 87.193 1.00 80.19 446 GLU A N 1
ATOM 3721 C CA . GLU A 1 446 ? -23.324 -5.437 87.397 1.00 80.19 446 GLU A CA 1
ATOM 3722 C C . GLU A 1 446 ? -22.533 -5.601 86.079 1.00 80.19 446 GLU A C 1
ATOM 3724 O O . GLU A 1 446 ? -21.300 -5.563 86.113 1.00 80.19 446 GLU A O 1
ATOM 3729 N N . LEU A 1 447 ? -23.198 -5.729 84.916 1.00 79.12 447 LEU A N 1
ATOM 3730 C CA . LEU A 1 447 ? -22.573 -5.932 83.594 1.00 79.12 447 LEU A CA 1
ATOM 3731 C C . LEU A 1 447 ? -22.914 -4.822 82.597 1.00 79.12 447 LEU A C 1
ATOM 3733 O O . LEU A 1 447 ? -21.950 -4.342 81.940 1.00 79.12 447 LEU A O 1
#

pLDDT: mean 81.19, std 14.06, range [33.22, 97.06]

Radius of gyration: 55.77 Å; chains: 1; bounding box: 101×49×144 Å

Sequence (447 aa):
MKNLIIIIVFLVIVLTGLFLYGFSYIENYSIETVREKSTMLEADFYEKLDNSFKKNNRLMIAEEYGNASYTPMDIDAVNLIDKRDSDNLYYWSTVEECFPYGRYQHLVSTMFKCLKPGNFKGIDEIYAINKQPWQIVMVNRTEKDKIYYVVFKPVAIAYLKGDFYLREFRPSLDECSESALEYITKEDKDFKSCFDPNCGPIIKDVLSLCNRYYYLQNQQSDDKYTGTSFNFESFQAEDSSEQNVYGHRISWIYNNYYRLYYDVYPLATFAVGFNKYNYDIDKNAIYNKWITISSIIYVLLLLPLFFWLAYLIKKKSKIKTLLQIKSYSSLYEELLEKCNPENFMNPYNQDMVQKSNILYQRILTSHPDDNNLLLSIRNEAHTKLNIMFDTNKLYTFILEKANPKQYINPYNPDKLSIANEIYSAAIENKDNVDLLEGLVERIKREL

Foldseek 3Di:
DVVVVVVLVVVLVVLVVVLVVVLVVLLVVLLVVLVVVVVVVVVVLLVLVCVLQVQHLKAKAKDFDDDWDKDWFDVVLVLVLLPDDPPDPCNLVSLCVRPPCVRAPPVLSLQSVQDHRPPCPQFDIKIFTRDFRMKMWMWGDPDSFKIWIKMKTWTMKTWGNDDPVCPVVADDPVVVNVVVVCCQCPPDPVRVSNYDNPSPVSVVCNQLRDDLWKHWDWPPDPPPPPDDDDDSVPDDLPPCPDDDSPFWDWDWDDDNTMIIIMIMGGSTMIGIGTRVNSSVVSSVVSSVVVSVVSVVVSCVVCVVSVVVVVVVVVVVVVVVVVVVVVPDQQLLNQLLVQLQLVVCVVVHDPQSSVLSVVLNVQSVVDDSPPVVSSVVSVVSCCVRVVDFDQLQVLLVVLCVQLVLVVCVVVPDPQSSVLSVVLNVQSVVCSRPNVSSVVSVVCSVVRD